Protein AF-A0A9W6XNF6-F1 (afdb_monomer)

pLDDT: mean 78.86, std 23.96, range [22.61, 98.5]

Radius of gyration: 43.66 Å; Cα contacts (8 Å, |Δi|>4): 446; chains: 1; bounding box: 126×87×108 Å

Solvent-accessible surface area (backbone atoms only — not comparable to full-atom values): 34123 Å² total; per-residue (Å²): 137,85,88,80,90,83,84,92,79,92,83,89,86,88,82,87,87,84,86,87,87,88,88,84,89,86,88,82,89,85,82,88,76,91,80,88,82,84,87,84,90,79,90,84,86,90,83,90,87,88,86,89,86,85,89,86,84,88,85,84,87,87,85,87,86,82,89,82,89,81,88,84,88,87,83,92,80,97,79,78,78,73,64,60,55,51,54,58,57,65,71,75,58,92,42,74,68,42,53,52,46,46,54,49,43,59,75,59,49,54,77,75,52,88,66,68,52,78,76,34,70,57,42,49,53,48,53,52,51,41,47,61,76,19,63,93,46,52,69,60,29,34,38,42,51,40,55,47,46,58,66,66,36,58,58,33,55,53,40,36,52,36,48,57,29,50,78,36,84,90,40,21,71,59,22,55,48,40,48,52,28,44,46,53,49,42,60,74,68,66,57,47,72,70,53,52,38,50,51,42,45,57,79,73,45,85,68,65,54,80,71,41,63,39,50,59,57,51,37,51,42,33,43,75,73,75,43,64,38,63,61,55,50,44,53,54,46,52,66,71,46,72,43,69,37,56,40,44,51,50,36,50,56,33,44,75,34,82,91,27,24,67,62,23,50,56,42,45,52,53,50,50,51,49,39,58,74,71,64,57,47,69,58,53,47,36,55,38,56,48,57,81,73,75,84,50,50,91,73,43,78,47,44,60,58,42,56,54,44,33,37,70,76,36,64,92,51,20,38,52,53,54,36,55,50,49,58,75,77,34,55,74,40,57,43,51,52,52,34,57,57,30,46,75,35,86,91,39,21,76,62,21,52,39,33,48,54,34,50,39,51,48,39,57,75,70,64,59,49,70,70,57,53,40,56,42,57,48,52,82,77,41,66,75,54,36,83,74,38,75,54,46,54,57,54,50,50,38,31,40,77,72,39,56,93,46,29,59,56,55,50,43,53,56,47,60,76,75,38,58,69,70,57,47,51,50,36,34,59,55,31,48,72,40,83,89,33,22,68,60,22,53,52,39,51,44,50,51,34,58,74,69,65,56,47,67,69,54,50,38,53,76,61,46,50,84,77,40,66,82,55,35,62,78,34,72,58,49,56,54,47,53,56,40,46,15,53,76,54,78,61,37,85,68,54,56,68,61,51,56,50,47,18,61,75,52,72,31,64,69,47,35,46,51,57,70,71,31,89,87,42,67,72,83,37,72,55,45,48,54,49,52,54,41,47,54,47,40,30,52,73,75,66,72,37,59,78,88,54,47,80,71,38,70,73,46,62,70,65,70,65,85,87,72,87,79,91,85,134

Organism: NCBI:txid2077276

Foldseek 3Di:
DDDDDDDDDDDDDDDDDDDDDDDDDDDDDDDDDDDDDDDDDDDDDDDDDDDDDDDDDDDDDDDDDDDDDDDDDDDDDDDDPLVVVLVVLVPPDPDPLLVVLLVLCVVLVLLVDPPLSVPDPSSVVSLVVLCVVCVVPNLVSLLSNLSSCVNRDQPLVVLLSLLVLCVDPVRNVSSVSNLVSNLVVCVVVVHDLVNLCVSSVLVVPLPDSLLRSNLVSSCVSCVVVVHHSLVVVLVVLCVNQVALLSSLVNLLVLCVDPSRVVSSVSSLVVSLVVCVVVVPALLNLCVSPVCLPPLLNLPRSCNVSSLVSLCVVPVVCSLLRVLVNVVVRDPLLSQLVSLLVLCVDPVRVVSSVSVLLSSLVVCVVVVPDLVRLCVSLVLLVCQLNSLVDSSVVSSLSSLCVVPVVCSLVSVLVSCVVRDPPVSLLVSLVVLCVDPVRNVSSLSNVLSSCVVVVPDLVNLCVVLVLLVCQLVSLLDPSLVSSLVSVCVVVVNPSLPCVSVVVVQVSLVHLLSSVLSLVPPPDPVPRPSSVSNVVSSCCCCVPVVVHNPVCVCVPVSVVVSVDPPDDDDDD

Structure (mmCIF, N/CA/C/O backbone):
data_AF-A0A9W6XNF6-F1
#
_entry.id   AF-A0A9W6XNF6-F1
#
loop_
_atom_site.group_PDB
_atom_site.id
_atom_site.type_symbol
_atom_site.label_atom_id
_atom_site.label_alt_id
_atom_site.label_comp_id
_atom_site.label_asym_id
_atom_site.label_entity_id
_atom_site.label_seq_id
_atom_site.pdbx_PDB_ins_code
_atom_site.Cartn_x
_atom_site.Cartn_y
_atom_site.Cartn_z
_atom_site.occupancy
_atom_site.B_iso_or_equiv
_atom_site.auth_seq_id
_atom_site.auth_comp_id
_atom_site.auth_asym_id
_atom_site.auth_atom_id
_atom_site.pdbx_PDB_model_num
ATOM 1 N N . MET A 1 1 ? 58.115 -22.078 11.184 1.00 35.44 1 MET A N 1
ATOM 2 C CA . MET A 1 1 ? 57.252 -22.915 12.047 1.00 35.44 1 MET A CA 1
ATOM 3 C C . MET A 1 1 ? 56.203 -23.614 11.189 1.00 35.44 1 MET A C 1
ATOM 5 O O . MET A 1 1 ? 55.901 -23.143 10.103 1.00 35.44 1 MET A O 1
ATOM 9 N N . ALA A 1 2 ? 55.795 -24.800 11.626 1.00 33.16 2 ALA A N 1
ATOM 10 C CA . ALA A 1 2 ? 55.247 -25.919 10.863 1.00 33.16 2 ALA A CA 1
ATOM 11 C C . ALA A 1 2 ? 53.851 -25.719 10.208 1.00 33.16 2 ALA A C 1
ATOM 13 O O . ALA A 1 2 ? 52.937 -25.289 10.893 1.00 33.16 2 ALA A O 1
ATOM 14 N N . LYS A 1 3 ? 53.746 -26.083 8.906 1.00 33.50 3 LYS A N 1
ATOM 15 C CA . LYS A 1 3 ? 52.858 -27.093 8.238 1.00 33.50 3 LYS A CA 1
ATOM 16 C C . LYS A 1 3 ? 51.323 -27.151 8.568 1.00 33.50 3 LYS A C 1
ATOM 18 O O . LYS A 1 3 ? 50.949 -26.877 9.693 1.00 33.50 3 LYS A O 1
ATOM 23 N N . PRO A 1 4 ? 50.459 -27.802 7.738 1.00 51.69 4 PRO A N 1
ATOM 24 C CA . PRO A 1 4 ? 50.174 -27.630 6.292 1.00 51.69 4 PRO A CA 1
ATOM 25 C C . PRO A 1 4 ? 48.681 -27.945 5.891 1.00 51.69 4 PRO A C 1
ATOM 27 O O . PRO A 1 4 ? 47.877 -28.325 6.729 1.00 51.69 4 PRO A O 1
ATOM 30 N N . THR A 1 5 ? 48.365 -27.946 4.576 1.00 36.62 5 THR A N 1
ATOM 31 C CA . THR A 1 5 ? 47.346 -28.796 3.863 1.00 36.62 5 THR A CA 1
ATOM 32 C C . THR A 1 5 ? 45.838 -28.605 4.185 1.00 36.62 5 THR A C 1
ATOM 34 O O . THR A 1 5 ? 45.445 -28.473 5.328 1.00 36.62 5 THR A O 1
ATOM 37 N N . THR A 1 6 ? 44.877 -28.652 3.243 1.00 32.69 6 THR A N 1
ATOM 38 C CA . THR A 1 6 ? 44.558 -29.822 2.395 1.00 32.69 6 THR A CA 1
ATOM 39 C C . THR A 1 6 ? 43.575 -29.505 1.238 1.00 32.69 6 THR A C 1
ATOM 41 O O . THR A 1 6 ? 42.597 -28.790 1.400 1.00 32.69 6 THR A O 1
ATOM 44 N N . ARG A 1 7 ? 43.901 -30.112 0.089 1.00 32.34 7 ARG A N 1
ATOM 45 C CA . ARG A 1 7 ? 43.211 -30.475 -1.174 1.00 32.34 7 ARG A CA 1
ATOM 46 C C . ARG A 1 7 ? 41.681 -30.336 -1.385 1.00 32.34 7 ARG A C 1
ATOM 48 O O . ARG A 1 7 ? 40.869 -30.758 -0.576 1.00 32.34 7 ARG A O 1
ATOM 55 N N . PHE A 1 8 ? 41.383 -29.965 -2.640 1.00 33.94 8 PHE A N 1
ATOM 56 C CA . PHE A 1 8 ? 40.344 -30.436 -3.585 1.00 33.94 8 PHE A CA 1
ATOM 57 C C . PHE A 1 8 ? 39.537 -31.712 -3.249 1.00 33.94 8 PHE A C 1
ATOM 59 O O . PHE A 1 8 ? 40.137 -32.749 -2.960 1.00 33.94 8 PHE A O 1
ATOM 66 N N . ARG A 1 9 ? 38.213 -31.650 -3.518 1.00 32.34 9 ARG A N 1
ATOM 67 C CA . ARG A 1 9 ? 37.338 -32.602 -4.274 1.00 32.34 9 ARG A CA 1
ATOM 68 C C . ARG A 1 9 ? 35.877 -32.103 -4.181 1.00 32.34 9 ARG A C 1
ATOM 70 O O . ARG A 1 9 ? 35.344 -31.997 -3.091 1.00 32.34 9 ARG A O 1
ATOM 77 N N . SER A 1 10 ? 35.261 -31.565 -5.240 1.00 30.86 10 SER A N 1
ATOM 78 C CA . SER A 1 10 ? 34.438 -32.291 -6.231 1.00 30.86 10 SER A CA 1
ATOM 79 C C . SER A 1 10 ? 33.529 -33.367 -5.628 1.00 30.86 10 SER A C 1
ATOM 81 O O . SER A 1 10 ? 33.978 -34.490 -5.425 1.00 30.86 10 SER A O 1
ATOM 83 N N . THR A 1 11 ? 32.250 -33.045 -5.424 1.00 34.91 11 THR A N 1
ATOM 84 C CA . THR A 1 11 ? 31.158 -34.029 -5.452 1.00 34.91 11 THR A CA 1
ATOM 85 C C . THR A 1 11 ? 29.941 -33.439 -6.163 1.00 34.91 11 THR A C 1
ATOM 87 O O . THR A 1 11 ? 29.457 -32.353 -5.859 1.00 34.91 11 THR A O 1
ATOM 90 N N . LEU A 1 12 ? 29.538 -34.182 -7.186 1.00 32.34 12 LEU A N 1
ATOM 91 C CA . LEU A 1 12 ? 28.382 -34.048 -8.055 1.00 32.34 12 LEU A CA 1
ATOM 92 C C . LEU A 1 12 ? 27.173 -34.656 -7.324 1.00 32.34 12 LEU A C 1
ATOM 94 O O . LEU A 1 12 ? 27.300 -35.759 -6.796 1.00 32.34 12 LEU A O 1
ATOM 98 N N . LEU A 1 13 ? 26.013 -34.000 -7.323 1.00 29.97 13 LEU A N 1
ATOM 99 C CA . LEU A 1 13 ? 24.749 -34.634 -6.933 1.00 29.97 13 LEU A CA 1
ATOM 100 C C . LEU A 1 13 ? 23.660 -34.240 -7.933 1.00 29.97 13 LEU A C 1
ATOM 102 O O . LEU A 1 13 ? 23.065 -33.169 -7.874 1.00 29.97 13 LEU A O 1
ATOM 106 N N . LEU A 1 14 ? 23.485 -35.138 -8.899 1.00 29.70 14 LEU A N 1
ATOM 107 C CA . LEU A 1 14 ? 22.373 -35.235 -9.835 1.00 29.70 14 LEU A CA 1
ATOM 108 C C . LEU A 1 14 ? 21.387 -36.232 -9.216 1.00 29.70 14 LEU A C 1
ATOM 110 O O . LEU A 1 14 ? 21.740 -37.397 -9.042 1.00 29.70 14 LEU A O 1
ATOM 114 N N . SER A 1 15 ? 20.170 -35.804 -8.893 1.00 31.41 15 SER A N 1
ATOM 115 C CA . SER A 1 15 ? 19.066 -36.719 -8.595 1.00 31.41 15 SER A CA 1
ATOM 116 C C . SER A 1 15 ? 17.920 -36.479 -9.572 1.00 31.41 15 SER A C 1
ATOM 118 O O . SER A 1 15 ? 17.212 -35.477 -9.543 1.00 31.41 15 SER A O 1
ATOM 120 N N . VAL A 1 16 ? 17.791 -37.446 -10.476 1.00 29.38 16 VAL A N 1
ATOM 121 C CA . VAL A 1 16 ? 16.649 -37.696 -11.351 1.00 29.38 16 VAL A CA 1
ATOM 122 C C . VAL A 1 16 ? 15.623 -38.493 -10.548 1.00 29.38 16 VAL A C 1
ATOM 124 O O . VAL A 1 16 ? 15.974 -39.529 -9.990 1.00 29.38 16 VAL A O 1
ATOM 127 N N . VAL A 1 17 ? 14.358 -38.070 -10.544 1.00 31.38 17 VAL A N 1
ATOM 128 C CA . VAL A 1 17 ? 13.222 -38.975 -10.315 1.00 31.38 17 VAL A CA 1
ATOM 129 C C . VAL A 1 17 ? 12.161 -38.660 -11.361 1.00 31.38 17 VAL A C 1
ATOM 131 O O . VAL A 1 17 ? 11.481 -37.641 -11.299 1.00 31.38 17 VAL A O 1
ATOM 134 N N . ALA A 1 18 ? 12.048 -39.555 -12.335 1.00 30.92 18 ALA A N 1
ATOM 135 C CA . ALA A 1 18 ? 10.891 -39.702 -13.197 1.00 30.92 18 ALA A CA 1
ATOM 136 C C . ALA A 1 18 ? 10.274 -41.068 -12.888 1.00 30.92 18 ALA A C 1
ATOM 138 O O . ALA A 1 18 ? 10.999 -42.060 -12.869 1.00 30.92 18 ALA A O 1
ATOM 139 N N . LEU A 1 19 ? 8.957 -41.123 -12.689 1.00 29.94 19 LEU A N 1
ATOM 140 C CA . LEU A 1 19 ? 8.151 -42.291 -13.038 1.00 29.94 19 LEU A CA 1
ATOM 141 C C . LEU A 1 19 ? 6.689 -41.883 -13.257 1.00 29.94 19 LEU A C 1
ATOM 143 O O . LEU A 1 19 ? 6.074 -41.181 -12.458 1.00 29.94 19 LEU A O 1
ATOM 147 N N . LEU A 1 20 ? 6.214 -42.314 -14.421 1.00 29.77 20 LEU A N 1
ATOM 148 C CA . LEU A 1 20 ? 4.899 -42.175 -15.030 1.00 29.77 20 LEU A CA 1
ATOM 149 C C . LEU A 1 20 ? 3.847 -43.071 -14.365 1.00 29.77 20 LEU A C 1
ATOM 151 O O . LEU A 1 20 ? 4.162 -44.200 -14.002 1.00 29.77 20 LEU A O 1
ATOM 155 N N . ALA A 1 21 ? 2.582 -42.642 -14.415 1.00 28.62 21 ALA A N 1
ATOM 156 C CA . ALA A 1 21 ? 1.471 -43.504 -14.835 1.00 28.62 21 ALA A CA 1
ATOM 157 C C . ALA A 1 21 ? 0.273 -42.655 -15.310 1.00 28.62 21 ALA A C 1
ATOM 159 O O . ALA A 1 21 ? -0.377 -41.968 -14.527 1.00 28.62 21 ALA A O 1
ATOM 160 N N . CYS A 1 22 ? -0.012 -42.719 -16.611 1.00 28.28 22 CYS A N 1
ATOM 161 C CA . CYS A 1 22 ? -1.332 -42.484 -17.199 1.00 28.28 22 CYS A CA 1
ATOM 162 C C . CYS A 1 22 ? -1.955 -43.853 -17.503 1.00 28.28 22 CYS A C 1
ATOM 164 O O . CYS A 1 22 ? -1.207 -44.757 -17.865 1.00 28.28 22 CYS A O 1
ATOM 166 N N . VAL A 1 23 ? -3.288 -43.969 -17.435 1.00 34.19 23 VAL A N 1
ATOM 167 C CA . VAL A 1 23 ? -4.197 -44.506 -18.483 1.00 34.19 23 VAL A CA 1
ATOM 168 C C . VAL A 1 23 ? -5.666 -44.378 -17.996 1.00 34.19 23 VAL A C 1
ATOM 170 O O . VAL A 1 23 ? -5.888 -44.362 -16.786 1.00 34.19 23 VAL A O 1
ATOM 173 N N . PRO A 1 24 ? -6.654 -44.214 -18.907 1.00 42.44 24 PRO A N 1
ATOM 174 C CA . PRO A 1 24 ? -7.957 -43.579 -18.655 1.00 42.44 24 PRO A CA 1
ATOM 175 C C . PRO A 1 24 ? -9.195 -44.492 -18.902 1.00 42.44 24 PRO A C 1
ATOM 177 O O . PRO A 1 24 ? -9.047 -45.669 -19.214 1.00 42.44 24 PRO A O 1
ATOM 180 N N . VAL A 1 25 ? -10.390 -43.856 -18.915 1.00 30.36 25 VAL A N 1
ATOM 181 C CA . VAL A 1 25 ? -11.693 -44.261 -19.537 1.00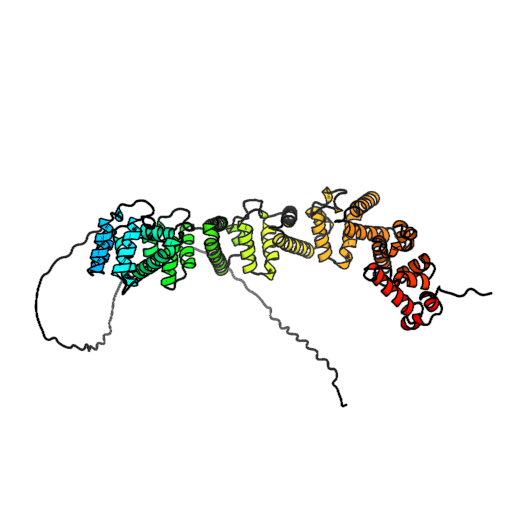 30.36 25 VAL A CA 1
ATOM 182 C C . VAL A 1 25 ? -12.561 -45.177 -18.631 1.00 30.36 25 VAL A C 1
ATOM 184 O O . VAL A 1 25 ? -12.031 -46.078 -18.006 1.00 30.36 25 VAL A O 1
ATOM 187 N N . ALA A 1 26 ? -13.877 -45.004 -18.408 1.00 29.52 26 ALA A N 1
ATOM 188 C CA . ALA A 1 26 ? -14.977 -44.626 -19.300 1.00 29.52 26 ALA A CA 1
ATOM 189 C C . ALA A 1 26 ? -16.212 -44.029 -18.578 1.00 29.52 26 ALA A C 1
ATOM 191 O O . ALA A 1 26 ? -16.426 -44.225 -17.386 1.00 29.52 26 ALA A O 1
ATOM 192 N N . SER A 1 27 ? -17.038 -43.361 -19.387 1.00 29.27 27 SER A N 1
ATOM 193 C CA . SER A 1 27 ? -18.382 -42.801 -19.159 1.00 29.27 27 SER A CA 1
ATOM 194 C C . SER A 1 27 ? -19.501 -43.840 -19.351 1.00 29.27 27 SER A C 1
ATOM 196 O O . SER A 1 27 ? -19.340 -44.666 -20.240 1.00 29.27 27 SER A O 1
ATOM 198 N N . VAL A 1 28 ? -20.629 -43.717 -18.621 1.00 28.97 28 VAL A N 1
ATOM 199 C CA . VAL A 1 28 ? -22.048 -44.003 -19.007 1.00 28.97 28 VAL A CA 1
ATOM 200 C C . VAL A 1 28 ? -22.929 -43.276 -17.955 1.00 28.97 28 VAL A C 1
ATOM 202 O O . VAL A 1 28 ? -22.748 -43.520 -16.769 1.00 28.97 28 VAL A O 1
ATOM 205 N N . ALA A 1 29 ? -23.638 -42.173 -18.238 1.00 28.98 29 ALA A N 1
ATOM 206 C CA . ALA A 1 29 ? -24.954 -41.981 -18.886 1.00 28.98 29 ALA A CA 1
ATOM 207 C C . ALA A 1 29 ? -26.204 -42.422 -18.072 1.00 28.98 29 ALA A C 1
ATOM 209 O O . ALA A 1 29 ? -26.270 -43.549 -17.597 1.00 28.98 29 ALA A O 1
ATOM 210 N N . GLY A 1 30 ? -27.223 -41.541 -18.021 1.00 26.61 30 GLY A N 1
ATOM 211 C CA . GLY A 1 30 ? -28.623 -41.825 -17.628 1.00 26.61 30 GLY A CA 1
ATOM 212 C C . GLY A 1 30 ? -29.057 -41.145 -16.319 1.00 26.61 30 GLY A C 1
ATOM 213 O O . GLY A 1 30 ? -28.732 -41.640 -15.253 1.00 26.61 30 GLY A O 1
ATOM 214 N N . SER A 1 31 ? -29.593 -39.918 -16.314 1.00 26.73 31 SER A N 1
ATOM 215 C CA . SER A 1 31 ? -30.971 -39.495 -16.655 1.00 26.73 31 SER A CA 1
ATOM 216 C C . SER A 1 31 ? -32.015 -39.759 -15.559 1.00 26.73 31 SER A C 1
ATOM 218 O O . SER A 1 31 ? -32.229 -40.903 -15.179 1.00 26.73 31 SER A O 1
ATOM 220 N N . THR A 1 32 ? -32.743 -38.679 -15.214 1.00 26.00 32 THR A N 1
ATOM 221 C CA . THR A 1 32 ? -34.121 -38.610 -14.658 1.00 26.00 32 THR A CA 1
ATOM 222 C C . THR A 1 32 ? -34.326 -39.156 -13.237 1.00 26.00 32 THR A C 1
ATOM 224 O O . THR A 1 32 ? -33.751 -40.160 -12.868 1.00 26.00 32 THR A O 1
ATOM 227 N N . SER A 1 33 ? -35.152 -38.613 -12.347 1.00 25.94 33 SER A N 1
ATOM 228 C CA . SER A 1 33 ? -36.022 -37.436 -12.268 1.00 25.94 33 SER A CA 1
ATOM 229 C C . SER A 1 33 ? -36.640 -37.484 -10.859 1.00 25.94 33 SER A C 1
ATOM 231 O O . SER A 1 33 ? -36.907 -38.578 -10.377 1.00 25.94 33 SER A O 1
ATOM 233 N N . SER A 1 34 ? -36.868 -36.323 -10.236 1.00 26.38 34 SER A N 1
ATOM 234 C CA . SER A 1 34 ? -38.002 -35.997 -9.343 1.00 26.38 34 SER A CA 1
ATOM 235 C C . SER A 1 34 ? -38.625 -37.107 -8.479 1.00 26.38 34 SER A C 1
ATOM 237 O O . SER A 1 34 ? -39.253 -38.012 -9.017 1.00 26.38 34 SER A O 1
ATOM 239 N N . THR A 1 35 ? -38.640 -36.931 -7.153 1.00 27.48 35 THR A N 1
ATOM 240 C CA . THR A 1 35 ? -39.848 -36.595 -6.353 1.00 27.48 35 THR A CA 1
ATOM 241 C C . THR A 1 35 ? -39.588 -36.790 -4.850 1.00 27.48 35 THR A C 1
ATOM 243 O O . THR A 1 35 ? -39.202 -37.864 -4.403 1.00 27.48 35 THR A O 1
ATOM 246 N N . GLU A 1 36 ? -39.812 -35.729 -4.069 1.00 29.23 36 GLU A N 1
ATOM 247 C CA . GLU A 1 36 ? -40.336 -35.815 -2.693 1.00 29.23 36 GLU A CA 1
ATOM 248 C C . GLU A 1 36 ? -41.702 -36.534 -2.716 1.00 29.23 36 GLU A C 1
ATOM 250 O O . GLU A 1 36 ? -42.397 -36.423 -3.732 1.00 29.23 36 GLU A O 1
ATOM 255 N N . PRO A 1 37 ? -42.120 -37.267 -1.661 1.00 33.78 37 PRO A N 1
ATOM 256 C CA . PRO A 1 37 ? -42.723 -36.633 -0.472 1.00 33.78 37 PRO A CA 1
ATOM 257 C C . PRO A 1 37 ? -42.392 -37.343 0.866 1.00 33.78 37 PRO A C 1
ATOM 259 O O . PRO A 1 37 ? -42.097 -38.530 0.924 1.00 33.78 37 PRO A O 1
ATOM 262 N N . THR A 1 38 ? -42.217 -36.588 1.953 1.00 24.78 38 THR A N 1
ATOM 263 C CA . THR A 1 38 ? -43.228 -36.318 3.001 1.00 24.78 38 THR A CA 1
ATOM 264 C C . THR A 1 38 ? -43.606 -37.536 3.857 1.00 24.78 38 THR A C 1
ATOM 266 O O . THR A 1 38 ? -44.340 -38.418 3.434 1.00 24.78 38 THR A O 1
ATOM 269 N N . SER A 1 39 ? -43.123 -37.473 5.101 1.00 29.14 39 SER A N 1
ATOM 270 C CA . SER A 1 39 ? -43.813 -37.749 6.371 1.00 29.14 39 SER A CA 1
ATOM 271 C C . SER A 1 39 ? -44.699 -38.987 6.499 1.00 29.14 39 SER A C 1
ATOM 273 O O . SER A 1 39 ? -45.766 -39.046 5.905 1.00 29.14 39 SER A O 1
ATOM 275 N N . GLN A 1 40 ? -44.409 -39.811 7.508 1.00 25.95 40 GLN A N 1
ATOM 276 C CA . GLN A 1 40 ? -45.379 -40.057 8.581 1.00 25.95 40 GLN A CA 1
ATOM 277 C C . GLN A 1 40 ? -44.724 -40.691 9.810 1.00 25.95 40 GLN A C 1
ATOM 279 O O . GLN A 1 40 ? -43.860 -41.559 9.716 1.00 25.95 40 GLN A O 1
ATOM 284 N N . SER A 1 41 ? -45.141 -40.182 10.965 1.00 28.44 41 SER A N 1
ATOM 285 C CA . SER A 1 41 ? -44.902 -40.715 12.296 1.00 28.44 41 SER A CA 1
ATOM 286 C C . SER A 1 41 ? -45.819 -41.904 12.593 1.00 28.44 41 SER A C 1
ATOM 288 O O . SER A 1 41 ? -46.881 -42.022 11.988 1.00 28.44 41 SER A O 1
ATOM 290 N N . LEU A 1 42 ? -45.409 -42.710 13.581 1.00 22.70 42 LEU A N 1
ATOM 291 C CA . LEU A 1 42 ? -46.166 -43.346 14.687 1.00 22.70 42 LEU A CA 1
ATOM 292 C C . LEU A 1 42 ? -45.306 -44.543 15.168 1.00 22.70 42 LEU A C 1
ATOM 294 O O . LEU A 1 42 ? -44.832 -45.316 14.346 1.00 22.70 42 LEU A O 1
ATOM 298 N N . HIS A 1 43 ? -44.808 -44.565 16.414 1.00 26.08 43 HIS A N 1
ATOM 299 C CA . HIS A 1 43 ? -45.489 -45.077 17.627 1.00 26.08 43 HIS A CA 1
ATOM 300 C C . HIS A 1 43 ? -45.896 -46.557 17.455 1.00 26.08 43 HIS A C 1
ATOM 302 O O . HIS A 1 43 ? -46.558 -46.865 16.476 1.00 26.08 43 HIS A O 1
ATOM 308 N N . SER A 1 44 ? -45.593 -47.531 18.312 1.00 26.22 44 SER A N 1
ATOM 309 C CA . SER A 1 44 ? -44.879 -47.651 19.589 1.00 26.22 44 SER A CA 1
ATOM 310 C C . SER A 1 44 ? -44.545 -49.145 19.808 1.00 26.22 44 SER A C 1
ATOM 312 O O . SER A 1 44 ? -44.769 -49.964 18.922 1.00 26.22 44 SER A O 1
ATOM 314 N N . ASP A 1 45 ? -44.073 -49.453 21.019 1.00 26.25 45 ASP A N 1
ATOM 315 C CA . ASP A 1 45 ? -44.052 -50.753 21.713 1.00 26.25 45 ASP A CA 1
ATOM 316 C C . ASP A 1 45 ? -42.749 -51.565 21.563 1.00 26.25 45 ASP A C 1
ATOM 318 O O . ASP A 1 45 ? -42.389 -52.019 20.485 1.00 26.25 45 ASP A O 1
ATOM 322 N N . GLN A 1 46 ? -41.848 -51.605 22.557 1.00 27.12 46 GLN A N 1
ATOM 323 C CA . GLN A 1 46 ? -41.930 -52.044 23.968 1.00 27.12 46 GLN A CA 1
ATOM 324 C C . GLN A 1 46 ? -41.699 -53.557 24.122 1.00 27.12 46 GLN A C 1
ATOM 326 O O . GLN A 1 46 ? -42.528 -54.355 23.719 1.00 27.12 46 GLN A O 1
ATOM 331 N N . HIS A 1 47 ? -40.547 -53.909 24.712 1.00 28.27 47 HIS A N 1
ATOM 332 C CA . HIS A 1 47 ? -40.279 -54.985 25.690 1.00 28.27 47 HIS A CA 1
ATOM 333 C C . HIS A 1 47 ? -38.758 -54.955 25.972 1.00 28.27 47 HIS A C 1
ATOM 335 O O . HIS A 1 47 ? -37.950 -55.191 25.083 1.00 28.27 47 HIS A O 1
ATOM 341 N N . ASP A 1 48 ? -38.293 -54.354 27.067 1.00 26.19 48 ASP A N 1
ATOM 342 C CA . ASP A 1 48 ? -38.262 -54.878 28.443 1.00 26.19 48 ASP A CA 1
ATOM 343 C C . ASP A 1 48 ? -37.239 -56.013 28.629 1.00 26.19 48 ASP A C 1
ATOM 345 O O . ASP A 1 48 ? -37.511 -57.155 28.279 1.00 26.19 48 ASP A O 1
ATOM 349 N N . VAL A 1 49 ? -36.080 -55.687 29.224 1.00 29.39 49 VAL A N 1
ATOM 350 C CA . VAL A 1 49 ? -35.399 -56.561 30.193 1.00 29.39 49 VAL A CA 1
ATOM 351 C C . VAL A 1 49 ? -34.790 -55.700 31.303 1.00 29.39 49 VAL A C 1
ATOM 353 O O . VAL A 1 49 ? -33.875 -54.899 31.115 1.00 29.39 49 VAL A O 1
ATOM 356 N N . GLN A 1 50 ? -35.346 -55.929 32.482 1.00 28.77 50 GLN A N 1
ATOM 357 C CA . GLN A 1 50 ? -34.979 -55.483 33.816 1.00 28.77 50 GLN A CA 1
ATOM 358 C C . GLN A 1 50 ? -33.642 -56.075 34.306 1.00 28.77 50 GLN A C 1
ATOM 360 O O . GLN A 1 50 ? -33.428 -57.279 34.204 1.00 28.77 50 GLN A O 1
ATOM 365 N N . ALA A 1 51 ? -32.839 -55.275 35.019 1.00 26.69 51 ALA A N 1
ATOM 366 C CA . ALA A 1 51 ? -32.087 -55.740 36.193 1.00 26.69 51 ALA A CA 1
ATOM 367 C C . ALA A 1 51 ? -31.756 -54.572 37.148 1.00 26.69 51 ALA A C 1
ATOM 369 O O . ALA A 1 51 ? -31.068 -53.618 36.796 1.00 26.69 51 ALA A O 1
ATOM 370 N N . LYS A 1 52 ? -32.279 -54.669 38.378 1.00 29.80 52 LYS A N 1
ATOM 371 C CA . LYS A 1 52 ? -32.100 -53.773 39.537 1.00 29.80 52 LYS A CA 1
ATOM 372 C C . LYS A 1 52 ? -30.871 -54.159 40.379 1.00 29.80 52 LYS A C 1
ATOM 374 O O . LYS A 1 52 ? -30.645 -55.350 40.568 1.00 29.80 52 LYS A O 1
ATOM 379 N N . ARG A 1 53 ? -30.232 -53.171 41.033 1.00 27.78 53 ARG A N 1
ATOM 380 C CA . ARG A 1 53 ? -29.739 -53.156 42.450 1.00 27.78 53 ARG A CA 1
ATOM 381 C C . ARG A 1 53 ? -28.993 -51.824 42.708 1.00 27.78 53 ARG A C 1
ATOM 383 O O . ARG A 1 53 ? -27.999 -51.575 42.048 1.00 27.78 53 ARG A O 1
ATOM 390 N N . GLN A 1 54 ? -29.551 -50.826 43.410 1.00 30.09 54 GLN A N 1
ATOM 391 C CA . GLN A 1 54 ? -29.783 -50.629 44.866 1.00 30.09 54 GLN A CA 1
ATOM 392 C C . GLN A 1 54 ? -28.594 -49.993 45.639 1.00 30.09 54 GLN A C 1
ATOM 394 O O . GLN A 1 54 ? -27.641 -50.674 45.992 1.00 30.09 54 GLN A O 1
ATOM 399 N N . LEU A 1 55 ? -28.742 -48.677 45.886 1.00 27.59 55 LEU A N 1
ATOM 400 C CA . LEU A 1 55 ? -28.576 -47.885 47.128 1.00 27.59 55 LEU A CA 1
ATOM 401 C C . LEU A 1 55 ? -27.378 -48.091 48.082 1.00 27.59 55 LEU A C 1
ATOM 403 O O . LEU A 1 55 ? -27.218 -49.152 48.677 1.00 27.59 55 LEU A O 1
ATOM 407 N N . ARG A 1 56 ? -26.714 -46.965 48.414 1.00 27.30 56 ARG A N 1
ATOM 408 C CA . ARG A 1 56 ? -26.392 -46.538 49.796 1.00 27.30 56 ARG A CA 1
ATOM 409 C C . ARG A 1 56 ? -26.120 -45.024 49.861 1.00 27.30 56 ARG A C 1
ATOM 411 O O . ARG A 1 56 ? -25.116 -44.546 49.348 1.00 27.30 56 ARG A O 1
ATOM 418 N N . SER A 1 57 ? -27.024 -44.299 50.517 1.00 25.75 57 SER A N 1
ATOM 419 C CA . SER A 1 57 ? -26.835 -42.951 51.067 1.00 25.75 57 SER A CA 1
ATOM 420 C C . SER A 1 57 ? -26.450 -43.077 52.542 1.00 25.75 57 SER A C 1
ATOM 422 O O . SER A 1 57 ? -27.047 -43.892 53.248 1.00 25.75 57 SER A O 1
ATOM 424 N N . TYR A 1 58 ? -25.491 -42.283 53.017 1.00 26.77 58 TYR A N 1
ATOM 425 C CA . TYR A 1 58 ? -25.160 -42.204 54.440 1.00 26.77 58 TYR A CA 1
ATOM 426 C C . TYR A 1 58 ? -25.813 -40.963 55.054 1.00 26.77 58 TYR A C 1
ATOM 428 O O . TYR A 1 58 ? -25.545 -39.838 54.638 1.00 26.77 58 TYR A O 1
ATOM 436 N N . SER A 1 59 ? -26.699 -41.230 56.010 1.00 22.61 59 SER A N 1
ATOM 437 C CA . SER A 1 59 ? -27.303 -40.301 56.962 1.00 22.61 59 SER A CA 1
ATOM 438 C C . SER A 1 59 ? -26.325 -40.035 58.112 1.00 22.61 59 SER A C 1
ATOM 440 O O . SER A 1 59 ? -25.608 -40.951 58.522 1.00 22.61 59 SER A O 1
ATOM 442 N N . TRP A 1 60 ? -26.331 -38.821 58.660 1.00 23.61 60 TRP A N 1
ATOM 443 C CA . TRP A 1 60 ? -26.039 -38.604 60.076 1.00 23.61 60 TRP A CA 1
ATOM 444 C C . TRP A 1 60 ? -27.080 -37.632 60.645 1.00 23.61 60 TRP A C 1
ATOM 446 O O . TRP A 1 60 ? -27.423 -36.633 60.014 1.00 23.61 60 TRP A O 1
ATOM 456 N N . GLU A 1 61 ? -27.634 -38.019 61.793 1.00 27.02 61 GLU A N 1
ATOM 457 C CA . GLU A 1 61 ? -28.772 -37.411 62.478 1.00 27.02 61 GLU A CA 1
ATOM 458 C C . GLU A 1 61 ? -28.396 -36.224 63.380 1.00 27.02 61 GLU A C 1
ATOM 460 O O . GLU A 1 61 ? -27.244 -36.008 63.755 1.00 27.02 61 GLU A O 1
ATOM 465 N N . VAL A 1 62 ? -29.459 -35.488 63.693 1.00 29.06 62 VAL A N 1
ATOM 466 C CA . VAL A 1 62 ? -29.638 -34.221 64.411 1.00 29.06 62 VAL A CA 1
ATOM 467 C C . VAL A 1 62 ? -29.470 -34.356 65.932 1.00 29.06 62 VAL A C 1
ATOM 469 O O . VAL A 1 62 ? -29.776 -35.404 6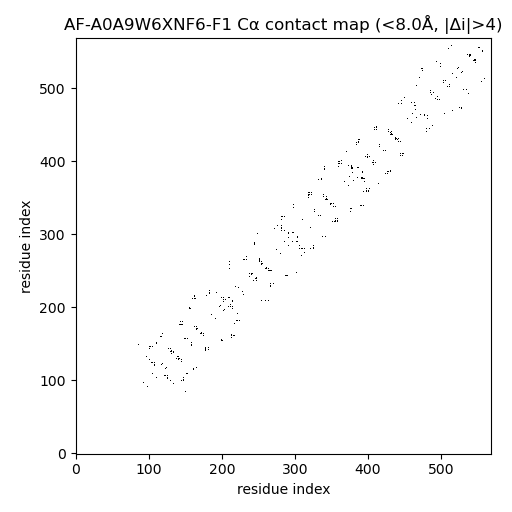6.493 1.00 29.06 62 VAL A O 1
ATOM 472 N N . VAL A 1 63 ? -29.102 -33.251 66.599 1.00 26.53 63 VAL A N 1
ATOM 473 C CA . VAL A 1 63 ? -29.633 -32.886 67.929 1.00 26.53 63 VAL A CA 1
ATOM 474 C C . VAL A 1 63 ? -30.015 -31.395 67.919 1.00 26.53 63 VAL A C 1
ATOM 476 O O . VAL A 1 63 ? -29.311 -30.572 67.334 1.00 26.53 63 VAL A O 1
ATOM 479 N N . ASP A 1 64 ? -31.168 -31.124 68.526 1.00 27.22 64 ASP A N 1
ATOM 480 C CA . ASP A 1 64 ? -32.083 -29.977 68.442 1.00 27.22 64 ASP A CA 1
ATOM 481 C C . ASP A 1 64 ? -31.595 -28.614 68.975 1.00 27.22 64 ASP A C 1
ATOM 483 O O . ASP A 1 64 ? -30.749 -28.555 69.868 1.00 27.22 64 ASP A O 1
ATOM 487 N N . ALA A 1 65 ? -32.218 -27.517 68.504 1.00 26.39 65 ALA A N 1
ATOM 488 C CA . ALA A 1 65 ? -33.212 -26.751 69.289 1.00 26.39 65 ALA A CA 1
ATOM 489 C C . ALA A 1 65 ? -33.720 -25.467 68.578 1.00 26.39 65 ALA A C 1
ATOM 491 O O . ALA A 1 65 ? -32.936 -24.692 68.034 1.00 26.39 65 ALA A O 1
ATOM 492 N N . ASP A 1 66 ? -35.039 -25.264 68.696 1.00 26.47 66 ASP A N 1
ATOM 493 C CA . ASP A 1 66 ? -35.862 -24.043 68.579 1.00 26.47 66 ASP A CA 1
ATOM 494 C C . ASP A 1 66 ? -36.156 -23.378 67.214 1.00 26.47 66 ASP A C 1
ATOM 496 O O . ASP A 1 66 ? -35.470 -22.481 66.730 1.00 26.47 66 ASP A O 1
ATOM 500 N N . ASP A 1 67 ? -37.269 -23.836 66.623 1.00 26.47 67 ASP A N 1
ATOM 501 C CA . ASP A 1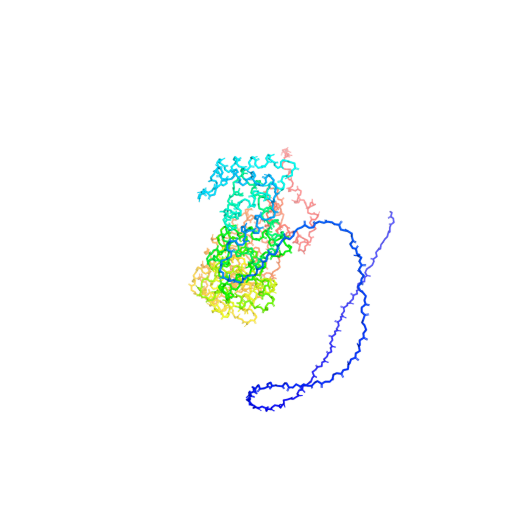 67 ? -38.562 -23.122 66.530 1.00 26.47 67 ASP A CA 1
ATOM 502 C C . ASP A 1 67 ? -38.540 -21.605 66.215 1.00 26.47 67 ASP A C 1
ATOM 504 O O . ASP A 1 67 ? -38.235 -20.775 67.068 1.00 26.47 67 ASP A O 1
ATOM 508 N N . ASN A 1 68 ? -38.977 -21.204 65.012 1.00 29.86 68 ASN A N 1
ATOM 509 C CA . ASN A 1 68 ? -40.373 -20.783 64.840 1.00 29.86 68 ASN A CA 1
ATOM 510 C C . ASN A 1 68 ? -40.768 -20.611 63.360 1.00 29.86 68 ASN A C 1
ATOM 512 O O . ASN A 1 68 ? -40.074 -19.997 62.550 1.00 29.86 68 ASN A O 1
ATOM 516 N N . THR A 1 69 ? -41.938 -21.172 63.078 1.00 27.16 69 THR A N 1
ATOM 517 C CA . THR A 1 69 ? -42.864 -21.027 61.944 1.00 27.16 69 THR A CA 1
ATOM 518 C C . THR A 1 69 ? -42.920 -19.610 61.328 1.00 27.16 69 THR A C 1
ATOM 520 O O . THR A 1 69 ? -42.749 -18.608 62.009 1.00 27.16 69 THR A O 1
ATOM 523 N N . THR A 1 70 ? -43.194 -19.395 60.036 1.00 29.19 70 THR A N 1
ATOM 524 C CA . THR A 1 70 ? -44.484 -19.665 59.378 1.00 29.19 70 THR A CA 1
ATOM 525 C C . THR A 1 70 ? -44.373 -19.549 57.845 1.00 29.19 70 THR A C 1
ATOM 527 O O . THR A 1 70 ? -43.570 -18.784 57.315 1.00 29.19 70 THR A O 1
ATOM 530 N N . GLU A 1 71 ? -45.225 -20.325 57.177 1.00 26.86 71 GLU A N 1
ATOM 531 C CA . GLU A 1 71 ? -45.609 -20.372 55.756 1.00 26.86 71 GLU A CA 1
ATOM 532 C C . GLU A 1 71 ? -45.984 -18.978 55.155 1.00 26.86 71 GLU A C 1
ATOM 534 O O . GLU A 1 71 ? -46.151 -18.016 55.892 1.00 26.86 71 GLU A O 1
ATOM 539 N N . GLU A 1 72 ? -46.169 -18.711 53.853 1.00 28.03 72 GLU A N 1
ATOM 540 C CA . GLU A 1 72 ? -46.857 -19.474 52.807 1.00 28.03 72 GLU A CA 1
ATOM 541 C C . GLU A 1 72 ? -46.806 -18.701 51.452 1.00 28.03 72 GLU A C 1
ATOM 543 O O . GLU A 1 72 ? -46.710 -17.475 51.421 1.00 28.03 72 GLU A O 1
ATOM 548 N N . ARG A 1 73 ? -47.053 -19.443 50.360 1.00 28.48 73 ARG A N 1
ATOM 549 C CA . ARG A 1 73 ? -47.783 -19.074 49.120 1.00 28.48 73 ARG A CA 1
ATOM 550 C C . ARG A 1 73 ? -47.115 -18.394 47.907 1.00 28.48 73 ARG A C 1
ATOM 552 O O . ARG A 1 73 ? -46.548 -17.310 47.930 1.00 28.48 73 ARG A O 1
ATOM 559 N N . ALA A 1 74 ? -47.348 -19.084 46.789 1.00 29.09 74 ALA A N 1
ATOM 560 C CA . ALA A 1 74 ? -47.068 -18.771 45.395 1.00 29.09 74 ALA A CA 1
ATOM 561 C C . ALA A 1 74 ? -48.064 -17.776 44.766 1.00 29.09 74 ALA A C 1
ATOM 563 O O . ALA A 1 74 ? -49.230 -17.778 45.151 1.00 29.09 74 ALA A O 1
ATOM 564 N N . LEU A 1 75 ? -47.647 -17.049 43.716 1.00 25.31 75 LEU A N 1
ATOM 565 C CA . LEU A 1 75 ? -48.277 -17.095 42.380 1.00 25.31 75 LEU A CA 1
ATOM 566 C C . LEU A 1 75 ? -47.494 -16.278 41.333 1.00 25.31 75 LEU A C 1
ATOM 568 O O . LEU A 1 75 ? -46.951 -15.212 41.609 1.00 25.31 75 LEU A O 1
ATOM 572 N N . GLU A 1 76 ? -47.515 -16.786 40.105 1.00 33.44 76 GLU A N 1
ATOM 573 C CA . GLU A 1 76 ? -47.054 -16.174 38.860 1.00 33.44 76 GLU A CA 1
ATOM 574 C C . GLU A 1 76 ? -47.751 -14.841 38.518 1.00 33.44 76 GLU A C 1
ATOM 576 O O . GLU A 1 76 ? -48.960 -14.701 38.713 1.00 33.44 76 GLU A O 1
ATOM 581 N N . LYS A 1 77 ? -47.013 -13.918 37.873 1.00 27.06 77 LYS A N 1
ATOM 582 C CA . LYS A 1 77 ? -47.437 -13.175 36.663 1.00 27.06 77 LYS A CA 1
ATOM 583 C C . LYS A 1 77 ? -46.312 -12.284 36.118 1.00 27.06 77 LYS A C 1
ATOM 585 O O . LYS A 1 77 ? -45.714 -11.485 36.830 1.00 27.06 77 LYS A O 1
ATOM 590 N N . PHE A 1 78 ? -46.066 -12.410 34.815 1.00 38.00 78 PHE A N 1
ATOM 591 C CA . PHE A 1 78 ? -45.205 -11.545 34.010 1.00 38.00 78 PHE A CA 1
ATOM 592 C C . PHE A 1 78 ? -45.647 -10.072 34.086 1.00 38.00 78 PHE A C 1
ATOM 594 O O . PHE A 1 78 ? -46.776 -9.761 33.726 1.00 38.00 78 PHE A O 1
ATOM 601 N N . THR A 1 79 ? -44.750 -9.173 34.508 1.00 31.89 79 THR A N 1
ATOM 602 C CA . THR A 1 79 ? -44.464 -7.848 33.910 1.00 31.89 79 THR A CA 1
ATOM 603 C C . THR A 1 79 ? -43.328 -7.158 34.695 1.00 31.89 79 THR A C 1
ATOM 605 O O . THR A 1 79 ? -43.342 -7.123 35.918 1.00 31.89 79 THR A O 1
ATOM 608 N N . THR A 1 80 ? -42.366 -6.563 33.972 1.00 34.72 80 THR A N 1
ATOM 609 C CA . THR A 1 80 ? -41.227 -5.710 34.415 1.00 34.72 80 THR A CA 1
ATOM 610 C C . THR A 1 80 ? -39.941 -6.385 34.958 1.00 34.72 80 THR A C 1
ATOM 612 O O . THR A 1 80 ? -39.948 -6.959 36.041 1.00 34.72 80 THR A O 1
ATOM 615 N N . PRO A 1 81 ? -38.780 -6.227 34.276 1.00 38.41 81 PRO A N 1
ATOM 616 C CA . PRO A 1 81 ? -37.467 -6.620 34.818 1.00 38.41 81 PRO A CA 1
ATOM 617 C C . PRO A 1 81 ? -36.855 -5.634 35.836 1.00 38.41 81 PRO A C 1
ATOM 619 O O . PRO A 1 81 ? -35.899 -5.984 36.518 1.00 38.41 81 PRO A O 1
ATOM 622 N N . VAL A 1 82 ? -37.375 -4.407 35.965 1.00 40.00 82 VAL A N 1
ATOM 623 C CA . VAL A 1 82 ? -36.673 -3.313 36.678 1.00 40.00 82 VAL A CA 1
ATOM 624 C C . VAL A 1 82 ? -36.750 -3.430 38.212 1.00 40.00 82 VAL A C 1
ATOM 626 O O . VAL A 1 82 ? -35.827 -3.015 38.907 1.00 40.00 82 VAL A O 1
ATOM 629 N N . LYS A 1 83 ? -37.801 -4.045 38.777 1.00 35.56 83 LYS A N 1
ATOM 630 C CA . LYS A 1 83 ? -37.954 -4.158 40.246 1.00 35.56 83 LYS A CA 1
ATOM 631 C C . LYS A 1 83 ? -37.123 -5.281 40.881 1.00 35.56 83 LYS A C 1
ATOM 633 O O . LYS A 1 83 ? -36.638 -5.114 41.998 1.00 35.56 83 LYS A O 1
ATOM 638 N N . ASN A 1 84 ? -36.866 -6.368 40.151 1.00 44.31 84 ASN A N 1
ATOM 639 C CA . ASN A 1 84 ? -36.143 -7.526 40.689 1.00 44.31 84 ASN A CA 1
ATOM 640 C C . ASN A 1 84 ? -34.644 -7.267 40.926 1.00 44.31 84 ASN A C 1
ATOM 642 O O . ASN A 1 84 ? -34.038 -7.941 41.759 1.00 44.31 84 ASN A O 1
ATOM 646 N N . LEU A 1 85 ? -34.030 -6.299 40.231 1.00 41.81 85 LEU A N 1
ATOM 647 C CA . LEU A 1 85 ? -32.605 -5.991 40.407 1.00 41.81 85 LEU A CA 1
ATOM 648 C C . LEU A 1 85 ? -32.357 -5.202 41.703 1.00 41.81 85 LEU A C 1
ATOM 650 O O . LEU A 1 85 ? -31.468 -5.551 42.477 1.00 41.81 85 LEU A O 1
ATOM 654 N N . ALA A 1 86 ? -33.201 -4.207 42.000 1.00 37.31 86 ALA A N 1
ATOM 655 C CA . ALA A 1 86 ? -33.134 -3.444 43.247 1.00 37.31 86 ALA A CA 1
ATOM 656 C C . ALA A 1 86 ? -33.439 -4.312 44.485 1.00 37.31 86 ALA A C 1
ATOM 658 O O . ALA A 1 86 ? -32.813 -4.130 45.530 1.00 37.31 86 ALA A O 1
ATOM 659 N N . GLU A 1 87 ? -34.348 -5.288 44.371 1.00 39.62 87 GLU A N 1
ATOM 660 C CA . GLU A 1 87 ? -34.639 -6.252 45.443 1.00 39.62 87 GLU A CA 1
ATOM 661 C C . GLU A 1 87 ? -33.505 -7.273 45.647 1.00 39.62 87 GLU A C 1
ATOM 663 O O . GLU A 1 87 ? -33.119 -7.526 46.791 1.00 39.62 87 GLU A O 1
ATOM 668 N N . LYS A 1 88 ? -32.873 -7.776 44.572 1.00 45.62 88 LYS A N 1
ATOM 669 C CA . LYS A 1 88 ? -31.672 -8.633 44.673 1.00 45.62 88 LYS A CA 1
ATOM 670 C C . LYS A 1 88 ? -30.455 -7.898 45.253 1.00 45.62 88 LYS A C 1
ATOM 672 O O . LYS A 1 88 ? -29.690 -8.500 46.007 1.00 45.62 88 LYS A O 1
ATOM 677 N N . VAL A 1 89 ? -30.283 -6.607 44.951 1.00 45.97 89 VAL A N 1
ATOM 678 C CA . VAL A 1 89 ? -29.193 -5.774 45.499 1.00 45.97 89 VAL A CA 1
ATOM 679 C C . VAL A 1 89 ? -29.449 -5.407 46.969 1.00 45.97 89 VAL A C 1
ATOM 681 O O . VAL A 1 89 ? -28.509 -5.431 47.766 1.00 45.97 89 VAL A O 1
ATOM 684 N N . LYS A 1 90 ? -30.707 -5.154 47.372 1.00 43.22 90 LYS A N 1
ATOM 685 C CA . LYS A 1 90 ? -31.079 -4.870 48.776 1.00 43.22 90 LYS A CA 1
ATOM 686 C C . LYS A 1 90 ? -30.736 -6.009 49.743 1.00 43.22 90 LYS A C 1
ATOM 688 O O . LYS A 1 90 ? -30.411 -5.728 50.894 1.00 43.22 90 LYS A O 1
ATOM 693 N N . LEU A 1 91 ? -30.778 -7.266 49.294 1.00 41.50 91 LEU A N 1
ATOM 694 C CA . LEU A 1 91 ? -30.567 -8.435 50.158 1.00 41.50 91 LEU A CA 1
ATOM 695 C C . LEU A 1 91 ? -29.095 -8.860 50.340 1.00 41.50 91 LEU A C 1
ATOM 697 O O . LEU A 1 91 ? -28.804 -9.616 51.261 1.00 41.50 91 LEU A O 1
ATOM 701 N N . LYS A 1 92 ? -28.144 -8.394 49.512 1.00 48.81 92 LYS A N 1
ATOM 702 C CA . LYS A 1 92 ? -26.762 -8.939 49.485 1.00 48.81 92 LYS A CA 1
ATOM 703 C C . LYS A 1 92 ? -25.688 -8.135 50.249 1.00 48.81 92 LYS A C 1
ATOM 705 O O . LYS A 1 92 ? -24.539 -8.578 50.276 1.00 48.81 92 LYS A O 1
ATOM 710 N N . MET A 1 93 ? -26.013 -6.998 50.881 1.00 48.06 93 MET A N 1
ATOM 711 C CA . MET A 1 93 ? -25.054 -6.166 51.649 1.00 48.06 93 MET A CA 1
ATOM 712 C C . MET A 1 93 ? -25.700 -5.513 52.894 1.00 48.06 93 MET A C 1
ATOM 714 O O . MET A 1 93 ? -25.826 -4.294 52.994 1.00 48.06 93 MET A O 1
ATOM 718 N N . THR A 1 94 ? -26.108 -6.305 53.884 1.00 53.16 94 THR A N 1
ATOM 719 C CA . THR A 1 94 ? -26.674 -5.820 55.161 1.00 53.16 94 THR A CA 1
ATOM 720 C C . THR A 1 94 ? -25.579 -5.477 56.179 1.00 53.16 94 THR A C 1
ATOM 722 O O . THR A 1 94 ? -25.460 -6.123 57.216 1.00 53.16 94 THR A O 1
ATOM 725 N N . SER A 1 95 ? -24.742 -4.477 55.887 1.00 66.38 95 SER A N 1
ATOM 726 C CA . SER A 1 95 ? -23.835 -3.899 56.896 1.00 66.38 95 SER A CA 1
ATOM 727 C C . SER A 1 95 ? -24.259 -2.479 57.258 1.00 66.38 95 SER A C 1
ATOM 729 O O . SER A 1 95 ? -24.711 -1.730 56.386 1.00 66.38 95 SER A O 1
ATOM 731 N N . ASP A 1 96 ? -24.058 -2.079 58.514 1.00 76.44 96 ASP A N 1
ATOM 732 C CA . ASP A 1 96 ? -24.335 -0.712 58.987 1.00 76.44 96 ASP A CA 1
ATOM 733 C C . ASP A 1 96 ? -23.636 0.346 58.121 1.00 76.44 96 ASP A C 1
ATOM 735 O O . ASP A 1 96 ? -24.195 1.404 57.820 1.00 76.44 96 ASP A O 1
ATOM 739 N N . ASN A 1 97 ? -22.437 0.023 57.630 1.00 79.00 97 ASN A N 1
ATOM 740 C CA . ASN A 1 97 ? -21.672 0.894 56.744 1.00 79.00 97 ASN A CA 1
ATOM 741 C C . ASN A 1 97 ? -22.323 1.059 55.357 1.00 79.00 97 ASN A C 1
ATOM 743 O O . ASN A 1 97 ? -22.273 2.157 54.797 1.00 79.00 97 ASN A O 1
ATOM 747 N N . GLN A 1 98 ? -22.977 0.023 54.814 1.00 85.38 98 GLN A N 1
ATOM 748 C CA . GLN A 1 98 ? -23.716 0.139 53.549 1.00 85.38 98 GLN A CA 1
ATOM 749 C C . GLN A 1 98 ? -24.948 1.026 53.736 1.00 85.38 98 GLN A C 1
ATOM 751 O O . GLN A 1 98 ? -25.199 1.920 52.931 1.00 85.38 98 GLN A O 1
ATOM 756 N N . GLN A 1 99 ? -25.694 0.833 54.829 1.00 84.44 99 GLN A N 1
ATOM 757 C CA . GLN A 1 99 ? -26.855 1.674 55.127 1.00 84.44 99 GLN A CA 1
ATOM 758 C C . GLN A 1 99 ? -26.456 3.143 55.312 1.00 84.44 99 GLN A C 1
ATOM 760 O O . GLN A 1 99 ? -27.128 4.036 54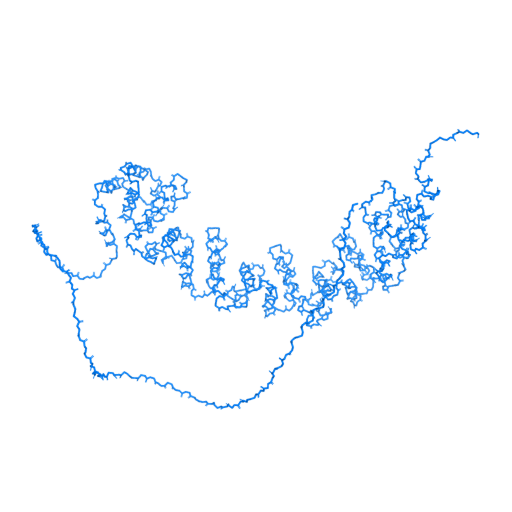.796 1.00 84.44 99 GLN A O 1
ATOM 765 N N . ALA A 1 100 ? -25.345 3.406 56.009 1.00 86.50 100 ALA A N 1
ATOM 766 C CA . ALA A 1 100 ? -24.800 4.753 56.155 1.00 86.50 100 ALA A CA 1
ATOM 767 C C . ALA A 1 100 ? -24.374 5.356 54.804 1.00 86.50 100 ALA A C 1
ATOM 769 O O . ALA A 1 100 ? -24.614 6.540 54.559 1.00 86.50 100 ALA A O 1
ATOM 770 N N . THR A 1 101 ? -23.795 4.542 53.916 1.00 88.19 101 THR A N 1
ATOM 771 C CA . THR A 1 101 ? -23.405 4.939 52.554 1.00 88.19 101 THR A CA 1
ATOM 772 C C . THR A 1 101 ? -24.618 5.366 51.724 1.00 88.19 101 THR A C 1
ATOM 774 O O . THR A 1 101 ? -24.600 6.458 51.147 1.00 88.19 101 THR A O 1
ATOM 777 N N . ASN A 1 102 ? -25.691 4.567 51.741 1.00 87.19 102 ASN A N 1
ATOM 778 C CA . ASN A 1 102 ? -26.942 4.857 51.034 1.00 87.19 102 ASN A CA 1
ATOM 779 C C . ASN A 1 102 ? -27.615 6.127 51.583 1.00 87.19 102 ASN A C 1
ATOM 781 O O . ASN A 1 102 ? -27.927 7.043 50.825 1.00 87.19 102 ASN A O 1
ATOM 785 N N . LYS A 1 103 ? -27.753 6.242 52.914 1.00 87.75 103 LYS A N 1
ATOM 786 C CA . LYS A 1 103 ? -28.342 7.428 53.566 1.00 87.75 103 LYS A CA 1
ATOM 787 C C . LYS A 1 103 ? -27.573 8.708 53.244 1.00 87.75 103 LYS A C 1
ATOM 789 O O . LYS A 1 103 ? -28.169 9.770 53.086 1.00 87.75 103 LYS A O 1
ATOM 794 N N . LEU A 1 104 ? -26.242 8.635 53.170 1.00 89.62 104 LEU A N 1
ATOM 795 C CA . LEU A 1 104 ? -25.425 9.790 52.807 1.00 89.62 104 LEU A CA 1
ATOM 796 C C . LEU A 1 104 ? -25.615 10.182 51.334 1.00 89.62 104 LEU A C 1
ATOM 798 O O . LEU A 1 104 ? -25.641 11.376 51.046 1.00 89.62 104 LEU A O 1
ATOM 802 N N . PHE A 1 105 ? -25.764 9.206 50.433 1.00 89.56 105 PHE A N 1
ATOM 803 C CA . PHE A 1 105 ? -26.040 9.450 49.013 1.00 89.56 105 PHE A CA 1
ATOM 804 C C . PHE A 1 105 ? -27.367 10.201 48.821 1.00 89.56 105 PHE A C 1
ATOM 806 O O . PHE A 1 105 ? -27.407 11.230 48.146 1.00 89.56 105 PHE A O 1
ATOM 813 N N . GLU A 1 106 ? -28.424 9.744 49.499 1.00 87.81 106 GLU A N 1
ATOM 814 C CA . GLU A 1 106 ? -29.744 10.391 49.509 1.00 87.81 106 GLU A CA 1
ATOM 815 C C . GLU A 1 106 ? -29.690 11.791 50.133 1.00 87.81 106 GLU A C 1
ATOM 817 O O . GLU A 1 106 ? -30.191 12.752 49.553 1.00 87.81 106 GLU A O 1
ATOM 822 N N . LYS A 1 107 ? -29.018 11.944 51.284 1.00 88.50 107 LYS A N 1
ATOM 823 C CA . LYS A 1 107 ? -28.884 13.238 51.978 1.00 88.50 107 LYS A CA 1
ATOM 824 C C . LYS A 1 107 ? -28.176 14.296 51.132 1.00 88.50 107 LYS A C 1
ATOM 826 O O . LYS A 1 107 ? -28.460 15.483 51.270 1.00 88.50 107 LYS A O 1
ATOM 831 N N . LEU A 1 108 ? -27.231 13.878 50.295 1.00 86.62 108 LEU A N 1
ATOM 832 C CA . LEU A 1 108 ? -26.514 14.758 49.373 1.00 86.62 108 LEU A CA 1
ATOM 833 C C . LEU A 1 108 ? -27.261 14.965 48.047 1.00 86.62 108 LEU A C 1
ATOM 835 O O . LEU A 1 108 ? -26.748 15.657 47.171 1.00 86.62 108 LEU A O 1
ATOM 839 N N . ASN A 1 109 ? -28.470 14.404 47.921 1.00 83.38 109 ASN A N 1
ATOM 840 C CA . ASN A 1 109 ? -29.352 14.499 46.762 1.00 83.38 109 ASN A CA 1
ATOM 841 C C . ASN A 1 109 ? -28.674 14.076 45.445 1.00 83.38 109 ASN A C 1
ATOM 843 O O . ASN A 1 109 ? -28.926 14.653 44.387 1.00 83.38 109 ASN A O 1
ATOM 847 N N . LEU A 1 110 ? -27.790 13.073 45.508 1.00 80.69 110 LEU A N 1
ATOM 848 C CA . LEU A 1 110 ? -26.968 12.661 44.366 1.00 80.69 110 LEU A CA 1
ATOM 849 C C . LEU A 1 110 ? -27.761 11.917 43.285 1.00 80.69 110 LEU A C 1
ATOM 851 O O . LEU A 1 110 ? -27.404 12.005 42.115 1.00 80.69 110 LEU A O 1
ATOM 855 N N . GLY A 1 111 ? -28.874 11.270 43.643 1.00 70.19 111 GLY A N 1
ATOM 856 C CA . GLY A 1 111 ? -29.752 10.592 42.680 1.00 70.19 111 GLY A CA 1
ATOM 857 C C . GLY A 1 111 ? -30.520 11.538 41.745 1.00 70.19 111 GLY A C 1
ATOM 858 O O . GLY A 1 111 ? -30.988 11.111 40.694 1.00 70.19 111 GLY A O 1
ATOM 859 N N . ALA A 1 112 ? -30.638 12.827 42.093 1.00 66.88 112 ALA A N 1
ATOM 860 C CA . ALA A 1 112 ? -31.350 13.833 41.296 1.00 66.88 112 ALA A CA 1
ATOM 861 C C . ALA A 1 112 ? -30.439 14.621 40.332 1.00 66.88 112 ALA A C 1
ATOM 863 O O . ALA A 1 112 ? -30.924 15.444 39.549 1.00 66.88 112 ALA A O 1
ATOM 864 N N . VAL A 1 113 ? -29.120 14.409 40.392 1.00 58.94 113 VAL A N 1
ATOM 865 C CA . VAL A 1 113 ? -28.141 15.164 39.605 1.00 58.94 113 VAL A CA 1
ATOM 866 C C . VAL A 1 113 ? -28.130 14.640 38.164 1.00 58.94 113 VAL A C 1
ATOM 868 O O . VAL A 1 113 ? -27.693 13.527 37.890 1.00 58.94 113 VAL A O 1
ATOM 871 N N . LYS A 1 114 ? -28.630 15.454 37.226 1.00 56.03 114 LYS A N 1
ATOM 872 C CA . LYS A 1 114 ? -28.807 15.078 35.809 1.00 56.03 114 LYS A CA 1
ATOM 873 C C . LYS A 1 114 ? -27.541 15.203 34.948 1.00 56.03 114 LYS A C 1
ATOM 875 O O . LYS A 1 114 ? -27.543 14.738 33.815 1.00 56.03 114 LYS A O 1
ATOM 880 N N . SER A 1 115 ? -26.476 15.832 35.449 1.00 52.19 115 SER A N 1
ATOM 881 C CA . SER A 1 115 ? -25.247 16.108 34.689 1.00 52.19 115 SER A CA 1
ATOM 882 C C . SER A 1 115 ? -23.993 15.868 35.531 1.00 52.19 115 SER A C 1
ATOM 884 O O . SER A 1 115 ? -23.916 16.351 36.657 1.00 52.19 115 SER A O 1
ATOM 886 N N . ASN A 1 116 ? -23.043 15.118 34.958 1.00 61.59 116 ASN A N 1
ATOM 887 C CA . ASN A 1 116 ? -21.716 14.745 35.470 1.00 61.59 116 ASN A CA 1
ATOM 888 C C . ASN A 1 116 ? -21.592 14.639 37.003 1.00 61.59 116 ASN A C 1
ATOM 890 O O . ASN A 1 116 ? -20.819 15.356 37.639 1.00 61.59 116 ASN A O 1
ATOM 894 N N . VAL A 1 117 ? -22.367 13.721 37.595 1.00 66.62 117 VAL A N 1
ATOM 895 C CA . VAL A 1 117 ? -22.420 13.464 39.046 1.00 66.62 117 VAL A CA 1
ATOM 896 C C . VAL A 1 117 ? -21.021 13.384 39.668 1.00 66.62 117 VAL A C 1
ATOM 898 O O . VAL A 1 117 ? -20.821 13.917 40.754 1.00 66.62 117 VAL A O 1
ATOM 901 N N . PHE A 1 118 ? -20.046 12.809 38.958 1.00 65.31 118 PHE A N 1
ATOM 902 C CA . PHE A 1 118 ? -18.671 12.597 39.416 1.00 65.31 118 PHE A CA 1
ATOM 903 C C . PHE A 1 118 ? -17.859 13.877 39.659 1.00 65.31 118 PHE A C 1
ATOM 905 O O . PHE A 1 118 ? -16.980 13.891 40.524 1.00 65.31 118 PHE A O 1
ATOM 912 N N . GLU A 1 119 ? -18.169 14.962 38.952 1.00 66.12 119 GLU A N 1
ATOM 913 C CA . GLU A 1 119 ? -17.521 16.265 39.146 1.00 66.12 119 GLU A CA 1
ATOM 914 C C . GLU A 1 119 ? -18.209 17.105 40.225 1.00 66.12 119 GLU A C 1
ATOM 916 O O . GLU A 1 119 ? -17.665 18.115 40.674 1.00 66.12 119 GLU A O 1
ATOM 921 N N . SER A 1 120 ? -19.397 16.696 40.681 1.00 79.69 120 SER A N 1
ATOM 922 C CA . SER A 1 120 ? -20.107 17.459 41.700 1.00 79.69 120 SER A CA 1
ATOM 923 C C . SER A 1 120 ? -19.336 17.444 43.033 1.00 79.69 120 SER A C 1
ATOM 925 O O . SER A 1 120 ? -18.913 16.378 43.506 1.00 79.69 120 SER A O 1
ATOM 927 N N . PRO A 1 121 ? -19.193 18.597 43.714 1.00 82.81 121 PRO A N 1
ATOM 928 C CA . PRO A 1 121 ? -18.600 18.653 45.051 1.00 82.81 121 PRO A CA 1
ATOM 929 C C . PRO A 1 121 ? -19.303 17.727 46.057 1.00 82.81 121 PRO A C 1
ATOM 931 O O . PRO A 1 121 ? -18.682 17.193 46.981 1.00 82.81 121 PRO A O 1
ATOM 934 N N . GLN A 1 122 ? -20.606 17.507 45.870 1.00 85.94 122 GLN A N 1
ATOM 935 C CA . GLN A 1 122 ? -21.421 16.587 46.654 1.00 85.94 122 GLN A CA 1
ATOM 936 C C . GLN A 1 122 ? -20.956 15.140 46.472 1.00 85.94 122 GLN A C 1
ATOM 938 O O . GLN A 1 122 ? -20.818 14.421 47.462 1.00 85.94 122 GLN A O 1
ATOM 943 N N . PHE A 1 123 ? -20.663 14.718 45.240 1.00 84.50 123 PHE A N 1
ATOM 944 C CA . PHE A 1 123 ? -20.176 13.369 44.973 1.00 84.50 123 PHE A CA 1
ATOM 945 C C . PHE A 1 123 ? -18.775 13.167 45.535 1.00 84.50 123 PHE A C 1
ATOM 947 O O . PHE A 1 123 ? -18.543 12.173 46.211 1.00 84.50 123 PHE A O 1
ATOM 954 N N . GLN A 1 124 ? -17.881 14.147 45.386 1.00 84.12 124 GLN A N 1
ATOM 955 C CA . GLN A 1 124 ? -16.551 14.109 46.009 1.00 84.12 124 GLN A CA 1
ATOM 956 C C . GLN A 1 124 ? -16.631 14.034 47.542 1.00 84.12 124 GLN A C 1
ATOM 958 O O . GLN A 1 124 ? -15.894 13.291 48.199 1.00 84.12 124 GLN A O 1
ATOM 963 N N . THR A 1 125 ? -17.581 14.759 48.139 1.00 89.31 125 THR A N 1
ATOM 964 C CA . THR A 1 125 ? -17.856 14.680 49.579 1.00 89.31 125 THR A CA 1
ATOM 965 C C . THR A 1 125 ? -18.356 13.291 49.976 1.00 89.31 125 THR A C 1
ATOM 967 O O . THR A 1 125 ? -17.939 12.752 51.006 1.00 89.31 125 THR A O 1
ATOM 970 N N . TRP A 1 126 ? -19.248 12.705 49.177 1.00 91.25 126 TRP A N 1
ATOM 971 C CA . TRP A 1 126 ? -19.776 11.363 49.400 1.00 91.25 126 TRP A CA 1
ATOM 972 C C . TRP A 1 126 ? -18.675 10.303 49.299 1.00 91.25 126 TRP A C 1
ATOM 974 O O . TRP A 1 126 ? -18.456 9.569 50.264 1.00 91.25 126 TRP A O 1
ATOM 984 N N . THR A 1 127 ? -17.916 10.280 48.203 1.00 89.50 127 THR A N 1
ATOM 985 C CA . THR A 1 127 ? -16.850 9.297 47.962 1.00 89.50 127 THR A CA 1
ATOM 986 C C . THR A 1 127 ? -15.757 9.379 49.023 1.00 89.50 127 THR A C 1
ATOM 988 O O . THR A 1 127 ? -15.328 8.348 49.541 1.00 89.50 127 THR A O 1
ATOM 991 N N . THR A 1 128 ? -15.365 10.585 49.445 1.00 89.38 128 THR A N 1
ATOM 992 C CA . THR A 1 128 ? -14.391 10.791 50.530 1.00 89.38 128 THR A CA 1
ATOM 993 C C . THR A 1 128 ? -14.887 10.208 51.854 1.00 89.38 128 THR A C 1
ATOM 995 O O . THR A 1 128 ? -14.147 9.508 52.555 1.00 89.38 128 THR A O 1
ATOM 998 N N . LYS A 1 129 ? -16.152 10.463 52.212 1.00 91.81 129 LYS A N 1
ATOM 999 C CA . LYS A 1 129 ? -16.745 9.953 53.458 1.00 91.81 129 LYS A CA 1
ATOM 1000 C C . LYS A 1 129 ? -16.877 8.434 53.448 1.00 91.81 129 LYS A C 1
ATOM 1002 O O . LYS A 1 129 ? -16.522 7.803 54.443 1.00 91.81 129 LYS A O 1
ATOM 1007 N N . VAL A 1 130 ? -17.323 7.852 52.337 1.00 90.75 130 VAL A N 1
ATOM 1008 C CA . VAL A 1 130 ? -17.429 6.394 52.186 1.00 90.75 130 VAL A CA 1
ATOM 1009 C C . VAL A 1 130 ? -16.035 5.762 52.226 1.00 90.75 130 VAL A C 1
ATOM 1011 O O . VAL A 1 130 ? -15.795 4.865 53.028 1.00 90.75 130 VAL A O 1
ATOM 1014 N N . THR A 1 131 ? -15.055 6.301 51.495 1.00 89.25 131 THR A N 1
ATOM 1015 C CA . THR A 1 131 ? -13.660 5.815 51.534 1.00 89.25 131 THR A CA 1
ATOM 1016 C C . THR A 1 131 ? -13.092 5.832 52.957 1.00 89.25 131 THR A C 1
ATOM 1018 O O . THR A 1 131 ? -12.446 4.877 53.389 1.00 89.25 131 THR A O 1
ATOM 1021 N N . LYS A 1 132 ? -13.377 6.886 53.734 1.00 89.50 132 LYS A N 1
ATOM 1022 C CA . LYS A 1 132 ? -12.962 6.980 55.140 1.00 89.50 132 LYS A CA 1
ATOM 1023 C C . LYS A 1 132 ? -13.639 5.926 56.022 1.00 89.50 132 LYS A C 1
ATOM 1025 O O . LYS A 1 132 ? -12.965 5.342 56.870 1.00 89.50 132 LYS A O 1
ATOM 1030 N N . ALA A 1 133 ? -14.931 5.661 55.819 1.00 88.19 133 ALA A N 1
ATOM 1031 C CA . ALA A 1 133 ? -15.672 4.634 56.558 1.00 88.19 133 ALA A CA 1
ATOM 1032 C C . ALA A 1 133 ? -15.126 3.219 56.293 1.00 88.19 133 ALA A C 1
ATOM 1034 O O . ALA A 1 133 ? -15.053 2.394 57.203 1.00 88.19 133 ALA A O 1
ATOM 1035 N N . TYR A 1 134 ? -14.654 2.966 55.071 1.00 88.56 134 TYR A N 1
ATOM 1036 C CA . TYR A 1 134 ? -14.102 1.680 54.646 1.00 88.56 134 TYR A CA 1
ATOM 1037 C C . TYR A 1 134 ? -12.565 1.635 54.644 1.00 88.56 134 TYR A C 1
ATOM 1039 O O . TYR A 1 134 ? -11.981 0.734 54.051 1.00 88.56 134 TYR A O 1
ATOM 1047 N N . LYS A 1 135 ? -11.873 2.535 55.362 1.00 88.62 135 LYS A N 1
ATOM 1048 C CA . LYS A 1 135 ? -10.397 2.649 55.339 1.00 88.62 135 LYS A CA 1
ATOM 1049 C C . LYS A 1 135 ? -9.652 1.329 55.607 1.00 88.62 135 LYS A C 1
ATOM 1051 O O . LYS A 1 135 ? -8.567 1.125 55.077 1.00 88.62 135 LYS A O 1
ATOM 1056 N N . LYS A 1 136 ? -10.220 0.434 56.427 1.00 87.56 136 LYS A N 1
ATOM 1057 C CA . LYS A 1 136 ? -9.634 -0.887 56.738 1.00 87.56 136 LYS A CA 1
ATOM 1058 C C . LYS A 1 136 ? -9.862 -1.939 55.643 1.00 87.56 136 LYS A C 1
ATOM 1060 O O . LYS A 1 136 ? -9.141 -2.928 55.616 1.00 87.56 136 LYS A O 1
ATOM 1065 N N . LYS A 1 137 ? -10.876 -1.760 54.791 1.00 87.06 137 LYS A N 1
ATOM 1066 C CA . LYS A 1 137 ? -11.249 -2.663 53.689 1.00 87.06 137 LYS A CA 1
ATOM 1067 C C . LYS A 1 137 ? -11.723 -1.841 52.475 1.00 87.06 137 LYS A C 1
ATOM 1069 O O . LYS A 1 137 ? -12.925 -1.830 52.204 1.00 87.06 137 LYS A O 1
ATOM 1074 N N . PRO A 1 138 ? -10.814 -1.137 51.771 1.00 87.62 138 PRO A N 1
ATOM 1075 C CA . PRO A 1 138 ? -11.184 -0.199 50.707 1.00 87.62 138 PRO A CA 1
ATOM 1076 C C . PRO A 1 138 ? -12.057 -0.819 49.606 1.00 87.62 138 PRO A C 1
ATOM 1078 O O . PRO A 1 138 ? -13.042 -0.205 49.208 1.00 87.62 138 PRO A O 1
ATOM 1081 N N . GLU A 1 139 ? -11.788 -2.073 49.226 1.00 86.75 139 GLU A N 1
ATOM 1082 C CA . GLU A 1 139 ? -12.570 -2.809 48.217 1.00 86.75 139 GLU A CA 1
ATOM 1083 C C . GLU A 1 139 ? -14.056 -2.951 48.583 1.00 86.75 139 GLU A C 1
ATOM 1085 O O . GLU A 1 139 ? -14.926 -2.869 47.719 1.00 86.75 139 GLU A O 1
ATOM 1090 N N . LEU A 1 140 ? -14.383 -3.122 49.872 1.00 87.12 140 LEU A N 1
ATOM 1091 C CA . LEU A 1 140 ? -15.782 -3.155 50.312 1.00 87.12 140 LEU A CA 1
ATOM 1092 C C . LEU A 1 140 ? -16.444 -1.779 50.201 1.00 87.12 140 LEU A C 1
ATOM 1094 O O . LEU A 1 140 ? -17.650 -1.711 49.993 1.00 87.12 140 LEU A O 1
ATOM 1098 N N . GLY A 1 141 ? -15.671 -0.698 50.328 1.00 90.12 141 GLY A N 1
ATOM 1099 C CA . GLY A 1 141 ? -16.159 0.661 50.104 1.00 90.12 141 GLY A CA 1
ATOM 1100 C C . GLY A 1 141 ? -16.460 0.921 48.632 1.00 90.12 141 GLY A C 1
ATOM 1101 O O . GLY A 1 141 ? -17.501 1.484 48.317 1.00 90.12 141 GLY A O 1
ATOM 1102 N N . GLU A 1 142 ? -15.595 0.459 47.731 1.00 92.19 142 GLU A N 1
ATOM 1103 C CA . GLU A 1 142 ? -15.785 0.568 46.278 1.00 92.19 142 GLU A CA 1
ATOM 1104 C C . GLU A 1 142 ? -17.011 -0.248 45.822 1.00 92.19 142 GLU A C 1
ATOM 1106 O O . GLU A 1 142 ? -17.875 0.272 45.115 1.00 92.19 142 GLU A O 1
ATOM 1111 N N . LEU A 1 143 ? -17.171 -1.480 46.325 1.00 90.25 143 LEU A N 1
ATOM 1112 C CA . LEU A 1 143 ? -18.384 -2.287 46.121 1.00 90.25 143 LEU A CA 1
ATOM 1113 C C . LEU A 1 143 ? -19.638 -1.608 46.692 1.00 90.25 143 LEU A C 1
ATOM 1115 O O . LEU A 1 143 ? -20.690 -1.634 46.055 1.00 90.25 143 LEU A O 1
ATOM 1119 N N . ALA A 1 144 ? -19.533 -0.975 47.865 1.00 90.31 144 ALA A N 1
ATOM 1120 C CA . ALA A 1 144 ? -20.645 -0.253 48.474 1.00 90.31 144 ALA A CA 1
ATOM 1121 C C . ALA A 1 144 ? -21.073 0.966 47.649 1.00 90.31 144 ALA A C 1
ATOM 1123 O O . ALA A 1 144 ? -22.274 1.213 47.496 1.00 90.31 144 ALA A O 1
ATOM 1124 N N . MET A 1 145 ? -20.110 1.707 47.091 1.00 92.25 145 MET A N 1
ATOM 1125 C CA . MET A 1 145 ? -20.378 2.824 46.185 1.00 92.25 145 MET A CA 1
ATOM 1126 C C . MET A 1 145 ? -21.093 2.343 44.920 1.00 92.25 145 MET A C 1
ATOM 1128 O O . MET A 1 145 ? -22.143 2.884 44.581 1.00 92.25 145 MET A O 1
ATOM 1132 N N . VAL A 1 146 ? -20.581 1.296 44.263 1.00 91.56 146 VAL A N 1
ATOM 1133 C CA . VAL A 1 146 ? -21.206 0.713 43.064 1.00 91.56 146 VAL A CA 1
ATOM 1134 C C . VAL A 1 146 ? -22.619 0.215 43.357 1.00 91.56 146 VAL A C 1
ATOM 1136 O O . VAL A 1 146 ? -23.540 0.541 42.614 1.00 91.56 146 VAL A O 1
ATOM 1139 N N . ALA A 1 147 ? -22.826 -0.516 44.455 1.00 90.06 147 ALA A N 1
ATOM 1140 C CA . ALA A 1 147 ? -24.153 -0.990 44.844 1.00 90.06 147 ALA A CA 1
ATOM 1141 C C . ALA A 1 147 ? -25.143 0.170 45.049 1.00 90.06 147 ALA A C 1
ATOM 1143 O O . ALA A 1 147 ? -26.296 0.080 44.633 1.00 90.06 147 ALA A O 1
ATOM 1144 N N . THR A 1 148 ? -24.683 1.279 45.638 1.00 90.62 148 THR A N 1
ATOM 1145 C CA . THR A 1 148 ? -25.500 2.489 45.821 1.00 90.62 148 THR A CA 1
ATOM 1146 C C . THR A 1 148 ? -25.857 3.132 44.483 1.00 90.62 148 THR A C 1
ATOM 1148 O O . THR A 1 148 ? -27.008 3.510 44.273 1.00 90.62 148 THR A O 1
ATOM 1151 N N . LEU A 1 149 ? -24.893 3.232 43.565 1.00 88.88 149 LEU A N 1
ATOM 1152 C CA . LEU A 1 149 ? -25.101 3.812 42.238 1.00 88.88 149 LEU A CA 1
ATOM 1153 C C . LEU A 1 149 ? -26.100 2.993 41.414 1.00 88.88 149 LEU A C 1
ATOM 1155 O O . LEU A 1 149 ? -27.063 3.561 40.913 1.00 88.88 149 LEU A O 1
ATOM 1159 N N . ARG A 1 150 ? -25.942 1.665 41.365 1.00 89.50 150 ARG A N 1
ATOM 1160 C CA . ARG A 1 150 ? -26.852 0.744 40.654 1.00 89.50 150 ARG A CA 1
ATOM 1161 C C . ARG A 1 150 ? -28.265 0.700 41.241 1.00 89.50 150 ARG A C 1
ATOM 1163 O O . ARG A 1 150 ? -29.219 0.361 40.554 1.00 89.50 150 ARG A O 1
ATOM 1170 N N . ALA A 1 151 ? -28.418 1.029 42.524 1.00 87.50 151 ALA A N 1
ATOM 1171 C CA . ALA A 1 151 ? -29.732 1.131 43.157 1.00 87.50 151 ALA A CA 1
ATOM 1172 C C . ALA A 1 151 ? -30.496 2.408 42.757 1.00 87.50 151 ALA A C 1
ATOM 1174 O O . ALA A 1 151 ? -31.708 2.469 42.955 1.00 87.50 151 ALA A O 1
ATOM 1175 N N . ASN A 1 152 ? -29.802 3.420 42.223 1.00 85.00 152 ASN A N 1
ATOM 1176 C CA . ASN A 1 152 ? -30.374 4.722 41.864 1.00 85.00 152 ASN A CA 1
ATOM 1177 C C . ASN A 1 152 ? -30.317 5.021 40.357 1.00 85.00 152 ASN A C 1
ATOM 1179 O O . ASN A 1 152 ? -31.031 5.904 39.883 1.00 85.00 152 ASN A O 1
ATOM 1183 N N . HIS A 1 153 ? -29.480 4.305 39.608 1.00 84.06 153 HIS A N 1
ATOM 1184 C CA . HIS A 1 153 ? -29.247 4.508 38.185 1.00 84.06 153 HIS A CA 1
ATOM 1185 C C . HIS A 1 153 ? -29.110 3.163 37.466 1.00 84.06 153 HIS A C 1
ATOM 1187 O O . HIS A 1 153 ? -28.559 2.216 38.025 1.00 84.06 153 HIS A O 1
ATOM 1193 N N . ASP A 1 154 ? -29.572 3.109 36.216 1.00 87.25 154 ASP A N 1
ATOM 1194 C CA . ASP A 1 154 ? -29.367 1.955 35.338 1.00 87.25 154 ASP A CA 1
ATOM 1195 C C . ASP A 1 154 ? -27.866 1.711 35.085 1.00 87.25 154 ASP A C 1
ATOM 1197 O O . ASP A 1 154 ? -27.052 2.641 35.097 1.00 87.25 154 ASP A O 1
ATOM 1201 N N . ASP A 1 155 ? -27.491 0.461 34.810 1.00 90.69 155 ASP A N 1
ATOM 1202 C CA . ASP A 1 155 ? -26.090 0.064 34.624 1.00 90.69 155 ASP A CA 1
ATOM 1203 C C . ASP A 1 155 ? -25.413 0.797 33.443 1.00 90.69 155 ASP A C 1
ATOM 1205 O O . ASP A 1 155 ? -24.224 1.107 33.531 1.00 90.69 155 ASP A O 1
ATOM 1209 N N . ASP A 1 156 ? -26.142 1.157 32.376 1.00 88.75 156 ASP A N 1
ATOM 1210 C CA . ASP A 1 156 ? -25.618 1.981 31.273 1.00 88.75 156 ASP A CA 1
ATOM 1211 C C . ASP A 1 156 ? -25.244 3.398 31.723 1.00 88.75 156 ASP A C 1
ATOM 1213 O O . ASP A 1 156 ? -24.224 3.938 31.290 1.00 88.75 156 ASP A O 1
ATOM 1217 N N . VAL A 1 157 ? -26.041 3.975 32.626 1.00 86.81 157 VAL A N 1
ATOM 1218 C CA . VAL A 1 157 ? -25.799 5.296 33.208 1.00 86.81 157 VAL A CA 1
ATOM 1219 C C . VAL A 1 157 ? -24.582 5.240 34.124 1.00 86.81 157 VAL A C 1
ATOM 1221 O O . VAL A 1 157 ? -23.681 6.065 33.988 1.00 86.81 157 VAL A O 1
ATOM 1224 N N . VAL A 1 158 ? -24.510 4.242 35.011 1.00 89.62 158 VAL A N 1
ATOM 1225 C CA . VAL A 1 158 ? -23.357 4.047 35.905 1.00 89.62 158 VAL A CA 1
ATOM 1226 C C . VAL A 1 158 ? -22.072 3.844 35.097 1.00 89.62 158 VAL A C 1
ATOM 1228 O O . VAL A 1 158 ? -21.060 4.484 35.382 1.00 89.62 158 VAL A O 1
ATOM 1231 N N . ALA A 1 159 ? -22.114 3.008 34.057 1.00 91.75 159 ALA A N 1
ATOM 1232 C CA . ALA A 1 159 ? -20.983 2.774 33.169 1.00 91.75 159 ALA A CA 1
ATOM 1233 C C . ALA A 1 159 ? -20.555 4.053 32.435 1.00 91.75 159 ALA A C 1
ATOM 1235 O O . ALA A 1 159 ? -19.383 4.421 32.483 1.00 91.75 159 ALA A O 1
ATOM 1236 N N . GLY A 1 160 ? -21.496 4.780 31.827 1.00 87.06 160 GLY A N 1
ATOM 1237 C CA . GLY A 1 160 ? -21.202 6.038 31.139 1.00 87.06 160 GLY A CA 1
ATOM 1238 C C . GLY A 1 160 ? -20.577 7.088 32.062 1.00 87.06 160 GLY A C 1
ATOM 1239 O O . GLY A 1 160 ? -19.639 7.780 31.665 1.00 87.06 160 GLY A O 1
ATOM 1240 N N . MET A 1 161 ? -21.040 7.165 33.313 1.00 83.69 161 MET A N 1
ATOM 1241 C CA . MET A 1 161 ? -20.450 8.045 34.320 1.00 83.69 161 MET A CA 1
ATOM 1242 C C . MET A 1 161 ? -19.011 7.645 34.683 1.00 83.69 161 MET A C 1
ATOM 1244 O O . MET A 1 161 ? -18.142 8.512 34.764 1.00 83.69 161 MET A O 1
ATOM 1248 N N . ILE A 1 162 ? -18.744 6.347 34.873 1.00 90.12 162 ILE A N 1
ATOM 1249 C CA . ILE A 1 162 ? -17.392 5.837 35.142 1.00 90.12 162 ILE A CA 1
ATOM 1250 C C . ILE A 1 162 ? -16.466 6.150 33.964 1.00 90.12 162 ILE A C 1
ATOM 1252 O O . ILE A 1 162 ? -15.380 6.679 34.180 1.00 90.12 162 ILE A O 1
ATOM 1256 N N . THR A 1 163 ? -16.897 5.894 32.724 1.00 89.31 163 THR A N 1
ATOM 1257 C CA . THR A 1 163 ? -16.102 6.195 31.525 1.00 89.31 163 THR A CA 1
ATOM 1258 C C . THR A 1 163 ? -15.746 7.680 31.446 1.00 89.31 163 THR A C 1
ATOM 1260 O O . THR A 1 163 ? -14.574 8.001 31.278 1.00 89.31 163 THR A O 1
ATOM 1263 N N . ALA A 1 164 ? -16.709 8.586 31.644 1.00 85.00 164 ALA A N 1
ATOM 1264 C CA . ALA A 1 164 ? -16.441 10.027 31.644 1.00 85.00 164 ALA A CA 1
ATOM 1265 C C . ALA A 1 164 ? -15.440 10.435 32.742 1.00 85.00 164 ALA A C 1
ATOM 1267 O O . ALA A 1 164 ? -14.534 11.230 32.504 1.00 85.00 164 ALA A O 1
ATOM 1268 N N . ALA A 1 165 ? -15.545 9.841 33.934 1.00 86.56 165 ALA A N 1
ATOM 1269 C CA . ALA A 1 165 ? -14.632 10.112 35.042 1.00 86.56 165 ALA A CA 1
ATOM 1270 C C . ALA A 1 165 ? -13.198 9.586 34.809 1.00 86.56 165 ALA A C 1
ATOM 1272 O O . ALA A 1 165 ? -12.272 10.042 35.485 1.00 86.56 165 ALA A O 1
ATOM 1273 N N . LYS A 1 166 ? -12.982 8.657 33.866 1.00 88.75 166 LYS A N 1
ATOM 1274 C CA . LYS A 1 166 ? -11.639 8.185 33.468 1.00 88.75 166 LYS A CA 1
ATOM 1275 C C . LYS A 1 166 ? -10.896 9.173 32.570 1.00 88.75 166 LYS A C 1
ATOM 1277 O O . LYS A 1 166 ? -9.664 9.134 32.540 1.00 88.75 166 LYS A O 1
ATOM 1282 N N . ASP A 1 167 ? -11.622 10.051 31.882 1.00 84.88 167 ASP A N 1
ATOM 1283 C CA . ASP A 1 167 ? -11.046 11.060 30.986 1.00 84.88 167 ASP A CA 1
ATOM 1284 C C . ASP A 1 167 ? -10.498 12.284 31.744 1.00 84.88 167 ASP A C 1
ATOM 1286 O O . ASP A 1 167 ? -9.721 13.064 31.192 1.00 84.88 167 ASP A O 1
ATOM 1290 N N . VAL A 1 168 ? -10.843 12.433 33.028 1.00 85.75 168 VAL A N 1
ATOM 1291 C CA . VAL A 1 168 ? -10.381 13.521 33.901 1.00 85.75 168 VAL A CA 1
ATOM 1292 C C . VAL A 1 168 ? -9.295 13.008 34.854 1.00 85.75 168 VAL A C 1
ATOM 1294 O O . VAL A 1 168 ? -9.493 12.027 35.573 1.00 85.75 168 VAL A O 1
ATOM 1297 N N . SER A 1 169 ? -8.137 13.682 34.889 1.00 86.25 169 SER A N 1
ATOM 1298 C CA . SER A 1 169 ? -6.956 13.253 35.663 1.00 86.25 169 SER A CA 1
ATOM 1299 C C . SER A 1 169 ? -7.255 13.015 37.142 1.00 86.25 169 SER A C 1
ATOM 1301 O O . SER A 1 169 ? -6.811 12.017 37.711 1.00 86.25 169 SER A O 1
ATOM 1303 N N . ASP A 1 170 ? -8.035 13.910 37.745 1.00 84.81 170 ASP A N 1
ATOM 1304 C CA . ASP A 1 170 ? -8.268 13.946 39.189 1.00 84.81 170 ASP A CA 1
ATOM 1305 C C . ASP A 1 170 ? -9.213 12.828 39.652 1.00 84.81 170 ASP A C 1
ATOM 1307 O O . ASP A 1 170 ? -9.108 12.338 40.777 1.00 84.81 170 ASP A O 1
ATOM 1311 N N . THR A 1 171 ? -10.113 12.375 38.774 1.00 85.00 171 THR A N 1
ATOM 1312 C CA . THR A 1 171 ? -11.111 11.335 39.070 1.00 85.00 171 THR A CA 1
ATOM 1313 C C . THR A 1 171 ? -10.737 9.959 38.533 1.00 85.00 171 THR A C 1
ATOM 1315 O O . THR A 1 171 ? -11.308 8.967 38.989 1.00 85.00 171 THR A O 1
ATOM 1318 N N . LYS A 1 172 ? -9.749 9.863 37.634 1.00 90.31 172 LYS A N 1
ATOM 1319 C CA . LYS A 1 172 ? -9.359 8.616 36.963 1.00 90.31 172 LYS A CA 1
ATOM 1320 C C . LYS A 1 172 ? -9.092 7.454 37.919 1.00 90.31 172 LYS A C 1
ATOM 1322 O O . LYS A 1 172 ? -9.656 6.381 37.743 1.00 90.31 172 LYS A O 1
ATOM 1327 N N . THR A 1 173 ? -8.294 7.675 38.966 1.00 91.50 173 THR A N 1
ATOM 1328 C CA . THR A 1 173 ? -7.951 6.618 39.938 1.00 91.50 173 THR A CA 1
ATOM 1329 C C . THR A 1 173 ? -9.191 6.047 40.631 1.00 91.50 173 THR A C 1
ATOM 1331 O O . THR A 1 173 ? -9.278 4.845 40.867 1.00 91.50 173 THR A O 1
ATOM 1334 N N . LEU A 1 174 ? -10.156 6.903 40.980 1.00 89.62 174 LEU A N 1
ATOM 1335 C CA . LEU A 1 174 ? -11.409 6.458 41.585 1.00 89.62 174 LEU A CA 1
ATOM 1336 C C . LEU A 1 174 ? -12.293 5.749 40.554 1.00 89.62 174 LEU A C 1
ATOM 1338 O O . LEU A 1 174 ? -12.900 4.732 40.874 1.00 89.62 174 LEU A O 1
ATOM 1342 N N . ALA A 1 175 ? -12.345 6.261 39.325 1.00 91.56 175 ALA A N 1
ATOM 1343 C CA . ALA A 1 175 ? -13.115 5.664 38.245 1.00 91.56 175 ALA A CA 1
ATOM 1344 C C . ALA A 1 175 ? -12.619 4.248 37.897 1.00 91.56 175 ALA A C 1
ATOM 1346 O O . ALA A 1 175 ? -13.440 3.344 37.797 1.00 91.56 175 ALA A O 1
ATOM 1347 N N . ASP A 1 176 ? -11.302 4.021 37.830 1.00 94.19 176 ASP A N 1
ATOM 1348 C CA . ASP A 1 176 ? -10.714 2.689 37.602 1.00 94.19 176 ASP A CA 1
ATOM 1349 C C . ASP A 1 176 ? -11.125 1.685 38.698 1.00 94.19 176 ASP A C 1
ATOM 1351 O O . ASP A 1 176 ? -11.472 0.538 38.416 1.00 94.19 176 ASP A O 1
ATOM 1355 N N . LYS A 1 177 ? -11.160 2.126 39.960 1.00 94.31 177 LYS A N 1
ATOM 1356 C CA . LYS A 1 177 ? -11.599 1.298 41.096 1.00 94.31 177 LYS A CA 1
ATOM 1357 C C . LYS A 1 177 ? -13.091 0.984 41.062 1.00 94.31 177 LYS A C 1
ATOM 1359 O O . LYS A 1 177 ? -13.503 -0.134 41.368 1.00 94.31 177 LYS A O 1
ATOM 1364 N N . LEU A 1 178 ? -13.911 1.969 40.700 1.00 94.06 178 LEU A N 1
ATOM 1365 C CA . LEU A 1 178 ? -15.354 1.784 40.562 1.00 94.06 178 LEU A CA 1
ATOM 1366 C C . LEU A 1 178 ? -15.695 0.896 39.365 1.00 94.06 178 LEU A C 1
ATOM 1368 O O . LEU A 1 178 ? -16.608 0.081 39.475 1.00 94.06 178 LEU A O 1
ATOM 1372 N N . GLU A 1 179 ? -14.938 0.986 38.270 1.00 96.06 179 GLU A N 1
ATOM 1373 C CA . GLU A 1 179 ? -15.015 0.027 37.170 1.00 96.06 179 GLU A CA 1
ATOM 1374 C C . GLU A 1 179 ? -14.720 -1.384 37.684 1.00 96.06 179 GLU A C 1
ATOM 1376 O O . GLU A 1 179 ? -15.557 -2.270 37.540 1.00 96.06 179 GLU A O 1
ATOM 1381 N N . GLU A 1 180 ? -13.590 -1.600 38.366 1.00 96.69 180 GLU A N 1
ATOM 1382 C CA . GLU A 1 180 ? -13.238 -2.923 38.891 1.00 96.69 180 GLU A CA 1
ATOM 1383 C C . GLU A 1 180 ? -14.324 -3.489 39.823 1.00 96.69 180 GLU A C 1
ATOM 1385 O O . GLU A 1 180 ? -14.682 -4.670 39.722 1.00 96.69 180 GLU A O 1
ATOM 1390 N N . ALA A 1 181 ? -14.881 -2.654 40.703 1.00 95.62 181 ALA A N 1
ATOM 1391 C CA . ALA A 1 181 ? -15.975 -3.023 41.595 1.00 95.62 181 ALA A CA 1
ATOM 1392 C C . ALA A 1 181 ? -17.276 -3.350 40.836 1.00 95.62 181 ALA A C 1
ATOM 1394 O O . ALA A 1 181 ? -17.958 -4.316 41.193 1.00 95.62 181 ALA A O 1
ATOM 1395 N N . LEU A 1 182 ? -17.602 -2.618 39.766 1.00 95.88 182 LEU A N 1
ATOM 1396 C CA . LEU A 1 182 ? -18.740 -2.911 38.889 1.00 95.88 182 LEU A CA 1
ATOM 1397 C C . LEU A 1 182 ? -18.572 -4.272 38.210 1.00 95.88 182 LEU A C 1
ATOM 1399 O O . LEU A 1 182 ? -19.451 -5.128 38.323 1.00 95.88 182 LEU A O 1
ATOM 1403 N N . LEU A 1 183 ? -17.398 -4.531 37.629 1.00 97.12 183 LEU A N 1
ATOM 1404 C CA . LEU A 1 183 ? -17.089 -5.814 37.000 1.00 97.12 183 LEU A CA 1
ATOM 1405 C C . LEU A 1 183 ? -17.118 -6.981 38.003 1.00 97.12 183 LEU A C 1
ATOM 1407 O O . LEU A 1 183 ? -17.606 -8.064 37.681 1.00 97.12 183 LEU A O 1
ATOM 1411 N N . LYS A 1 184 ? -16.593 -6.787 39.226 1.00 94.38 184 LYS A N 1
ATOM 1412 C CA . LYS A 1 184 ? -16.668 -7.777 40.323 1.00 94.38 184 LYS A CA 1
ATOM 1413 C C . LYS A 1 184 ? -18.118 -8.063 40.717 1.00 94.38 184 LYS A C 1
ATOM 1415 O O . LYS A 1 184 ? -18.442 -9.208 41.020 1.00 94.38 184 LYS A O 1
ATOM 1420 N N . THR A 1 185 ? -18.975 -7.045 40.701 1.00 93.19 185 THR A N 1
ATOM 1421 C CA . THR A 1 185 ? -20.391 -7.193 41.048 1.00 93.19 185 THR A CA 1
ATOM 1422 C C . THR A 1 185 ? -21.120 -8.041 40.010 1.00 93.19 185 THR A C 1
ATOM 1424 O O . THR A 1 185 ? -21.704 -9.053 40.382 1.00 93.19 185 THR A O 1
ATOM 1427 N N . TRP A 1 186 ? -21.000 -7.718 38.718 1.00 96.38 186 TRP A N 1
ATOM 1428 C CA . TRP A 1 186 ? -21.589 -8.540 37.651 1.00 96.38 186 TRP A CA 1
ATOM 1429 C C . TRP A 1 186 ? -21.052 -9.974 37.646 1.00 96.38 186 TRP A C 1
ATOM 1431 O O . TRP A 1 186 ? -21.813 -10.913 37.449 1.00 96.38 186 TRP A O 1
ATOM 1441 N N . ALA A 1 187 ? -19.754 -10.170 37.905 1.00 93.75 187 ALA A N 1
ATOM 1442 C CA . ALA A 1 187 ? -19.175 -11.510 38.008 1.00 93.75 187 ALA A CA 1
ATOM 1443 C C . ALA A 1 187 ? -19.736 -12.309 39.200 1.00 93.75 187 ALA A C 1
ATOM 1445 O O . ALA A 1 187 ? -19.952 -13.505 39.077 1.00 93.75 187 ALA A O 1
ATOM 1446 N N . LYS A 1 188 ? -19.987 -11.661 40.346 1.00 91.12 188 LYS A N 1
ATOM 1447 C CA . LYS A 1 188 ? -20.587 -12.296 41.535 1.00 91.12 188 LYS A CA 1
ATOM 1448 C C . LYS A 1 188 ? -22.073 -12.618 41.350 1.00 91.12 188 LYS A C 1
ATOM 1450 O O . LYS A 1 188 ? -22.594 -13.511 42.016 1.00 91.12 188 LYS A O 1
ATOM 1455 N N . ASP A 1 189 ? -22.762 -11.842 40.525 1.00 90.12 189 ASP A N 1
ATOM 1456 C CA . ASP A 1 189 ? -24.172 -12.053 40.201 1.00 90.12 189 ASP A CA 1
ATOM 1457 C C . ASP A 1 189 ? -24.369 -13.047 39.039 1.00 90.12 189 ASP A C 1
ATOM 1459 O O . ASP A 1 189 ? -25.505 -13.261 38.622 1.00 90.12 189 ASP A O 1
ATOM 1463 N N . ASP A 1 190 ? -23.285 -13.682 38.568 1.00 92.81 190 ASP A N 1
ATOM 1464 C CA . ASP A 1 190 ? -23.263 -14.634 37.449 1.00 92.81 190 ASP A CA 1
ATOM 1465 C C . ASP A 1 190 ? -23.886 -14.061 36.164 1.00 92.81 190 ASP A C 1
ATOM 1467 O O . ASP A 1 190 ? -24.509 -14.772 35.369 1.00 92.81 190 ASP A O 1
ATOM 1471 N N . GLU A 1 191 ? -23.719 -12.752 35.947 1.00 95.56 191 GLU A N 1
ATOM 1472 C CA . GLU A 1 191 ? -24.216 -12.098 34.742 1.00 95.56 191 GLU A CA 1
ATOM 1473 C C . GLU A 1 191 ? -23.518 -12.667 33.500 1.00 95.56 191 GLU A C 1
ATOM 1475 O O . GLU A 1 191 ? -22.318 -12.936 33.468 1.00 95.56 191 GLU A O 1
ATOM 1480 N N . THR A 1 192 ? -24.277 -12.876 32.429 1.00 96.94 192 THR A N 1
ATOM 1481 C CA . THR A 1 192 ? -23.692 -13.340 31.165 1.00 96.94 192 THR A CA 1
ATOM 1482 C C . THR A 1 192 ? -23.159 -12.159 30.357 1.00 96.94 192 THR A C 1
ATOM 1484 O O . THR A 1 192 ? -23.576 -11.017 30.545 1.00 96.94 192 THR A O 1
ATOM 1487 N N . VAL A 1 193 ? -22.264 -12.423 29.399 1.00 97.25 193 VAL A N 1
ATOM 1488 C CA . VAL A 1 193 ? -21.761 -11.384 28.480 1.00 97.25 193 VAL A CA 1
ATOM 1489 C C . VAL A 1 193 ? -22.907 -10.677 27.746 1.00 97.25 193 VAL A C 1
ATOM 1491 O O . VAL A 1 193 ? -22.893 -9.451 27.636 1.00 97.25 193 VAL A O 1
ATOM 1494 N N . ASP A 1 194 ? -23.912 -11.436 27.303 1.00 96.12 194 ASP A N 1
ATOM 1495 C CA . ASP A 1 194 ? -25.083 -10.907 26.595 1.00 96.12 194 ASP A CA 1
ATOM 1496 C C . ASP A 1 194 ? -26.012 -10.128 27.532 1.00 96.12 194 ASP A C 1
ATOM 1498 O O . ASP A 1 194 ? -26.598 -9.120 27.133 1.00 96.12 194 ASP A O 1
ATOM 1502 N N . ALA A 1 195 ? -26.138 -10.565 28.791 1.00 96.88 195 ALA A N 1
ATOM 1503 C CA . ALA A 1 195 ? -26.888 -9.831 29.805 1.00 96.88 195 ALA A CA 1
ATOM 1504 C C . ALA A 1 195 ? -26.234 -8.476 30.091 1.00 96.88 195 ALA A C 1
ATOM 1506 O O . ALA A 1 195 ? -26.917 -7.458 30.011 1.00 96.88 195 ALA A O 1
ATOM 1507 N N . VAL A 1 196 ? -24.914 -8.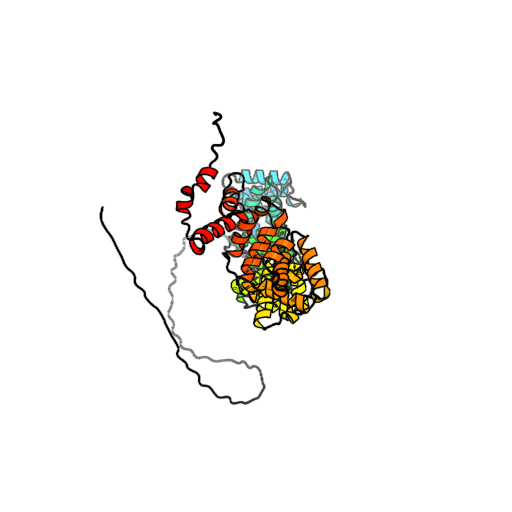432 30.313 1.00 97.62 196 VAL A N 1
ATOM 1508 C CA . VAL A 1 196 ? -24.185 -7.167 30.514 1.00 97.62 196 VAL A CA 1
ATOM 1509 C C . VAL A 1 196 ? -24.264 -6.275 29.275 1.00 97.62 196 VAL A C 1
ATOM 1511 O O . VAL A 1 196 ? -24.454 -5.070 29.403 1.00 97.62 196 VAL A O 1
ATOM 1514 N N . PHE A 1 197 ? -24.208 -6.839 28.066 1.00 96.94 197 PHE A N 1
ATOM 1515 C CA . PHE A 1 197 ? -24.381 -6.063 26.835 1.00 96.94 197 PHE A CA 1
ATOM 1516 C C . PHE A 1 197 ? -25.738 -5.329 26.787 1.00 96.94 197 PHE A C 1
ATOM 1518 O O . PHE A 1 197 ? -25.791 -4.151 26.427 1.00 96.94 197 PHE A O 1
ATOM 1525 N N . LYS A 1 198 ? -26.820 -5.993 27.223 1.00 96.31 198 LYS A N 1
ATOM 1526 C CA . LYS A 1 198 ? -28.175 -5.417 27.330 1.00 96.31 198 LYS A CA 1
ATOM 1527 C C . LYS A 1 198 ? -28.348 -4.475 28.521 1.00 96.31 198 LYS A C 1
ATOM 1529 O O . LYS A 1 198 ? -29.016 -3.453 28.390 1.00 96.31 198 LYS A O 1
ATOM 1534 N N . LEU A 1 199 ? -27.737 -4.780 29.670 1.00 95.56 199 LEU A N 1
ATOM 1535 C CA . LEU A 1 199 ? -27.713 -3.889 30.841 1.00 95.56 199 LEU A CA 1
ATOM 1536 C C . LEU A 1 199 ? -27.080 -2.539 30.491 1.00 95.56 199 LEU A C 1
ATOM 1538 O O . LEU A 1 199 ? -27.542 -1.497 30.944 1.00 95.56 199 LEU A O 1
ATOM 1542 N N . LEU A 1 200 ? -26.072 -2.564 29.620 1.00 95.56 200 LEU A N 1
ATOM 1543 C CA . LEU A 1 200 ? -25.410 -1.381 29.079 1.00 95.56 200 LEU A CA 1
ATOM 1544 C C . LEU A 1 200 ? -26.133 -0.764 27.870 1.00 95.56 200 LEU A C 1
ATOM 1546 O O . LEU A 1 200 ? -25.603 0.162 27.254 1.00 95.56 200 LEU A O 1
ATOM 1550 N N . LYS A 1 201 ? -27.320 -1.277 27.517 1.00 94.81 201 LYS A N 1
ATOM 1551 C CA . LYS A 1 201 ? -28.165 -0.854 26.387 1.00 94.81 201 LYS A CA 1
ATOM 1552 C C . LYS A 1 201 ? -27.427 -0.810 25.042 1.00 94.81 201 LYS A C 1
ATOM 1554 O O . LYS A 1 201 ? -27.820 -0.080 24.132 1.00 94.81 201 LYS A O 1
ATOM 1559 N N . LEU A 1 202 ? -26.360 -1.598 24.881 1.00 95.25 202 LEU A N 1
ATOM 1560 C CA . LEU A 1 202 ? -25.550 -1.635 23.657 1.00 95.25 202 LEU A CA 1
ATOM 1561 C C . LEU A 1 202 ? -26.298 -2.299 22.488 1.00 95.25 202 LEU A C 1
ATOM 1563 O O . LEU A 1 202 ? -26.020 -2.018 21.319 1.00 95.25 202 LEU A O 1
ATOM 1567 N N . ASP A 1 203 ? -27.284 -3.145 22.784 1.00 93.12 203 ASP A N 1
ATOM 1568 C CA . ASP A 1 203 ? -28.234 -3.731 21.831 1.00 93.12 203 ASP A CA 1
ATOM 1569 C C . ASP A 1 203 ? -29.196 -2.690 21.236 1.00 93.12 203 ASP A C 1
ATOM 1571 O O . ASP A 1 203 ? -29.644 -2.835 20.101 1.00 93.12 203 ASP A O 1
ATOM 1575 N N . GLN A 1 204 ? -29.459 -1.603 21.965 1.00 92.06 204 GLN A N 1
ATOM 1576 C CA . GLN A 1 204 ? -30.358 -0.526 21.541 1.00 92.06 204 GLN A CA 1
ATOM 1577 C C . GLN A 1 204 ? -29.647 0.561 20.720 1.00 92.06 204 GLN A C 1
ATOM 1579 O O . GLN A 1 204 ? -30.303 1.386 20.077 1.00 92.06 204 GLN A O 1
ATOM 1584 N N . VAL A 1 205 ? -28.308 0.562 20.704 1.00 90.44 205 VAL A N 1
ATOM 1585 C CA . VAL A 1 205 ? -27.502 1.504 19.917 1.00 90.44 205 VAL A CA 1
ATOM 1586 C C . VAL A 1 205 ? -27.598 1.147 18.432 1.00 90.44 205 VAL A C 1
ATOM 1588 O O . VAL A 1 205 ? -26.938 0.223 17.954 1.00 90.44 205 VAL A O 1
ATOM 1591 N N . LYS A 1 206 ? -28.435 1.890 17.698 1.00 81.88 206 LYS A N 1
ATOM 1592 C CA . LYS A 1 206 ? -28.687 1.665 16.263 1.00 81.88 206 LYS A CA 1
ATOM 1593 C C . LYS A 1 206 ? -27.486 2.012 15.385 1.00 81.88 206 LYS A C 1
ATOM 1595 O O . LYS A 1 206 ? -27.151 1.258 14.480 1.00 81.88 206 LYS A O 1
ATOM 1600 N N . GLU A 1 207 ? -26.839 3.137 15.669 1.00 81.62 207 GLU A N 1
ATOM 1601 C CA . GLU A 1 207 ? -25.717 3.674 14.897 1.00 81.62 207 GLU A CA 1
ATOM 1602 C C . GLU A 1 207 ? -24.534 3.954 15.821 1.00 81.62 207 GLU A C 1
ATOM 1604 O O . GLU A 1 207 ? -24.717 4.246 17.001 1.00 81.62 207 GLU A O 1
ATOM 1609 N N . ASN A 1 208 ? -23.314 3.895 15.284 1.00 84.75 208 ASN A N 1
ATOM 1610 C CA . ASN A 1 208 ? -22.093 4.261 16.007 1.00 84.75 208 ASN A CA 1
ATOM 1611 C C . ASN A 1 208 ? -21.850 3.464 17.304 1.00 84.75 208 ASN A C 1
ATOM 1613 O O . ASN A 1 208 ? -21.284 4.001 18.253 1.00 84.75 208 ASN A O 1
ATOM 1617 N N . LEU A 1 209 ? -22.199 2.167 17.341 1.00 93.62 209 LEU A N 1
ATOM 1618 C CA . LEU A 1 209 ? -21.919 1.280 18.487 1.00 93.62 209 LEU A CA 1
ATOM 1619 C C . LEU A 1 209 ? -20.463 1.386 18.967 1.00 93.62 209 LEU A C 1
ATOM 1621 O O . LEU A 1 209 ? -20.217 1.461 20.167 1.00 93.62 209 LEU A O 1
ATOM 1625 N N . LEU A 1 210 ? -19.509 1.449 18.031 1.00 95.12 210 LEU A N 1
ATOM 1626 C CA . LEU A 1 210 ? -18.076 1.562 18.327 1.00 95.12 210 LEU A CA 1
ATOM 1627 C C . LEU A 1 210 ? -17.689 2.862 19.050 1.00 95.12 210 LEU A C 1
ATOM 1629 O O . LEU A 1 210 ? -16.597 2.944 19.600 1.00 95.12 210 LEU A O 1
ATOM 1633 N N . GLN A 1 211 ? -18.564 3.870 19.046 1.00 91.44 211 GLN A N 1
ATOM 1634 C CA . GLN A 1 211 ? -18.390 5.134 19.763 1.00 91.44 211 GLN A CA 1
ATOM 1635 C C . GLN A 1 211 ? -19.106 5.148 21.119 1.00 91.44 211 GLN A C 1
ATOM 1637 O O . GLN A 1 211 ? -19.006 6.139 21.842 1.00 91.44 211 GLN A O 1
ATOM 1642 N N . SER A 1 212 ? -19.839 4.086 21.467 1.00 90.62 212 SER A N 1
ATOM 1643 C CA . SER A 1 212 ? -20.555 4.022 22.736 1.00 90.62 212 SER A CA 1
ATOM 1644 C C . SER A 1 212 ? -19.564 4.038 23.909 1.00 90.62 212 SER A C 1
ATOM 1646 O O . SER A 1 212 ? -18.667 3.189 23.950 1.00 90.62 212 SER A O 1
ATOM 1648 N N . PRO A 1 213 ? -19.717 4.950 24.888 1.00 84.94 213 PRO A N 1
ATOM 1649 C CA . PRO A 1 213 ? -18.796 5.048 26.024 1.00 84.94 213 PRO A CA 1
ATOM 1650 C C . PRO A 1 213 ? -18.766 3.752 26.850 1.00 84.94 213 PRO A C 1
ATOM 1652 O O . PRO A 1 213 ? -17.696 3.280 27.244 1.00 84.94 213 PRO A O 1
ATOM 1655 N N . SER A 1 214 ? -19.926 3.110 27.009 1.00 91.19 214 SER A N 1
ATOM 1656 C CA . SER A 1 214 ? -20.093 1.879 27.788 1.00 91.19 214 SER A CA 1
ATOM 1657 C C . SER A 1 214 ? -19.508 0.633 27.109 1.00 91.19 214 SER A C 1
ATOM 1659 O O . SER A 1 214 ? -19.346 -0.397 27.763 1.00 91.19 214 SER A O 1
ATOM 1661 N N . LEU A 1 215 ? -19.141 0.703 25.820 1.00 94.69 215 LEU A N 1
ATOM 1662 C CA . LEU A 1 215 ? -18.541 -0.431 25.103 1.00 94.69 215 LEU A CA 1
ATOM 1663 C C . LEU A 1 215 ? -17.187 -0.834 25.705 1.00 94.69 215 LEU A C 1
ATOM 1665 O O . LEU A 1 215 ? -16.854 -2.017 25.752 1.00 94.69 215 LEU A O 1
ATOM 1669 N N . SER A 1 216 ? -16.423 0.143 26.201 1.00 93.50 216 SER A N 1
ATOM 1670 C CA . SER A 1 216 ? -15.134 -0.095 26.863 1.00 93.50 216 SER A CA 1
ATOM 1671 C C . SER A 1 216 ? -15.280 -0.933 28.139 1.00 93.50 216 SER A C 1
ATOM 1673 O O . SER A 1 216 ? -14.527 -1.885 28.343 1.00 93.50 216 SER A O 1
ATOM 1675 N N . ILE A 1 217 ? -16.303 -0.640 28.945 1.00 95.75 217 ILE A N 1
ATOM 1676 C CA . ILE A 1 217 ? -16.617 -1.360 30.185 1.00 95.75 217 ILE A CA 1
ATOM 1677 C C . ILE A 1 217 ? -17.136 -2.767 29.876 1.00 95.75 217 ILE A C 1
ATOM 1679 O O . ILE A 1 217 ? -16.729 -3.730 30.527 1.00 95.75 217 ILE A O 1
ATOM 1683 N N . TRP A 1 218 ? -17.972 -2.918 28.844 1.00 98.00 218 TRP A N 1
ATOM 1684 C CA . TRP A 1 218 ? -18.378 -4.243 28.372 1.00 98.00 218 TRP A CA 1
ATOM 1685 C C . TRP A 1 218 ? -17.163 -5.088 27.960 1.00 98.00 218 TRP A C 1
ATOM 1687 O O . TRP A 1 218 ? -17.027 -6.230 28.394 1.00 98.00 218 TRP A O 1
ATOM 1697 N N . ALA A 1 219 ? -16.234 -4.522 27.185 1.00 97.12 219 ALA A N 1
ATOM 1698 C CA . ALA A 1 219 ? -15.029 -5.233 26.762 1.00 97.12 219 ALA A CA 1
ATOM 1699 C C . ALA A 1 219 ? -14.135 -5.627 27.956 1.00 97.12 219 ALA A C 1
ATOM 1701 O O . ALA A 1 219 ? -13.590 -6.737 27.985 1.00 97.12 219 ALA A O 1
ATOM 1702 N N . ALA A 1 220 ? -14.026 -4.761 28.970 1.00 97.06 220 ALA A N 1
ATOM 1703 C CA . ALA A 1 220 ? -13.320 -5.063 30.214 1.00 97.06 220 ALA A CA 1
ATOM 1704 C C . ALA A 1 220 ? -13.981 -6.220 30.982 1.00 97.06 220 ALA A C 1
ATOM 1706 O O . ALA A 1 220 ? -13.287 -7.113 31.475 1.00 97.06 220 ALA A O 1
ATOM 1707 N N . TYR A 1 221 ? -15.316 -6.265 31.015 1.00 98.19 221 TYR A N 1
ATOM 1708 C CA . TYR A 1 221 ? -16.060 -7.377 31.602 1.00 98.19 221 TYR A CA 1
ATOM 1709 C C . TYR A 1 221 ? -15.795 -8.703 30.883 1.00 98.19 221 TYR A C 1
ATOM 1711 O O . TYR A 1 221 ? -15.449 -9.697 31.520 1.00 98.19 221 TYR A O 1
ATOM 1719 N N . VAL A 1 222 ? -15.884 -8.714 29.551 1.00 98.25 222 VAL A N 1
ATOM 1720 C CA . VAL A 1 222 ? -15.600 -9.908 28.741 1.00 98.25 222 VAL A CA 1
ATOM 1721 C C . VAL A 1 222 ? -14.178 -10.417 28.991 1.00 98.25 222 VAL A C 1
ATOM 1723 O O . VAL A 1 222 ? -13.974 -11.615 29.199 1.00 98.25 222 VAL A O 1
ATOM 1726 N N . THR A 1 223 ? -13.208 -9.502 29.049 1.00 97.00 223 THR A N 1
ATOM 1727 C CA . THR A 1 223 ? -11.803 -9.826 29.333 1.00 97.00 223 THR A CA 1
ATOM 1728 C C . THR A 1 223 ? -11.630 -10.401 30.740 1.00 97.00 223 THR A C 1
ATOM 1730 O O . THR A 1 223 ? -10.901 -11.374 30.921 1.00 97.00 223 THR A O 1
ATOM 1733 N N . LYS A 1 224 ? -12.341 -9.864 31.742 1.00 95.81 224 LYS A N 1
ATOM 1734 C CA . LYS A 1 224 ? -12.336 -10.388 33.119 1.00 95.81 224 LYS A CA 1
ATOM 1735 C C . LYS A 1 224 ? -12.836 -11.833 33.196 1.00 95.81 224 LYS A C 1
ATOM 1737 O O . LYS A 1 224 ? -12.350 -12.594 34.028 1.00 95.81 224 LYS A O 1
ATOM 1742 N N . LEU A 1 225 ? -13.768 -12.218 32.326 1.00 96.75 225 LEU A N 1
ATOM 1743 C CA . LEU A 1 225 ? -14.250 -13.597 32.198 1.00 96.75 225 LEU A CA 1
ATOM 1744 C C . LEU A 1 225 ? -13.310 -14.503 31.377 1.00 96.75 225 LEU A C 1
ATOM 1746 O O . LEU A 1 225 ? -13.659 -15.652 31.112 1.00 96.75 225 LEU A O 1
ATOM 1750 N N . GLY A 1 226 ? -12.146 -14.006 30.945 1.00 96.62 226 GLY A N 1
ATOM 1751 C CA . GLY A 1 226 ? -11.173 -14.761 30.150 1.00 96.62 226 GLY A CA 1
ATOM 1752 C C . GLY A 1 226 ? -11.590 -14.992 28.694 1.00 96.62 226 GLY A C 1
ATOM 1753 O O . GLY A 1 226 ? -11.088 -15.915 28.058 1.00 96.62 226 GLY A O 1
ATOM 1754 N N . LYS A 1 227 ? -12.523 -14.191 28.165 1.00 96.88 227 LYS A N 1
ATOM 1755 C CA . LYS A 1 227 ? -13.036 -14.295 26.789 1.00 96.88 227 LYS A CA 1
ATOM 1756 C C . LYS A 1 227 ? -12.465 -13.188 25.894 1.00 96.88 227 LYS A C 1
ATOM 1758 O O . LYS A 1 227 ? -12.003 -12.159 26.382 1.00 96.88 227 LYS A O 1
ATOM 1763 N N . ASN A 1 228 ? -12.537 -13.377 24.575 1.00 96.94 228 ASN A N 1
ATOM 1764 C CA . ASN A 1 228 ? -12.101 -12.380 23.595 1.00 96.94 228 ASN A CA 1
ATOM 1765 C C . ASN A 1 228 ? -13.239 -11.394 23.259 1.00 96.94 228 ASN A C 1
ATOM 1767 O O . ASN A 1 228 ? -14.199 -11.744 22.573 1.00 96.94 228 ASN A O 1
ATOM 1771 N N . ALA A 1 229 ? -13.124 -10.154 23.743 1.00 97.44 229 ALA A N 1
ATOM 1772 C CA . ALA A 1 229 ? -14.116 -9.101 23.513 1.00 97.44 229 ALA A CA 1
ATOM 1773 C C . ALA A 1 229 ? -14.256 -8.705 22.040 1.00 97.44 229 ALA A C 1
ATOM 1775 O O . ALA A 1 229 ? -15.375 -8.483 21.580 1.00 97.44 229 ALA A O 1
ATOM 1776 N N . ASP A 1 230 ? -13.148 -8.641 21.297 1.00 97.69 230 ASP A N 1
ATOM 1777 C CA . ASP A 1 230 ? -13.180 -8.230 19.894 1.00 97.69 230 ASP A CA 1
ATOM 1778 C C . ASP A 1 230 ? -13.872 -9.306 19.026 1.00 97.69 230 ASP A C 1
ATOM 1780 O O . ASP A 1 230 ? -14.637 -8.958 18.131 1.00 97.69 230 ASP A O 1
ATOM 1784 N N . GLU A 1 231 ? -13.693 -10.604 19.318 1.00 97.50 231 GLU A N 1
ATOM 1785 C CA . GLU A 1 231 ? -14.398 -11.698 18.616 1.00 97.50 231 GLU A CA 1
ATOM 1786 C C . GLU A 1 231 ? -15.913 -11.676 18.855 1.00 97.50 231 GLU A C 1
ATOM 1788 O O . GLU A 1 231 ? -16.691 -11.802 17.907 1.00 97.50 231 GLU A O 1
ATOM 1793 N N . LEU A 1 232 ? -16.342 -11.483 20.107 1.00 97.56 232 LEU A N 1
ATOM 1794 C CA . LEU A 1 232 ? -17.767 -11.400 20.439 1.00 97.56 232 LEU A CA 1
ATOM 1795 C C . LEU A 1 232 ? -18.408 -10.141 19.845 1.00 97.56 232 LEU A C 1
ATOM 1797 O O . LEU A 1 232 ? -19.506 -10.209 19.294 1.00 97.56 232 LEU A O 1
ATOM 1801 N N . LEU A 1 233 ? -17.703 -9.006 19.886 1.00 97.75 233 LEU A N 1
ATOM 1802 C CA . LEU A 1 233 ? -18.165 -7.774 19.253 1.00 97.75 233 LEU A CA 1
ATOM 1803 C C . LEU A 1 233 ? -18.259 -7.930 17.734 1.00 97.75 233 LEU A C 1
ATOM 1805 O O . LEU A 1 233 ? -19.228 -7.480 17.129 1.00 97.75 233 LEU A O 1
ATOM 1809 N N . PHE A 1 234 ? -17.281 -8.585 17.106 1.00 97.62 234 PHE A N 1
ATOM 1810 C CA . PHE A 1 234 ? -17.323 -8.866 15.676 1.00 97.62 234 PHE A CA 1
ATOM 1811 C C . PHE A 1 234 ? -18.539 -9.727 15.304 1.00 97.62 234 PHE A C 1
ATOM 1813 O O . PHE A 1 234 ? -19.219 -9.424 14.323 1.00 97.62 234 PHE A O 1
ATOM 1820 N N . ALA A 1 235 ? -18.847 -10.766 16.088 1.00 96.06 235 ALA A N 1
ATOM 1821 C CA . ALA A 1 235 ? -20.018 -11.616 15.866 1.00 96.06 235 ALA A CA 1
ATOM 1822 C C . ALA A 1 235 ? -21.337 -10.827 15.958 1.00 96.06 235 ALA A C 1
ATOM 1824 O O . ALA A 1 235 ? -22.193 -10.957 15.080 1.00 96.06 235 ALA A O 1
ATOM 1825 N N . GLU A 1 236 ? -21.464 -9.953 16.959 1.00 94.88 236 GLU A N 1
ATOM 1826 C CA . GLU A 1 236 ? -22.610 -9.051 17.114 1.00 94.88 236 GLU A CA 1
ATOM 1827 C C . GLU A 1 236 ? -22.751 -8.102 15.912 1.00 94.88 236 GLU A C 1
ATOM 1829 O O . GLU A 1 236 ? -23.829 -7.958 15.333 1.00 94.88 236 GLU A O 1
ATOM 1834 N N . LEU A 1 237 ? -21.651 -7.490 15.463 1.00 95.69 237 LEU A N 1
ATOM 1835 C CA . LEU A 1 237 ? -21.659 -6.616 14.289 1.00 95.69 237 LEU A CA 1
ATOM 1836 C C . LEU A 1 237 ? -22.024 -7.380 13.010 1.00 95.69 237 LEU A C 1
ATOM 1838 O O . LEU A 1 237 ? -22.820 -6.885 12.211 1.00 95.69 237 LEU A O 1
ATOM 1842 N N . LYS A 1 238 ? -21.512 -8.601 12.826 1.00 94.50 238 LYS A N 1
ATOM 1843 C CA . LYS A 1 238 ? -21.875 -9.459 11.688 1.00 94.50 238 LYS A CA 1
ATOM 1844 C C . LYS A 1 238 ? -23.375 -9.763 11.671 1.00 94.50 238 LYS A C 1
ATOM 1846 O O . LYS A 1 238 ? -23.994 -9.684 10.611 1.00 94.50 238 LYS A O 1
ATOM 1851 N N . ALA A 1 239 ? -23.978 -10.020 12.834 1.00 93.56 239 ALA A N 1
ATOM 1852 C CA . ALA A 1 239 ? -25.423 -10.209 12.956 1.00 93.56 239 ALA A CA 1
ATOM 1853 C C . ALA A 1 239 ? -26.219 -8.933 12.611 1.00 93.56 239 ALA A C 1
ATOM 1855 O O . ALA A 1 239 ? -27.245 -9.013 11.932 1.00 93.56 239 ALA A O 1
ATOM 1856 N N . ARG A 1 240 ? -25.737 -7.748 13.018 1.00 93.25 240 ARG A N 1
ATOM 1857 C CA . ARG A 1 240 ? -26.402 -6.457 12.747 1.00 93.25 240 ARG A CA 1
ATOM 1858 C C . ARG A 1 240 ? -26.361 -6.037 11.280 1.00 93.25 240 ARG A C 1
ATOM 1860 O O . ARG A 1 240 ? -27.387 -5.627 10.740 1.00 93.25 240 ARG A O 1
ATOM 1867 N N . TYR A 1 241 ? -25.192 -6.117 10.646 1.00 92.44 241 TYR A N 1
ATOM 1868 C CA . TYR A 1 241 ? -24.977 -5.612 9.283 1.00 92.44 241 TYR A CA 1
ATOM 1869 C C . TYR A 1 241 ? -25.405 -6.602 8.188 1.00 92.44 241 TYR A C 1
ATOM 1871 O O . TYR A 1 241 ? -25.538 -6.202 7.032 1.00 92.44 241 TYR A O 1
ATOM 1879 N N . LYS A 1 242 ? -25.703 -7.862 8.550 1.00 91.38 242 LYS A N 1
ATOM 1880 C CA . LYS A 1 242 ? -26.302 -8.941 7.729 1.00 91.38 242 LYS A CA 1
ATOM 1881 C C . LYS A 1 242 ? -25.510 -9.406 6.501 1.00 91.38 242 LYS A C 1
ATOM 1883 O O . LYS A 1 242 ? -25.692 -10.541 6.074 1.00 91.38 242 LYS A O 1
ATOM 1888 N N . THR A 1 243 ? -24.667 -8.556 5.929 1.00 94.81 243 THR A N 1
ATOM 1889 C CA . THR A 1 243 ? -23.854 -8.809 4.734 1.00 94.81 243 THR A CA 1
ATOM 1890 C C . THR A 1 243 ? -22.399 -8.465 5.022 1.00 94.81 243 THR A C 1
ATOM 1892 O O . THR A 1 243 ? -22.113 -7.590 5.849 1.00 94.81 243 THR A O 1
ATOM 1895 N N . ASP A 1 244 ? -21.480 -9.150 4.343 1.00 95.31 244 ASP A N 1
ATOM 1896 C CA . ASP A 1 244 ? -20.051 -8.871 4.480 1.00 95.31 244 ASP A CA 1
ATOM 1897 C C . ASP A 1 244 ? -19.722 -7.473 3.932 1.00 95.31 244 ASP A C 1
ATOM 1899 O O . ASP A 1 244 ? -18.887 -6.782 4.509 1.00 95.31 244 ASP A O 1
ATOM 1903 N N . GLU A 1 245 ? -20.422 -7.036 2.878 1.00 95.56 245 GLU A N 1
ATOM 1904 C CA . GLU A 1 245 ? -20.313 -5.715 2.250 1.00 95.56 245 GLU A CA 1
ATOM 1905 C C . GLU A 1 245 ? -20.626 -4.594 3.247 1.00 95.56 245 GLU A C 1
ATOM 1907 O O . GLU A 1 245 ? -19.808 -3.702 3.480 1.00 95.56 245 GLU A O 1
ATOM 1912 N N . ALA A 1 246 ? -21.795 -4.657 3.896 1.00 95.44 246 ALA A N 1
ATOM 1913 C CA . ALA A 1 246 ? -22.213 -3.623 4.838 1.00 95.44 246 ALA A CA 1
ATOM 1914 C C . ALA A 1 246 ? -21.303 -3.578 6.076 1.00 95.44 246 ALA A C 1
ATOM 1916 O O . ALA A 1 246 ? -20.977 -2.495 6.567 1.00 95.44 246 ALA A O 1
ATOM 1917 N N . LEU A 1 247 ? -20.849 -4.741 6.560 1.00 96.38 247 LEU A N 1
ATOM 1918 C CA . LEU A 1 247 ? -19.898 -4.812 7.669 1.00 96.38 247 LEU A CA 1
ATOM 1919 C C . LEU A 1 247 ? -18.528 -4.237 7.279 1.00 96.38 247 LEU A C 1
ATOM 1921 O O . LEU A 1 247 ? -17.966 -3.443 8.033 1.00 96.38 247 LEU A O 1
ATOM 1925 N N . ALA A 1 248 ? -17.998 -4.608 6.109 1.00 96.81 248 ALA A N 1
ATOM 1926 C CA . ALA A 1 248 ? -16.723 -4.101 5.607 1.00 96.81 248 ALA A CA 1
ATOM 1927 C C . ALA A 1 248 ? -16.767 -2.582 5.412 1.00 96.81 248 ALA A C 1
ATOM 1929 O O . ALA A 1 248 ? -15.876 -1.880 5.888 1.00 96.81 248 ALA A O 1
ATOM 1930 N N . SER A 1 249 ? -17.833 -2.061 4.795 1.00 94.81 249 SER A N 1
ATOM 1931 C CA . SER A 1 249 ? -18.030 -0.621 4.622 1.00 94.81 249 SER A CA 1
ATOM 1932 C C . SER A 1 249 ? -18.049 0.112 5.962 1.00 94.81 249 SER A C 1
ATOM 1934 O O . SER A 1 249 ? -17.374 1.131 6.102 1.00 94.81 249 SER A O 1
ATOM 1936 N N . MET A 1 250 ? -18.768 -0.408 6.963 1.00 95.25 250 MET A N 1
ATOM 1937 C CA . MET A 1 250 ? -18.789 0.198 8.294 1.00 95.25 250 MET A CA 1
ATOM 1938 C C . MET A 1 250 ? -17.396 0.215 8.936 1.00 95.25 250 MET A C 1
ATOM 1940 O O . MET A 1 250 ? -16.997 1.244 9.481 1.00 95.25 250 MET A O 1
ATOM 1944 N N . LEU A 1 251 ? -16.638 -0.885 8.854 1.00 96.88 251 LEU A N 1
ATOM 1945 C CA . LEU A 1 251 ? -15.293 -0.965 9.435 1.00 96.88 251 LEU A CA 1
ATOM 1946 C C . LEU A 1 251 ? -14.302 -0.031 8.730 1.00 96.88 251 LEU A C 1
ATOM 1948 O O . LEU A 1 251 ? -13.508 0.629 9.405 1.00 96.88 251 LEU A O 1
ATOM 1952 N N . VAL A 1 252 ? -14.384 0.089 7.402 1.00 95.56 252 VAL A N 1
ATOM 1953 C CA . VAL A 1 252 ? -13.601 1.063 6.627 1.00 95.56 252 VAL A CA 1
ATOM 1954 C C . VAL A 1 252 ? -13.920 2.487 7.089 1.00 95.56 252 VAL A C 1
ATOM 1956 O O . VAL A 1 252 ? -13.002 3.230 7.429 1.00 95.56 252 VAL A O 1
ATOM 1959 N N . SER A 1 253 ? -15.197 2.864 7.211 1.00 94.06 253 SER A N 1
ATOM 1960 C CA . SER A 1 253 ? -15.582 4.191 7.716 1.00 94.06 253 SER A CA 1
ATOM 1961 C C . SER A 1 253 ? -15.143 4.425 9.167 1.00 94.06 253 SER A C 1
ATOM 1963 O O . SER A 1 253 ? -14.663 5.506 9.514 1.00 94.06 253 SER A O 1
ATOM 1965 N N . ALA A 1 254 ? -15.249 3.410 10.027 1.00 95.25 254 ALA A N 1
ATOM 1966 C CA . ALA A 1 254 ? -14.835 3.501 11.423 1.00 95.25 254 ALA A CA 1
ATOM 1967 C C . ALA A 1 254 ? -13.312 3.665 11.579 1.00 95.25 254 ALA A C 1
ATOM 1969 O O . ALA A 1 254 ? -12.861 4.264 12.559 1.00 95.25 254 ALA A O 1
ATOM 1970 N N . LYS A 1 255 ? -12.504 3.192 10.621 1.00 95.19 255 LYS A N 1
ATOM 1971 C CA . LYS A 1 255 ? -11.051 3.428 10.604 1.00 95.19 255 LYS A CA 1
ATOM 1972 C C . LYS A 1 255 ? -10.677 4.880 10.313 1.00 95.19 255 LYS A C 1
ATOM 1974 O O . LYS A 1 255 ? -9.618 5.312 10.765 1.00 95.19 255 LYS A O 1
ATOM 1979 N N . GLU A 1 256 ? -11.528 5.637 9.631 1.00 92.81 256 GLU A N 1
ATOM 1980 C CA . GLU A 1 256 ? -11.282 7.055 9.332 1.00 92.81 256 GLU A CA 1
ATOM 1981 C C . GLU A 1 256 ? -11.605 7.979 10.519 1.00 92.81 256 GLU A C 1
ATOM 1983 O O . GLU A 1 256 ? -11.194 9.137 10.558 1.00 92.81 256 GLU A O 1
ATOM 1988 N N . THR A 1 257 ? -12.303 7.469 11.537 1.00 93.31 257 THR A N 1
ATOM 1989 C CA . THR A 1 257 ? -12.648 8.238 12.737 1.00 93.31 257 THR A CA 1
ATOM 1990 C C . THR A 1 257 ? -11.634 7.983 13.852 1.00 93.31 257 THR A C 1
ATOM 1992 O O . THR A 1 257 ? -11.466 6.853 14.307 1.00 93.31 257 THR A O 1
ATOM 1995 N N . SER A 1 258 ? -10.988 9.041 14.358 1.00 91.25 258 SER A N 1
ATOM 1996 C CA . SER A 1 258 ? -9.912 8.947 15.364 1.00 91.25 258 SER A CA 1
ATOM 1997 C C . SER A 1 258 ? -10.297 8.142 16.612 1.00 91.25 258 SER A C 1
ATOM 1999 O O . SER A 1 258 ? -9.511 7.318 17.075 1.00 91.25 258 SER A O 1
ATOM 2001 N N . LYS A 1 259 ? -11.524 8.326 17.119 1.00 89.12 259 LYS A N 1
ATOM 2002 C CA . LYS A 1 259 ? -12.048 7.622 18.303 1.00 89.12 259 LYS A CA 1
ATOM 2003 C C . LYS A 1 259 ? -12.230 6.117 18.087 1.00 89.12 259 LYS A C 1
ATOM 2005 O O . LYS A 1 259 ? -12.062 5.347 19.025 1.00 89.12 259 LYS A O 1
ATOM 2010 N N . THR A 1 260 ? -12.563 5.691 16.871 1.00 95.19 260 THR A N 1
ATOM 2011 C CA . THR A 1 260 ? -12.859 4.283 16.553 1.00 95.19 260 THR A CA 1
ATOM 2012 C C . THR A 1 260 ? -11.737 3.588 15.792 1.00 95.19 260 THR A C 1
ATOM 2014 O O . THR A 1 260 ? -11.788 2.375 15.620 1.00 95.19 260 THR A O 1
ATOM 2017 N N . HIS A 1 261 ? -10.694 4.317 15.387 1.00 95.19 261 HIS A N 1
ATOM 2018 C CA . HIS A 1 261 ? -9.607 3.813 14.549 1.00 95.19 261 HIS A CA 1
ATOM 2019 C C . HIS A 1 261 ? -8.983 2.513 15.072 1.00 95.19 261 HIS A C 1
ATOM 2021 O O . HIS A 1 261 ? -8.801 1.554 14.320 1.00 95.19 261 HIS A O 1
ATOM 2027 N N . LEU A 1 262 ? -8.657 2.467 16.368 1.00 95.50 262 LEU A N 1
ATOM 2028 C CA . LEU A 1 262 ? -7.977 1.318 16.970 1.00 95.50 262 LEU A CA 1
ATOM 2029 C C . LEU A 1 262 ? -8.883 0.087 17.048 1.00 95.50 262 LEU A C 1
ATOM 2031 O O . LEU A 1 262 ? -8.457 -0.998 16.660 1.00 95.50 262 LEU A O 1
ATOM 2035 N N . ILE A 1 263 ? -10.127 0.247 17.507 1.00 96.12 263 ILE A N 1
ATOM 2036 C CA . ILE A 1 263 ? -11.077 -0.868 17.594 1.00 96.12 263 ILE A CA 1
ATOM 2037 C C . ILE A 1 263 ? -11.469 -1.368 16.201 1.00 96.12 263 ILE A C 1
ATOM 2039 O O . ILE A 1 263 ? -11.473 -2.571 15.966 1.00 96.12 263 ILE A O 1
ATOM 2043 N N . ALA A 1 264 ? -11.676 -0.464 15.241 1.00 97.25 264 ALA A N 1
ATOM 2044 C CA . ALA A 1 264 ? -11.984 -0.824 13.863 1.00 97.25 264 ALA A CA 1
ATOM 2045 C C . ALA A 1 264 ? -10.839 -1.606 13.200 1.00 97.25 264 ALA A C 1
ATOM 2047 O O . ALA A 1 264 ? -11.104 -2.573 12.497 1.00 97.25 264 ALA A O 1
ATOM 2048 N N . LYS A 1 265 ? -9.570 -1.269 13.479 1.00 97.44 265 LYS A N 1
ATOM 2049 C CA . LYS A 1 265 ? -8.414 -2.061 13.018 1.00 97.44 265 LYS A CA 1
ATOM 2050 C C . LYS A 1 265 ? -8.380 -3.479 13.591 1.00 97.44 265 LYS A C 1
ATOM 2052 O O . LYS A 1 265 ? -8.073 -4.413 12.857 1.00 97.44 265 LYS A O 1
ATOM 2057 N N . ARG A 1 266 ? -8.680 -3.656 14.883 1.00 97.62 266 ARG A N 1
ATOM 2058 C CA . ARG A 1 266 ? -8.725 -4.997 15.498 1.00 97.62 266 ARG A CA 1
ATOM 2059 C C . ARG A 1 266 ? -9.865 -5.837 14.918 1.00 97.62 266 ARG A C 1
ATOM 2061 O O . ARG A 1 266 ? -9.662 -7.003 14.599 1.00 97.62 266 ARG A O 1
ATOM 2068 N N . LEU A 1 267 ? -11.032 -5.226 14.713 1.00 98.25 267 LEU A N 1
ATOM 2069 C CA . LEU A 1 267 ? -12.189 -5.881 14.097 1.00 98.25 267 LEU A CA 1
ATOM 2070 C C . LEU A 1 267 ? -11.969 -6.192 12.608 1.00 98.25 267 LEU A C 1
ATOM 2072 O O . LEU A 1 267 ? -12.374 -7.255 12.147 1.00 98.25 267 LEU A O 1
ATOM 2076 N N . GLU A 1 268 ? -11.295 -5.310 11.865 1.00 98.00 268 GLU A N 1
ATOM 2077 C CA . GLU A 1 268 ? -10.867 -5.575 10.487 1.00 98.00 268 GLU A CA 1
ATOM 2078 C C . GLU A 1 268 ? -9.939 -6.791 10.433 1.00 98.00 268 GLU A C 1
ATOM 2080 O O . GLU A 1 268 ? -10.141 -7.658 9.593 1.00 98.00 268 GLU A O 1
ATOM 2085 N N . GLU A 1 269 ? -8.967 -6.923 11.341 1.00 98.06 269 GLU A N 1
ATOM 2086 C CA . GLU A 1 269 ? -8.104 -8.111 11.370 1.00 98.06 269 GLU A CA 1
ATOM 2087 C C . GLU A 1 269 ? -8.925 -9.399 11.543 1.00 98.06 269 GLU A C 1
ATOM 2089 O O . GLU A 1 269 ? -8.711 -10.353 10.797 1.00 98.06 269 GLU A O 1
ATOM 2094 N N . ILE A 1 270 ? -9.919 -9.411 12.439 1.00 98.19 270 ILE A N 1
ATOM 2095 C CA . ILE A 1 270 ? -10.847 -10.546 12.591 1.00 98.19 270 ILE A CA 1
ATOM 2096 C C . ILE A 1 270 ? -11.632 -10.791 11.294 1.00 98.19 270 ILE A C 1
ATOM 2098 O O . ILE A 1 270 ? -11.790 -11.941 10.879 1.00 98.19 270 ILE A O 1
ATOM 2102 N N . GLN A 1 271 ? -12.088 -9.732 10.617 1.00 98.19 271 GLN A N 1
ATOM 2103 C CA . GLN A 1 271 ? -12.761 -9.845 9.322 1.00 98.19 271 GLN A CA 1
ATOM 2104 C C . GLN A 1 271 ? -11.874 -10.534 8.283 1.00 98.19 271 GLN A C 1
ATOM 2106 O O . GLN A 1 271 ? -12.318 -11.473 7.624 1.00 98.19 271 GLN A O 1
ATOM 2111 N N . LEU A 1 272 ? -10.615 -10.105 8.167 1.00 98.19 272 LEU A N 1
ATOM 2112 C CA . LEU A 1 272 ? -9.665 -10.667 7.213 1.00 98.19 272 LEU A CA 1
ATOM 2113 C C . LEU A 1 272 ? -9.359 -12.137 7.527 1.00 98.19 272 LEU A C 1
ATOM 2115 O O . LEU A 1 272 ? -9.308 -12.951 6.608 1.00 98.19 272 LEU A O 1
ATOM 2119 N N . GLN A 1 273 ? -9.209 -12.500 8.806 1.00 97.75 273 GLN A N 1
ATOM 2120 C CA . GLN A 1 273 ? -9.026 -13.897 9.219 1.00 97.75 273 GLN A CA 1
ATOM 2121 C C . GLN A 1 273 ? -10.249 -14.759 8.892 1.00 97.75 273 GLN A C 1
ATOM 2123 O O . GLN A 1 273 ? -10.104 -15.877 8.398 1.00 97.75 273 GLN A O 1
ATOM 2128 N N . ASN A 1 274 ? -11.456 -14.230 9.098 1.00 97.00 274 ASN A N 1
ATOM 2129 C CA . ASN A 1 274 ? -12.683 -14.923 8.717 1.00 97.00 274 ASN A CA 1
ATOM 2130 C C . ASN A 1 274 ? -12.777 -15.106 7.200 1.00 97.00 274 ASN A C 1
ATOM 2132 O O . ASN A 1 274 ? -13.085 -16.201 6.750 1.00 97.00 274 ASN A O 1
ATOM 2136 N N . TRP A 1 275 ? -12.424 -14.098 6.397 1.00 98.44 275 TRP A N 1
ATOM 2137 C CA . TRP A 1 275 ? -12.367 -14.252 4.941 1.00 98.44 275 TRP A CA 1
ATOM 2138 C C . TRP A 1 275 ? -11.346 -15.303 4.493 1.00 98.44 275 TRP A C 1
ATOM 2140 O O . TRP A 1 275 ? -11.620 -16.036 3.547 1.00 98.44 275 TRP A O 1
ATOM 2150 N N . LEU A 1 276 ? -10.184 -15.405 5.151 1.00 98.00 276 LEU A N 1
ATOM 2151 C CA . LEU A 1 276 ? -9.217 -16.481 4.887 1.00 98.00 276 LEU A CA 1
ATOM 2152 C C . LEU A 1 276 ? -9.808 -17.856 5.224 1.00 98.00 276 LEU A C 1
ATOM 2154 O O . LEU A 1 276 ? -9.713 -18.778 4.417 1.00 98.00 276 LEU A O 1
ATOM 2158 N N . LYS A 1 277 ? -10.440 -17.986 6.395 1.00 97.50 277 LYS A N 1
ATOM 2159 C CA . LYS A 1 277 ? -11.072 -19.231 6.854 1.00 97.50 277 LYS A CA 1
ATOM 2160 C C . LYS A 1 277 ? -12.217 -19.671 5.941 1.00 97.50 277 LYS A C 1
ATOM 2162 O O . LYS A 1 277 ? -12.344 -20.857 5.656 1.00 97.50 277 LYS A O 1
ATOM 2167 N N . ASP A 1 278 ? -13.005 -18.714 5.463 1.00 97.12 278 ASP A N 1
ATOM 2168 C CA . ASP A 1 278 ? -14.122 -18.933 4.544 1.00 97.12 278 ASP A CA 1
ATOM 2169 C C . ASP A 1 278 ? -13.646 -19.171 3.095 1.00 97.12 278 ASP A C 1
ATOM 2171 O O . ASP A 1 278 ? -14.467 -19.359 2.199 1.00 97.12 278 ASP A O 1
ATOM 2175 N N . GLY A 1 279 ? -12.329 -19.154 2.843 1.00 97.56 279 GLY A N 1
ATOM 2176 C CA . GLY A 1 279 ? -11.743 -19.420 1.531 1.00 97.56 279 GLY A CA 1
ATOM 2177 C C . GLY A 1 279 ? -12.046 -18.345 0.488 1.00 97.56 279 GLY A C 1
ATOM 2178 O O . GLY A 1 279 ? -12.055 -18.644 -0.707 1.00 97.56 279 GLY A O 1
ATOM 2179 N N . LYS A 1 280 ? -12.320 -17.105 0.914 1.00 98.25 280 LYS A N 1
ATOM 2180 C CA . LYS A 1 280 ? -12.604 -16.012 -0.018 1.00 98.25 280 LYS A CA 1
ATOM 2181 C C . LYS A 1 280 ? -11.383 -15.717 -0.889 1.00 98.25 280 LYS A C 1
ATOM 2183 O O . LYS A 1 280 ? -10.232 -15.794 -0.466 1.00 98.25 280 LYS A O 1
ATOM 2188 N N . THR A 1 281 ? -11.635 -15.398 -2.149 1.00 98.19 281 THR A N 1
ATOM 2189 C CA . THR A 1 281 ? -10.583 -15.055 -3.104 1.00 98.19 281 THR A CA 1
ATOM 2190 C C . THR A 1 281 ? -10.266 -13.561 -3.061 1.00 98.19 281 THR A C 1
ATOM 2192 O O . THR A 1 281 ? -11.017 -12.750 -2.513 1.00 98.19 281 THR A O 1
ATOM 2195 N N . ALA A 1 282 ? -9.171 -13.161 -3.716 1.00 98.12 282 ALA A N 1
ATOM 2196 C CA . ALA A 1 282 ? -8.874 -11.749 -3.949 1.00 98.12 282 ALA A CA 1
ATOM 2197 C C . ALA A 1 282 ? -10.032 -11.023 -4.666 1.00 98.12 282 ALA A C 1
ATOM 2199 O O . ALA A 1 282 ? -10.291 -9.858 -4.372 1.00 98.12 282 ALA A O 1
ATOM 2200 N N . GLY A 1 283 ? -10.739 -11.706 -5.576 1.00 97.81 283 GLY A N 1
ATOM 2201 C CA . GLY A 1 283 ? -11.897 -11.160 -6.289 1.00 97.81 283 GLY A CA 1
ATOM 2202 C C . GLY A 1 283 ? -13.139 -11.022 -5.404 1.00 97.81 283 GLY A C 1
ATOM 2203 O O . GLY A 1 283 ? -13.831 -10.010 -5.481 1.00 97.81 283 GLY A O 1
ATOM 2204 N N . ASP A 1 284 ? -13.386 -11.981 -4.507 1.00 97.88 284 ASP A N 1
ATOM 2205 C CA . ASP A 1 284 ? -14.501 -11.888 -3.555 1.00 97.88 284 ASP A CA 1
ATOM 2206 C C . ASP A 1 284 ? -14.312 -10.703 -2.610 1.00 97.88 284 ASP A C 1
ATOM 2208 O O . ASP A 1 284 ? -15.220 -9.893 -2.451 1.00 97.88 284 ASP A O 1
ATOM 2212 N N . ALA A 1 285 ? -13.114 -10.547 -2.039 1.00 97.94 285 ALA A N 1
ATOM 2213 C CA . ALA A 1 285 ? -12.800 -9.404 -1.184 1.00 97.94 285 ALA A CA 1
ATOM 2214 C C . ALA A 1 285 ? -12.876 -8.070 -1.943 1.00 97.94 285 ALA A C 1
ATOM 2216 O O . ALA A 1 285 ? -13.347 -7.080 -1.390 1.00 97.94 285 ALA A O 1
ATOM 2217 N N . PHE A 1 286 ? -12.459 -8.040 -3.215 1.00 96.94 286 PHE A N 1
ATOM 2218 C CA . PHE A 1 286 ? -12.589 -6.858 -4.074 1.00 96.94 286 PHE A CA 1
ATOM 2219 C C . PHE A 1 286 ? -14.053 -6.425 -4.230 1.00 96.94 286 PHE A C 1
ATOM 2221 O O . PHE A 1 286 ? -14.365 -5.239 -4.132 1.00 96.94 286 PHE A O 1
ATOM 2228 N N . LYS A 1 287 ? -14.953 -7.397 -4.430 1.00 95.75 287 LYS A N 1
ATOM 2229 C CA . LYS A 1 287 ? -16.397 -7.169 -4.536 1.00 95.75 287 LYS A CA 1
ATOM 2230 C C . LYS A 1 287 ? -17.021 -6.774 -3.197 1.00 95.75 287 LYS A C 1
ATOM 2232 O O . LYS A 1 287 ? -17.824 -5.848 -3.175 1.00 95.75 287 LYS A O 1
ATOM 2237 N N . ILE A 1 288 ? -16.640 -7.438 -2.103 1.00 96.81 288 ILE A N 1
ATOM 2238 C CA . ILE A 1 288 ? -17.140 -7.136 -0.753 1.00 96.81 288 ILE A CA 1
ATOM 2239 C C . ILE A 1 288 ? -16.799 -5.697 -0.350 1.00 96.81 288 ILE A C 1
ATOM 2241 O O . ILE A 1 288 ? -17.610 -5.006 0.254 1.00 96.81 288 ILE A O 1
ATOM 2245 N N . LEU A 1 289 ? -15.606 -5.230 -0.722 1.00 96.06 289 LEU A N 1
ATOM 2246 C CA . LEU A 1 289 ? -15.147 -3.859 -0.482 1.00 96.06 289 LEU A CA 1
ATOM 2247 C C . LEU A 1 289 ? -15.670 -2.852 -1.521 1.00 96.06 289 LEU A C 1
ATOM 2249 O O . LEU A 1 289 ? -15.244 -1.702 -1.524 1.00 96.06 289 LEU A O 1
ATOM 2253 N N . GLU A 1 290 ? -16.567 -3.288 -2.408 1.00 92.94 290 GLU A N 1
ATOM 2254 C CA . GLU A 1 290 ? -17.243 -2.483 -3.430 1.00 92.94 290 GLU A CA 1
ATOM 2255 C C . GLU A 1 290 ? -16.304 -1.702 -4.370 1.00 92.94 290 GLU A C 1
ATOM 2257 O O . GLU A 1 290 ? -16.698 -0.728 -5.014 1.00 92.94 290 GLU A O 1
ATOM 2262 N N . LEU A 1 291 ? -15.063 -2.172 -4.532 1.00 92.38 291 LEU A N 1
ATOM 2263 C CA . LEU A 1 291 ? -14.026 -1.513 -5.337 1.00 92.38 291 LEU A CA 1
ATOM 2264 C C . LEU A 1 291 ? -14.323 -1.517 -6.849 1.00 92.38 291 LEU A C 1
ATOM 2266 O O . LEU A 1 291 ? -13.625 -0.879 -7.639 1.00 92.38 291 LEU A O 1
ATOM 2270 N N . ASN A 1 292 ? -15.375 -2.223 -7.261 1.00 84.12 292 ASN A N 1
ATOM 2271 C CA . ASN A 1 292 ? -15.874 -2.286 -8.626 1.00 84.12 292 ASN A CA 1
ATOM 2272 C C . ASN A 1 29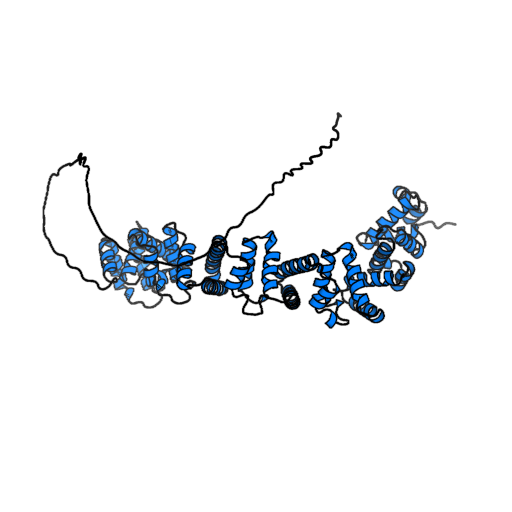2 ? -16.849 -1.147 -8.994 1.00 84.12 292 ASN A C 1
ATOM 2274 O O . ASN A 1 292 ? -17.177 -1.032 -10.174 1.00 84.12 292 ASN A O 1
ATOM 2278 N N . LYS A 1 293 ? -17.341 -0.341 -8.036 1.00 80.00 293 LYS A N 1
ATOM 2279 C CA . LYS A 1 293 ? -18.420 0.640 -8.284 1.00 80.00 293 LYS A CA 1
ATOM 2280 C C . LYS A 1 293 ? -17.942 2.047 -8.658 1.00 80.00 293 LYS A C 1
ATOM 2282 O O . LYS A 1 293 ? -18.536 2.668 -9.534 1.00 80.00 293 LYS A O 1
ATOM 2287 N N . ASP A 1 294 ? -16.864 2.541 -8.051 1.00 66.00 294 ASP A N 1
ATOM 2288 C CA . ASP A 1 294 ? -16.576 3.989 -8.058 1.00 66.00 294 ASP A CA 1
ATOM 2289 C C . ASP A 1 294 ? -15.691 4.472 -9.214 1.00 66.00 294 ASP A C 1
ATOM 2291 O O . ASP A 1 294 ? -15.449 5.668 -9.359 1.00 66.00 294 ASP A O 1
ATOM 2295 N N . GLY A 1 295 ? -15.137 3.566 -10.027 1.00 68.06 295 GLY A N 1
ATOM 2296 C CA . GLY A 1 295 ? -14.201 3.895 -11.112 1.00 68.06 295 GLY A CA 1
ATOM 2297 C C . GLY A 1 295 ? -12.844 4.463 -10.651 1.00 68.06 295 GLY A C 1
ATOM 2298 O O . GLY A 1 295 ? -11.834 4.238 -11.325 1.00 68.06 295 GLY A O 1
ATOM 2299 N N . ASN A 1 296 ? -12.774 5.113 -9.488 1.00 79.81 296 ASN A N 1
ATOM 2300 C CA . ASN A 1 296 ? -11.587 5.693 -8.861 1.00 79.81 296 ASN A CA 1
ATOM 2301 C C . ASN A 1 296 ? -11.012 4.768 -7.779 1.00 79.81 296 ASN A C 1
ATOM 2303 O O . ASN A 1 296 ? -10.847 5.144 -6.623 1.00 79.81 296 ASN A O 1
ATOM 2307 N N . LEU A 1 297 ? -10.657 3.546 -8.184 1.00 86.56 297 LEU A N 1
ATOM 2308 C CA . LEU A 1 297 ? -10.072 2.512 -7.320 1.00 86.56 297 LEU A CA 1
ATOM 2309 C C . LEU A 1 297 ? -8.972 3.036 -6.377 1.00 86.56 297 LEU A C 1
ATOM 2311 O O . LEU A 1 297 ? -8.951 2.689 -5.202 1.00 86.56 297 LEU A O 1
ATOM 2315 N N . PHE A 1 298 ? -8.053 3.853 -6.899 1.00 87.75 298 PHE A N 1
ATOM 2316 C CA . PHE A 1 298 ? -6.881 4.341 -6.162 1.00 87.75 298 PHE A CA 1
ATOM 2317 C C . PHE A 1 298 ? -7.186 5.456 -5.149 1.00 87.75 298 PHE A C 1
ATOM 2319 O O . PHE A 1 298 ? -6.320 5.796 -4.347 1.00 87.75 298 PHE A O 1
ATOM 2326 N N . GLU A 1 299 ? -8.402 6.003 -5.163 1.00 86.31 299 GLU A N 1
ATOM 2327 C CA . GLU A 1 299 ? -8.882 7.001 -4.197 1.00 86.31 299 GLU A CA 1
ATOM 2328 C C . GLU A 1 299 ? -9.808 6.382 -3.142 1.00 86.31 299 GLU A C 1
ATOM 2330 O O . GLU A 1 299 ? -10.059 6.996 -2.106 1.00 86.31 299 GLU A O 1
ATOM 2335 N N . ASN A 1 300 ? -10.297 5.161 -3.379 1.00 89.62 300 ASN A N 1
ATOM 2336 C CA . ASN A 1 300 ? -11.184 4.474 -2.455 1.00 89.62 300 ASN A CA 1
ATOM 2337 C C . ASN A 1 300 ? -10.397 3.995 -1.218 1.00 89.62 300 ASN A C 1
ATOM 2339 O O . ASN A 1 300 ? -9.419 3.249 -1.319 1.00 89.62 300 ASN A O 1
ATOM 2343 N N . THR A 1 301 ? -10.833 4.414 -0.028 1.00 90.88 301 THR A N 1
ATOM 2344 C CA . THR A 1 301 ? -10.172 4.108 1.253 1.00 90.88 301 THR A CA 1
ATOM 2345 C C . THR A 1 301 ? -10.158 2.611 1.576 1.00 90.88 301 THR A C 1
ATOM 2347 O O . THR A 1 301 ? -9.239 2.135 2.248 1.00 90.88 301 THR A O 1
ATOM 2350 N N . ALA A 1 302 ? -11.100 1.839 1.027 1.00 94.56 302 ALA A N 1
ATOM 2351 C CA . ALA A 1 302 ? -11.163 0.387 1.159 1.00 94.56 302 ALA A CA 1
ATOM 2352 C C . ALA A 1 302 ? -10.048 -0.346 0.383 1.00 94.56 302 ALA A C 1
ATOM 2354 O O . ALA A 1 302 ? -9.783 -1.522 0.647 1.00 94.56 302 ALA A O 1
ATOM 2355 N N . LEU A 1 303 ? -9.335 0.334 -0.530 1.00 94.00 303 LEU A N 1
ATOM 2356 C CA . LEU A 1 303 ? -8.229 -0.255 -1.292 1.00 94.00 303 LEU A CA 1
ATOM 2357 C C . LEU A 1 303 ? -7.160 -0.853 -0.374 1.00 94.00 303 LEU A C 1
ATOM 2359 O O . LEU A 1 303 ? -6.658 -1.943 -0.635 1.00 94.00 303 LEU A O 1
ATOM 2363 N N . ILE A 1 304 ? -6.808 -0.159 0.710 1.00 93.75 304 ILE A N 1
ATOM 2364 C CA . ILE A 1 304 ? -5.754 -0.616 1.623 1.00 93.75 304 ILE A CA 1
ATOM 2365 C C . ILE A 1 304 ? -6.173 -1.894 2.358 1.00 93.75 304 ILE A C 1
ATOM 2367 O O . ILE A 1 304 ? -5.332 -2.767 2.580 1.00 93.75 304 ILE A O 1
ATOM 2371 N N . THR A 1 305 ? -7.461 -2.042 2.674 1.00 96.44 305 THR A N 1
ATOM 2372 C CA . THR A 1 305 ? -8.020 -3.276 3.240 1.00 96.44 305 THR A CA 1
ATOM 2373 C C . THR A 1 305 ? -7.907 -4.425 2.242 1.00 96.44 305 THR A C 1
ATOM 2375 O O . THR A 1 305 ? -7.412 -5.495 2.597 1.00 96.44 305 THR A O 1
ATOM 2378 N N . TRP A 1 306 ? -8.262 -4.194 0.974 1.00 97.75 306 TRP A N 1
ATOM 2379 C CA . TRP A 1 306 ? -8.132 -5.203 -0.081 1.00 97.75 306 TRP A CA 1
ATOM 2380 C C . TRP A 1 306 ? -6.677 -5.623 -0.307 1.00 97.75 306 TRP A C 1
ATOM 2382 O O . TRP A 1 306 ? -6.356 -6.808 -0.275 1.00 97.75 306 TRP A O 1
ATOM 2392 N N . VAL A 1 307 ? -5.769 -4.656 -0.456 1.00 96.75 307 VAL A N 1
ATOM 2393 C CA . VAL A 1 307 ? -4.330 -4.903 -0.614 1.00 96.75 307 VAL A CA 1
ATOM 2394 C C . VAL A 1 307 ? -3.777 -5.688 0.584 1.00 96.75 307 VAL A C 1
ATOM 2396 O O . VAL A 1 307 ? -3.004 -6.633 0.412 1.00 96.75 307 VAL A O 1
ATOM 2399 N N . GLY A 1 308 ? -4.175 -5.316 1.806 1.00 96.69 308 GLY A N 1
ATOM 2400 C CA . GLY A 1 308 ? -3.803 -6.024 3.030 1.00 96.69 308 GLY A CA 1
ATOM 2401 C C . GLY A 1 308 ? -4.279 -7.476 3.028 1.00 96.69 308 GLY A C 1
ATOM 2402 O O . GLY A 1 308 ? -3.507 -8.374 3.364 1.00 96.69 308 GLY A O 1
ATOM 2403 N N . TYR A 1 309 ? -5.512 -7.716 2.583 1.00 98.44 309 TYR A N 1
ATOM 2404 C CA . TYR A 1 309 ? -6.074 -9.055 2.458 1.00 98.44 309 TYR A CA 1
ATOM 2405 C C . TYR A 1 309 ? -5.345 -9.913 1.417 1.00 98.44 309 TYR A C 1
ATOM 2407 O O . TYR A 1 309 ? -4.929 -11.029 1.722 1.00 98.44 309 TYR A O 1
ATOM 2415 N N . VAL A 1 310 ? -5.109 -9.390 0.211 1.00 98.50 310 VAL A N 1
ATOM 2416 C CA . VAL A 1 310 ? -4.436 -10.152 -0.856 1.00 98.50 310 VAL A CA 1
ATOM 2417 C C . VAL A 1 310 ? -3.000 -10.522 -0.468 1.00 98.50 310 VAL A C 1
ATOM 2419 O O . VAL A 1 310 ? -2.538 -11.620 -0.768 1.00 98.50 310 VAL A O 1
ATOM 2422 N N . ARG A 1 311 ? -2.303 -9.663 0.288 1.00 97.38 311 ARG A N 1
ATOM 2423 C CA . ARG A 1 311 ? -0.984 -9.994 0.856 1.00 97.38 311 ARG A CA 1
ATOM 2424 C C . ARG A 1 311 ? -1.031 -11.079 1.931 1.00 97.38 311 ARG A C 1
ATOM 2426 O O . ARG A 1 311 ? -0.035 -11.778 2.098 1.00 97.38 311 ARG A O 1
ATOM 2433 N N . LYS A 1 312 ? -2.142 -11.214 2.664 1.00 97.38 312 LYS A N 1
ATOM 2434 C CA . LYS A 1 312 ? -2.349 -12.323 3.609 1.00 97.38 312 LYS A CA 1
ATOM 2435 C C . LYS A 1 312 ? -2.662 -13.636 2.891 1.00 97.38 312 LYS A C 1
ATOM 2437 O O . LYS A 1 312 ? -2.232 -14.674 3.378 1.00 97.38 312 LYS A O 1
ATOM 2442 N N . LEU A 1 313 ? -3.371 -13.589 1.757 1.00 97.69 313 LEU A N 1
ATOM 2443 C CA . LEU A 1 313 ? -3.622 -14.770 0.921 1.00 97.69 313 LEU A CA 1
ATOM 2444 C C . LEU A 1 313 ? -2.312 -15.372 0.402 1.00 97.69 313 LEU A C 1
ATOM 2446 O O . LEU A 1 313 ? -2.073 -16.564 0.563 1.00 97.69 313 LEU A O 1
ATOM 2450 N N . ASP A 1 314 ? -1.468 -14.543 -0.212 1.00 97.31 314 ASP A N 1
ATOM 2451 C CA . ASP A 1 314 ? -0.146 -14.944 -0.692 1.00 97.31 314 ASP A CA 1
ATOM 2452 C C . ASP A 1 314 ? 0.725 -13.699 -0.883 1.00 97.31 314 ASP A C 1
ATOM 2454 O O . ASP A 1 314 ? 0.540 -12.923 -1.822 1.00 97.31 314 ASP A O 1
ATOM 2458 N N . LYS A 1 315 ? 1.700 -13.497 0.007 1.00 95.19 315 LYS A N 1
ATOM 2459 C CA . LYS A 1 315 ? 2.569 -12.316 -0.035 1.00 95.19 315 LYS A CA 1
ATOM 2460 C C . LYS A 1 315 ? 3.384 -12.245 -1.328 1.00 95.19 315 LYS A C 1
ATOM 2462 O O . LYS A 1 315 ? 3.530 -11.156 -1.880 1.00 95.19 315 LYS A O 1
ATOM 2467 N N . GLU A 1 316 ? 3.893 -13.375 -1.812 1.00 94.12 316 GLU A N 1
ATOM 2468 C CA . GLU A 1 316 ? 4.782 -13.437 -2.978 1.00 94.12 316 GLU A CA 1
ATOM 2469 C C . GLU A 1 316 ? 4.022 -13.236 -4.288 1.00 94.12 316 GLU A C 1
ATOM 2471 O O . GLU A 1 316 ? 4.542 -12.637 -5.230 1.00 94.12 316 GLU A O 1
ATOM 2476 N N . ARG A 1 317 ? 2.778 -13.718 -4.354 1.00 95.81 317 ARG A N 1
ATOM 2477 C CA . ARG A 1 317 ? 1.931 -13.613 -5.551 1.00 95.81 317 ARG A CA 1
ATOM 2478 C C . ARG A 1 317 ? 0.928 -12.468 -5.491 1.00 95.81 317 ARG A C 1
ATOM 2480 O O . ARG A 1 317 ? 0.180 -12.295 -6.454 1.00 95.81 317 ARG A O 1
ATOM 2487 N N . SER A 1 318 ? 0.923 -11.686 -4.413 1.00 97.00 318 SER A N 1
ATOM 2488 C CA . SER A 1 318 ? -0.080 -10.648 -4.165 1.00 97.00 318 SER A CA 1
ATOM 2489 C C . SER A 1 318 ? -0.227 -9.662 -5.324 1.00 97.00 318 SER A C 1
ATOM 2491 O O . SER A 1 318 ? -1.342 -9.448 -5.790 1.00 97.00 318 SER A O 1
ATOM 2493 N N . ASP A 1 319 ? 0.874 -9.142 -5.869 1.00 97.44 319 ASP A N 1
ATOM 2494 C CA . ASP A 1 319 ? 0.837 -8.203 -7.000 1.00 97.44 319 ASP A CA 1
ATOM 2495 C C . ASP A 1 319 ? 0.208 -8.821 -8.254 1.00 97.44 319 ASP A C 1
ATOM 2497 O O . ASP A 1 319 ? -0.622 -8.198 -8.917 1.00 97.44 319 ASP A O 1
ATOM 2501 N N . LYS A 1 320 ? 0.538 -10.085 -8.548 1.00 97.38 320 LYS A N 1
ATOM 2502 C CA . LYS A 1 320 ? -0.043 -10.830 -9.673 1.00 97.38 320 LYS A CA 1
ATOM 2503 C C . LYS A 1 320 ? -1.533 -11.102 -9.461 1.00 97.38 320 LYS A C 1
ATOM 2505 O O . LYS A 1 320 ? -2.303 -11.000 -10.412 1.00 97.38 320 LYS A O 1
ATOM 2510 N N . MET A 1 321 ? -1.942 -11.447 -8.239 1.00 98.19 321 MET A N 1
ATOM 2511 C CA . MET A 1 321 ? -3.350 -11.664 -7.889 1.00 98.19 321 MET A CA 1
ATOM 2512 C C . MET A 1 321 ? -4.157 -10.371 -8.007 1.00 98.19 321 MET A C 1
ATOM 2514 O O . MET A 1 321 ? -5.210 -10.371 -8.642 1.00 98.19 321 MET A O 1
ATOM 2518 N N . MET A 1 322 ? -3.648 -9.266 -7.450 1.00 98.00 322 MET A N 1
ATOM 2519 C CA . MET A 1 322 ? -4.279 -7.952 -7.567 1.00 98.00 322 MET A CA 1
ATOM 2520 C C . MET A 1 322 ? -4.403 -7.552 -9.038 1.00 98.00 322 MET A C 1
ATOM 2522 O O . MET A 1 322 ? -5.495 -7.216 -9.483 1.00 98.00 322 MET A O 1
ATOM 2526 N N . PHE A 1 323 ? -3.325 -7.668 -9.819 1.00 98.00 323 PHE A N 1
ATOM 2527 C CA . PHE A 1 323 ? -3.358 -7.373 -11.250 1.00 98.00 323 PHE A CA 1
ATOM 2528 C C . PHE A 1 323 ? -4.400 -8.213 -12.000 1.00 98.00 323 PHE A C 1
ATOM 2530 O O . PHE A 1 323 ? -5.167 -7.654 -12.776 1.00 98.00 323 PHE A O 1
ATOM 2537 N N . ALA A 1 324 ? -4.484 -9.523 -11.743 1.00 97.75 324 ALA A N 1
ATOM 2538 C CA . ALA A 1 324 ? -5.455 -10.399 -12.400 1.00 97.75 324 ALA A CA 1
ATOM 2539 C C . ALA A 1 324 ? -6.910 -9.998 -12.104 1.00 97.75 324 ALA A C 1
ATOM 2541 O O . ALA A 1 324 ? -7.737 -9.985 -13.015 1.00 97.75 324 ALA A O 1
ATOM 2542 N N . VAL A 1 325 ? -7.216 -9.623 -10.856 1.00 97.19 325 VAL A N 1
ATOM 2543 C CA . VAL A 1 325 ? -8.542 -9.096 -10.491 1.00 97.19 325 VAL A CA 1
ATOM 2544 C C . VAL A 1 325 ? -8.820 -7.801 -11.252 1.00 97.19 325 VAL A C 1
ATOM 2546 O O . VAL A 1 325 ? -9.860 -7.677 -11.889 1.00 97.19 325 VAL A O 1
ATOM 2549 N N . LEU A 1 326 ? -7.879 -6.852 -11.261 1.00 95.81 326 LEU A N 1
ATOM 2550 C CA . LEU A 1 326 ? -8.068 -5.576 -11.957 1.00 95.81 326 LEU A CA 1
ATOM 2551 C C . LEU A 1 326 ? -8.193 -5.741 -13.478 1.00 95.81 326 LEU A C 1
ATOM 2553 O O . LEU A 1 326 ? -9.017 -5.069 -14.095 1.00 95.81 326 LEU A O 1
ATOM 2557 N N . GLN A 1 327 ? -7.435 -6.656 -14.083 1.00 95.19 327 GLN A N 1
ATOM 2558 C CA . GLN A 1 327 ? -7.499 -6.945 -15.518 1.00 95.19 327 GLN A CA 1
ATOM 2559 C C . GLN A 1 327 ? -8.862 -7.525 -15.936 1.00 95.19 327 GLN A C 1
ATOM 2561 O O . GLN A 1 327 ? -9.274 -7.345 -17.078 1.00 95.19 327 GLN A O 1
ATOM 2566 N N . ALA A 1 328 ? -9.599 -8.170 -15.025 1.00 94.38 328 ALA A N 1
ATOM 2567 C CA . ALA A 1 328 ? -10.963 -8.626 -15.295 1.00 94.38 328 ALA A CA 1
ATOM 2568 C C . ALA A 1 328 ? -11.996 -7.479 -15.331 1.00 94.38 328 ALA A C 1
ATOM 2570 O O . ALA A 1 328 ? -13.078 -7.649 -15.890 1.00 94.38 328 ALA A O 1
ATOM 2571 N N . HIS A 1 329 ? -11.676 -6.316 -14.750 1.00 90.62 329 HIS A N 1
ATOM 2572 C CA . HIS A 1 329 ? -12.587 -5.171 -14.626 1.00 90.62 329 HIS A CA 1
ATOM 2573 C C . HIS A 1 329 ? -12.235 -3.985 -15.532 1.00 90.62 329 HIS A C 1
ATOM 2575 O O . HIS A 1 329 ? -13.101 -3.160 -15.823 1.00 90.62 329 HIS A O 1
ATOM 2581 N N . PHE A 1 330 ? -10.984 -3.879 -15.976 1.00 91.25 330 PHE A N 1
ATOM 2582 C CA . PHE A 1 330 ? -10.490 -2.751 -16.762 1.00 91.25 330 PHE A CA 1
ATOM 2583 C C . PHE A 1 330 ? -9.845 -3.228 -18.064 1.00 91.25 330 PHE A C 1
ATOM 2585 O O . PHE A 1 330 ? -9.159 -4.247 -18.092 1.00 91.25 330 PHE A O 1
ATOM 2592 N N . SER A 1 331 ? -10.010 -2.455 -19.143 1.00 93.19 331 SER A N 1
ATOM 2593 C CA . SER A 1 331 ? -9.233 -2.678 -20.367 1.00 93.19 331 SER A CA 1
ATOM 2594 C C . SER A 1 331 ? -7.735 -2.476 -20.095 1.00 93.19 331 SER A C 1
ATOM 2596 O O . SER A 1 331 ? -7.376 -1.670 -19.235 1.00 93.19 331 SER A O 1
ATOM 2598 N N . ASP A 1 332 ? -6.846 -3.130 -20.858 1.00 94.38 332 ASP A N 1
ATOM 2599 C CA . ASP A 1 332 ? -5.387 -2.964 -20.692 1.00 94.38 332 ASP A CA 1
ATOM 2600 C C . ASP A 1 332 ? -4.967 -1.479 -20.745 1.00 94.38 332 ASP A C 1
ATOM 2602 O O . ASP A 1 332 ? -4.116 -1.035 -19.975 1.00 94.38 332 ASP A O 1
ATOM 2606 N N . LYS A 1 333 ? -5.601 -0.688 -21.625 1.00 95.06 333 LYS A N 1
ATOM 2607 C CA . LYS A 1 333 ? -5.353 0.756 -21.771 1.00 95.06 333 LYS A CA 1
ATOM 2608 C C . LYS A 1 333 ? -5.817 1.552 -20.551 1.00 95.06 333 LYS A C 1
ATOM 2610 O O . LYS A 1 333 ? -5.114 2.457 -20.099 1.00 95.06 333 LYS A O 1
ATOM 2615 N N . ASP A 1 334 ? -6.999 1.248 -20.022 1.00 93.56 334 ASP A N 1
ATOM 2616 C CA . ASP A 1 334 ? -7.524 1.945 -18.848 1.00 93.56 334 ASP A CA 1
ATOM 2617 C C . ASP A 1 334 ? -6.761 1.581 -17.580 1.00 93.56 334 ASP A C 1
ATOM 2619 O O . ASP A 1 334 ? -6.448 2.470 -16.786 1.00 93.56 334 ASP A O 1
ATOM 2623 N N . LEU A 1 335 ? -6.412 0.304 -17.414 1.00 94.62 335 LEU A N 1
ATOM 2624 C CA . LEU A 1 335 ? -5.636 -0.173 -16.279 1.00 94.62 335 LEU A CA 1
ATOM 2625 C C . LEU A 1 335 ? -4.230 0.433 -16.272 1.00 94.62 335 LEU A C 1
ATOM 2627 O O . LEU A 1 335 ? -3.827 1.003 -15.257 1.00 94.62 335 LEU A O 1
ATOM 2631 N N . ALA A 1 336 ? -3.532 0.419 -17.413 1.00 96.38 336 ALA A N 1
ATOM 2632 C CA . ALA A 1 336 ? -2.206 1.019 -17.531 1.00 96.38 336 ALA A CA 1
ATOM 2633 C C . ALA A 1 336 ? -2.223 2.511 -17.169 1.00 96.38 336 ALA A C 1
ATOM 2635 O O . ALA A 1 336 ? -1.395 2.967 -16.381 1.00 96.38 336 ALA A O 1
ATOM 2636 N N . ARG A 1 337 ? -3.212 3.267 -17.669 1.00 94.50 337 ARG A N 1
ATOM 2637 C CA . ARG A 1 337 ? -3.381 4.688 -17.326 1.00 94.50 337 ARG A CA 1
ATOM 2638 C C . ARG A 1 337 ? -3.600 4.889 -15.825 1.00 94.50 337 ARG A C 1
ATOM 2640 O O . ARG A 1 337 ? -2.968 5.762 -15.236 1.00 94.50 337 ARG A O 1
ATOM 2647 N N . LYS A 1 338 ? -4.476 4.095 -15.200 1.00 93.69 338 LYS A N 1
ATOM 2648 C CA . LYS A 1 338 ? -4.754 4.197 -13.758 1.00 93.69 338 LYS A CA 1
ATOM 2649 C C . LYS A 1 338 ? -3.515 3.876 -12.917 1.00 93.69 338 LYS A C 1
ATOM 2651 O O . LYS A 1 338 ? -3.249 4.599 -11.964 1.00 93.69 338 LYS A O 1
ATOM 2656 N N . ILE A 1 339 ? -2.730 2.865 -13.299 1.00 95.81 339 ILE A N 1
ATOM 2657 C CA . ILE A 1 339 ? -1.467 2.521 -12.628 1.00 95.81 339 ILE A CA 1
ATOM 2658 C C . ILE A 1 339 ? -0.450 3.660 -12.754 1.00 95.81 339 ILE A C 1
ATOM 2660 O O . ILE A 1 339 ? 0.148 4.046 -11.755 1.00 95.81 339 ILE A O 1
ATOM 2664 N N . ILE A 1 340 ? -0.290 4.256 -13.941 1.00 95.00 340 ILE A N 1
ATOM 2665 C CA . ILE A 1 340 ? 0.623 5.394 -14.149 1.00 95.00 340 ILE A CA 1
ATOM 2666 C C . ILE A 1 340 ? 0.247 6.579 -13.248 1.00 95.00 340 ILE A C 1
ATOM 2668 O O . ILE A 1 340 ? 1.121 7.162 -12.607 1.00 95.00 340 ILE A O 1
ATOM 2672 N N . VAL A 1 341 ? -1.045 6.914 -13.161 1.00 93.50 341 VAL A N 1
ATOM 2673 C CA . VAL A 1 341 ? -1.535 7.981 -12.271 1.00 93.50 341 VAL A CA 1
ATOM 2674 C C . VAL A 1 341 ? -1.280 7.628 -10.802 1.00 93.50 341 VAL A C 1
ATOM 2676 O O . VAL A 1 341 ? -0.785 8.462 -10.048 1.00 93.50 341 VAL A O 1
ATOM 2679 N N . ALA A 1 342 ? -1.546 6.383 -10.400 1.00 93.75 342 ALA A N 1
ATOM 2680 C CA . ALA A 1 342 ? -1.324 5.918 -9.034 1.00 93.75 342 ALA A CA 1
ATOM 2681 C C . ALA A 1 342 ? 0.163 5.909 -8.633 1.00 93.75 342 ALA A C 1
ATOM 2683 O O . ALA A 1 342 ? 0.479 6.189 -7.478 1.00 93.75 342 ALA A O 1
ATOM 2684 N N . LYS A 1 343 ? 1.086 5.659 -9.573 1.00 93.88 343 LYS A N 1
ATOM 2685 C CA . LYS A 1 343 ? 2.536 5.759 -9.332 1.00 93.88 343 LYS A CA 1
ATOM 2686 C C . LYS A 1 343 ? 3.003 7.187 -9.046 1.00 93.88 343 LYS A C 1
ATOM 2688 O O . LYS A 1 343 ? 4.022 7.365 -8.398 1.00 93.88 343 LYS A O 1
ATOM 2693 N N . ALA A 1 344 ? 2.284 8.205 -9.518 1.00 90.88 344 ALA A N 1
ATOM 2694 C CA . ALA A 1 344 ? 2.631 9.601 -9.249 1.00 90.88 344 ALA A CA 1
ATOM 2695 C C . ALA A 1 344 ? 2.183 10.084 -7.855 1.00 90.88 344 ALA A C 1
ATOM 2697 O O . ALA A 1 344 ? 2.579 11.168 -7.427 1.00 90.88 344 ALA A O 1
ATOM 2698 N N . ASN A 1 345 ? 1.357 9.308 -7.146 1.00 90.12 345 ASN A N 1
ATOM 2699 C CA . ASN A 1 345 ? 0.857 9.640 -5.817 1.00 90.12 345 ASN A CA 1
ATOM 2700 C C . ASN A 1 345 ? 1.587 8.811 -4.753 1.00 90.12 345 ASN A C 1
ATOM 2702 O O . ASN A 1 345 ? 1.475 7.587 -4.723 1.00 90.12 345 ASN A O 1
ATOM 2706 N N . SER A 1 346 ? 2.279 9.485 -3.830 1.00 90.00 346 SER A N 1
ATOM 2707 C CA . SER A 1 346 ? 3.099 8.847 -2.790 1.00 90.00 346 SER A CA 1
ATOM 2708 C C . SER A 1 346 ? 2.329 7.888 -1.874 1.00 90.00 346 SER A C 1
ATOM 2710 O O . SER A 1 346 ? 2.923 6.976 -1.306 1.00 90.00 346 SER A O 1
ATOM 2712 N N . LYS A 1 347 ? 1.003 8.044 -1.734 1.00 88.31 347 LYS A N 1
ATOM 2713 C CA . LYS A 1 347 ? 0.166 7.124 -0.943 1.00 88.31 347 LYS A CA 1
ATOM 2714 C C . LYS A 1 347 ? -0.087 5.790 -1.648 1.00 88.31 347 LYS A C 1
ATOM 2716 O O . LYS A 1 347 ? -0.330 4.790 -0.979 1.00 88.31 347 LYS A O 1
ATOM 2721 N N . THR A 1 348 ? -0.055 5.773 -2.979 1.00 92.44 348 THR A N 1
ATOM 2722 C CA . THR A 1 348 ? -0.383 4.600 -3.805 1.00 92.44 348 THR A CA 1
ATOM 2723 C C . THR A 1 348 ? 0.811 4.054 -4.582 1.00 92.44 348 THR A C 1
ATOM 2725 O O . THR A 1 348 ? 0.708 2.955 -5.123 1.00 92.44 348 THR A O 1
ATOM 2728 N N . GLU A 1 349 ? 1.939 4.772 -4.596 1.00 93.38 349 GLU A N 1
ATOM 2729 C CA . GLU A 1 349 ? 3.156 4.447 -5.347 1.00 93.38 349 GLU A CA 1
ATOM 2730 C C . GLU A 1 349 ? 3.583 2.989 -5.158 1.00 93.38 349 GLU A C 1
ATOM 2732 O O . GLU A 1 349 ? 3.641 2.245 -6.132 1.00 93.38 349 GLU A O 1
ATOM 2737 N N . GLY A 1 350 ? 3.749 2.532 -3.913 1.00 92.69 350 GLY A N 1
ATOM 2738 C CA . GLY A 1 350 ? 4.209 1.165 -3.646 1.00 92.69 350 GLY A CA 1
ATOM 2739 C C . GLY A 1 350 ? 3.254 0.062 -4.126 1.00 92.69 350 GLY A C 1
ATOM 2740 O O . GLY A 1 350 ? 3.700 -1.014 -4.510 1.00 92.69 350 GLY A O 1
ATOM 2741 N N . VAL A 1 351 ? 1.936 0.303 -4.137 1.00 93.94 351 VAL A N 1
ATOM 2742 C CA . VAL A 1 351 ? 0.968 -0.655 -4.713 1.00 93.94 351 VAL A CA 1
ATOM 2743 C C . VAL A 1 351 ? 1.022 -0.601 -6.240 1.00 93.94 351 VAL A C 1
ATOM 2745 O O . VAL A 1 351 ? 0.975 -1.631 -6.909 1.00 93.94 351 VAL A O 1
ATOM 2748 N N . ALA A 1 352 ? 1.141 0.601 -6.798 1.00 95.94 352 ALA A N 1
ATOM 2749 C CA . ALA A 1 352 ? 1.152 0.821 -8.233 1.00 95.94 352 ALA A CA 1
ATOM 2750 C C . ALA A 1 352 ? 2.436 0.299 -8.907 1.00 95.94 352 ALA A C 1
ATOM 2752 O O . ALA A 1 352 ? 2.366 -0.182 -10.034 1.00 95.94 352 ALA A O 1
ATOM 2753 N N . GLU A 1 353 ? 3.587 0.321 -8.230 1.00 96.25 353 GLU A N 1
ATOM 2754 C CA . GLU A 1 353 ? 4.828 -0.309 -8.705 1.00 96.25 353 GLU A CA 1
ATOM 2755 C C . GLU A 1 353 ? 4.689 -1.829 -8.857 1.00 96.25 353 GLU A C 1
ATOM 2757 O O . GLU A 1 353 ? 5.045 -2.378 -9.902 1.00 96.25 353 GLU A O 1
ATOM 2762 N N . GLY A 1 354 ? 4.112 -2.501 -7.854 1.00 96.50 354 GLY A N 1
ATOM 2763 C CA . GLY A 1 354 ? 3.834 -3.938 -7.918 1.00 96.50 354 GLY A CA 1
ATOM 2764 C C . GLY A 1 354 ? 2.876 -4.288 -9.062 1.00 96.50 354 GLY A C 1
ATOM 2765 O O . GLY A 1 354 ? 3.135 -5.204 -9.848 1.00 96.50 354 GLY A O 1
ATOM 2766 N N . LEU A 1 355 ? 1.806 -3.501 -9.219 1.00 97.75 355 LEU A N 1
ATOM 2767 C CA . LEU A 1 355 ? 0.851 -3.657 -10.320 1.00 97.75 355 LEU A CA 1
ATOM 2768 C C . LEU A 1 355 ? 1.483 -3.407 -11.698 1.00 97.75 355 LEU A C 1
ATOM 2770 O O . LEU A 1 355 ? 1.204 -4.162 -12.627 1.00 97.75 355 LEU A O 1
ATOM 2774 N N . GLU A 1 356 ? 2.343 -2.393 -11.848 1.00 98.00 356 GLU A N 1
ATOM 2775 C CA . GLU A 1 356 ? 3.062 -2.131 -13.104 1.00 98.00 356 GLU A CA 1
ATOM 2776 C C . GLU A 1 356 ? 3.954 -3.316 -13.482 1.00 98.00 356 GLU A C 1
ATOM 2778 O O . GLU A 1 356 ? 3.941 -3.758 -14.631 1.00 98.00 356 GLU A O 1
ATOM 2783 N N . LEU A 1 357 ? 4.698 -3.866 -12.519 1.00 97.62 357 LEU A N 1
ATOM 2784 C CA . LEU A 1 357 ? 5.568 -5.010 -12.768 1.00 97.62 357 LEU A CA 1
ATOM 2785 C C . LEU A 1 357 ? 4.765 -6.257 -13.163 1.00 97.62 357 LEU A C 1
ATOM 2787 O O . LEU A 1 357 ? 5.145 -6.966 -14.097 1.00 97.62 357 LEU A O 1
ATOM 2791 N N . ALA A 1 358 ? 3.643 -6.520 -12.487 1.00 98.19 358 ALA A N 1
ATOM 2792 C CA . ALA A 1 358 ? 2.740 -7.612 -12.843 1.00 98.19 358 ALA A CA 1
ATOM 2793 C C . ALA A 1 358 ? 2.154 -7.431 -14.254 1.00 98.19 358 ALA A C 1
ATOM 2795 O O . ALA A 1 358 ? 2.152 -8.382 -15.039 1.00 98.19 358 ALA A O 1
ATOM 2796 N N . GLN A 1 359 ? 1.741 -6.208 -14.600 1.00 98.31 359 GLN A N 1
ATOM 2797 C CA . GLN A 1 359 ? 1.236 -5.852 -15.925 1.00 98.31 359 GLN A CA 1
ATOM 2798 C C . GLN A 1 359 ? 2.284 -6.072 -17.021 1.00 98.31 359 GLN A C 1
ATOM 2800 O O . GLN A 1 359 ? 2.002 -6.694 -18.043 1.00 98.31 359 GLN A O 1
ATOM 2805 N N . VAL A 1 360 ? 3.513 -5.604 -16.804 1.00 98.31 360 VAL A N 1
ATOM 2806 C CA . VAL A 1 360 ? 4.621 -5.782 -17.749 1.00 98.31 360 VAL A CA 1
ATOM 2807 C C . VAL A 1 360 ? 4.934 -7.263 -17.966 1.00 98.31 360 VAL A C 1
ATOM 2809 O O . VAL A 1 360 ? 5.075 -7.705 -19.109 1.00 98.31 360 VAL A O 1
ATOM 2812 N N . LYS A 1 361 ? 5.002 -8.054 -16.890 1.00 97.69 361 LYS A N 1
ATOM 2813 C CA . LYS A 1 361 ? 5.250 -9.500 -16.981 1.00 97.69 361 LYS A CA 1
ATOM 2814 C C . LYS A 1 361 ? 4.128 -10.233 -17.712 1.00 97.69 361 LYS A C 1
ATOM 2816 O O . LYS A 1 361 ? 4.410 -11.152 -18.482 1.00 97.69 361 LYS A O 1
ATOM 2821 N N . ASP A 1 362 ? 2.877 -9.822 -17.516 1.00 97.69 362 ASP A N 1
ATOM 2822 C CA . ASP A 1 362 ? 1.733 -10.340 -18.270 1.00 97.69 362 ASP A CA 1
ATOM 2823 C C . ASP A 1 362 ? 1.862 -10.032 -19.770 1.00 97.69 362 ASP A C 1
ATOM 2825 O O . ASP A 1 362 ? 1.730 -10.936 -20.596 1.00 97.69 362 ASP A O 1
ATOM 2829 N N . TRP A 1 363 ? 2.219 -8.797 -20.138 1.00 98.31 363 TRP A N 1
ATOM 2830 C CA . TRP A 1 363 ? 2.450 -8.420 -21.536 1.00 98.31 363 TRP A CA 1
ATOM 2831 C C . TRP A 1 363 ? 3.558 -9.241 -22.200 1.00 98.31 363 TRP A C 1
ATOM 2833 O O . TRP A 1 363 ? 3.381 -9.695 -23.332 1.00 98.31 363 TRP A O 1
ATOM 2843 N N . ILE A 1 364 ? 4.674 -9.470 -21.501 1.00 97.38 364 ILE A N 1
ATOM 2844 C CA . ILE A 1 364 ? 5.780 -10.307 -21.991 1.00 97.38 364 ILE A CA 1
ATOM 2845 C C . ILE A 1 364 ? 5.320 -11.757 -22.159 1.00 97.38 364 ILE A C 1
ATOM 2847 O O . ILE A 1 364 ? 5.543 -12.354 -23.210 1.00 97.38 364 ILE A O 1
ATOM 2851 N N . THR A 1 365 ? 4.617 -12.308 -21.165 1.00 97.12 365 THR A N 1
ATOM 2852 C CA . THR A 1 365 ? 4.110 -13.691 -21.203 1.00 97.12 365 THR A CA 1
ATOM 2853 C C . THR A 1 365 ? 3.120 -13.900 -22.352 1.00 97.12 365 THR A C 1
ATOM 2855 O O . THR A 1 365 ? 3.131 -14.942 -23.000 1.00 97.12 365 THR A O 1
ATOM 2858 N N . LYS A 1 366 ? 2.294 -12.890 -22.654 1.00 96.62 366 LYS A N 1
ATOM 2859 C CA . LYS A 1 366 ? 1.359 -12.882 -23.791 1.00 96.62 366 LYS A CA 1
ATOM 2860 C C . LYS A 1 366 ? 2.031 -12.588 -25.139 1.00 96.62 366 LYS A C 1
ATOM 2862 O O . LYS A 1 366 ? 1.332 -12.502 -26.147 1.00 96.62 366 LYS A O 1
ATOM 2867 N N . GLY A 1 367 ? 3.352 -12.389 -25.175 1.00 96.75 367 GLY A N 1
ATOM 2868 C CA . GLY A 1 367 ? 4.090 -12.070 -26.398 1.00 96.75 367 GLY A CA 1
ATOM 2869 C C . GLY A 1 367 ? 3.654 -10.750 -27.038 1.00 96.75 367 GLY A C 1
ATOM 2870 O O . GLY A 1 367 ? 3.661 -10.625 -28.263 1.00 96.75 367 GLY A O 1
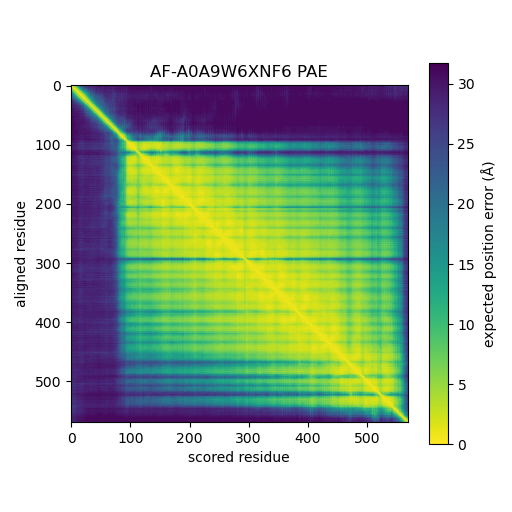ATOM 2871 N N . MET A 1 368 ? 3.213 -9.769 -26.241 1.00 97.06 368 MET A N 1
ATOM 2872 C CA . MET A 1 368 ? 2.789 -8.481 -26.785 1.00 97.06 368 MET A CA 1
ATOM 2873 C C . MET A 1 368 ? 3.963 -7.783 -27.467 1.00 97.06 368 MET A C 1
ATOM 2875 O O . MET A 1 368 ? 5.027 -7.641 -26.879 1.00 97.06 368 MET A O 1
ATOM 2879 N N . THR A 1 369 ? 3.755 -7.312 -28.695 1.00 96.50 369 THR A N 1
ATOM 2880 C CA . THR A 1 369 ? 4.748 -6.527 -29.442 1.00 96.50 369 THR A CA 1
ATOM 2881 C C . THR A 1 369 ? 4.918 -5.130 -28.847 1.00 96.50 369 THR A C 1
ATOM 2883 O O . THR A 1 369 ? 3.936 -4.559 -28.360 1.00 96.50 369 THR A O 1
ATOM 2886 N N . THR A 1 370 ? 6.093 -4.525 -29.033 1.00 96.38 370 THR A N 1
ATOM 2887 C CA . THR A 1 370 ? 6.360 -3.114 -28.711 1.00 96.38 370 THR A CA 1
ATOM 2888 C C . THR A 1 370 ? 5.266 -2.177 -29.221 1.00 96.38 370 THR A C 1
ATOM 2890 O O . THR A 1 370 ? 4.779 -1.347 -28.465 1.00 96.38 370 THR A O 1
ATOM 2893 N N . ASP A 1 371 ? 4.810 -2.352 -30.461 1.00 96.12 371 ASP A N 1
ATOM 2894 C CA . ASP A 1 371 ? 3.766 -1.533 -31.089 1.00 96.12 371 ASP A CA 1
ATOM 2895 C C . ASP A 1 371 ? 2.437 -1.560 -30.337 1.00 96.12 371 ASP A C 1
ATOM 2897 O O . ASP A 1 371 ? 1.778 -0.535 -30.160 1.00 96.12 371 ASP A O 1
ATOM 2901 N N . LYS A 1 372 ? 2.051 -2.743 -29.859 1.00 96.94 372 LYS A N 1
ATOM 2902 C CA . LYS A 1 372 ? 0.842 -2.924 -29.059 1.00 96.94 372 LYS A CA 1
ATOM 2903 C C . LYS A 1 372 ? 0.983 -2.250 -27.694 1.00 96.94 372 LYS A C 1
ATOM 2905 O O . LYS A 1 372 ? 0.076 -1.525 -27.294 1.00 96.94 372 LYS A O 1
ATOM 2910 N N . VAL A 1 373 ? 2.110 -2.451 -27.008 1.00 97.94 373 VAL A N 1
ATOM 2911 C CA . VAL A 1 373 ? 2.383 -1.820 -25.704 1.00 97.94 373 VAL A CA 1
ATOM 2912 C C . VAL A 1 373 ? 2.417 -0.295 -25.837 1.00 97.94 373 VAL A C 1
ATOM 2914 O O . VAL A 1 373 ? 1.802 0.408 -25.041 1.00 97.94 373 VAL A O 1
ATOM 2917 N N . PHE A 1 374 ? 3.044 0.224 -26.892 1.00 96.75 374 PHE A N 1
ATOM 2918 C CA . PHE A 1 374 ? 3.112 1.654 -27.195 1.00 96.75 374 PHE A CA 1
ATOM 2919 C C . PHE A 1 374 ? 1.713 2.281 -27.345 1.00 96.75 374 PHE A C 1
ATOM 2921 O O . PHE A 1 374 ? 1.425 3.311 -26.731 1.00 96.75 374 PHE A O 1
ATOM 2928 N N . LYS A 1 375 ? 0.810 1.603 -28.072 1.00 96.25 375 LYS A N 1
ATOM 2929 C CA . LYS A 1 375 ? -0.602 2.000 -28.231 1.00 96.25 375 LYS A CA 1
ATOM 2930 C C . LYS A 1 375 ? -1.401 1.921 -26.930 1.00 96.25 375 LYS A C 1
ATOM 2932 O O . LYS A 1 375 ? -2.182 2.828 -26.642 1.00 96.25 375 LYS A O 1
ATOM 2937 N N . ILE A 1 376 ? -1.219 0.855 -26.141 1.00 97.44 376 ILE A N 1
ATOM 2938 C CA . ILE A 1 376 ? -1.861 0.690 -24.821 1.00 97.44 376 ILE A CA 1
ATOM 2939 C C . ILE A 1 376 ? -1.480 1.851 -23.900 1.00 97.44 376 ILE A C 1
ATOM 2941 O O . ILE A 1 376 ? -2.344 2.420 -23.238 1.00 97.44 376 ILE A O 1
ATOM 2945 N N . LEU A 1 377 ? -0.206 2.242 -23.912 1.00 97.38 377 LEU A N 1
ATOM 2946 C CA . LEU A 1 377 ? 0.316 3.360 -23.130 1.00 97.38 377 LEU A CA 1
ATOM 2947 C C . LEU A 1 377 ? -0.075 4.738 -23.691 1.00 97.38 377 LEU A C 1
ATOM 2949 O O . LEU A 1 377 ? 0.194 5.749 -23.052 1.00 97.38 377 LEU A O 1
ATOM 2953 N N . GLY A 1 378 ? -0.717 4.796 -24.863 1.00 95.25 378 GLY A N 1
ATOM 2954 C CA . GLY A 1 378 ? -1.169 6.043 -25.483 1.00 95.25 378 GLY A CA 1
ATOM 2955 C C . GLY A 1 378 ? -0.042 6.943 -25.991 1.00 95.25 378 GLY A C 1
ATOM 2956 O O . GLY A 1 378 ? -0.310 8.105 -26.296 1.00 95.25 378 GLY A O 1
ATOM 2957 N N . LEU A 1 379 ? 1.179 6.410 -26.113 1.00 95.50 379 LEU A N 1
ATOM 2958 C CA . LEU A 1 379 ? 2.387 7.166 -26.453 1.00 95.50 379 LEU A CA 1
ATOM 2959 C C . LEU A 1 379 ? 2.336 7.794 -27.855 1.00 95.50 379 LEU A C 1
ATOM 2961 O O . LEU A 1 379 ? 2.986 8.807 -28.089 1.00 95.50 379 LEU A O 1
ATOM 2965 N N . ASP A 1 380 ? 1.512 7.262 -28.763 1.00 91.19 380 ASP A N 1
ATOM 2966 C CA . ASP A 1 380 ? 1.296 7.836 -30.102 1.00 91.19 380 ASP A CA 1
ATOM 2967 C C . ASP A 1 380 ? 0.732 9.271 -30.061 1.00 91.19 380 ASP A C 1
ATOM 2969 O O . ASP A 1 380 ? 0.881 10.021 -31.021 1.00 91.19 380 ASP A O 1
ATOM 2973 N N . ASN A 1 381 ? 0.105 9.675 -28.948 1.00 90.56 381 ASN A N 1
ATOM 2974 C CA . ASN A 1 381 ? -0.510 10.999 -28.799 1.00 90.56 381 ASN A CA 1
ATOM 2975 C C . ASN A 1 381 ? 0.427 12.041 -28.160 1.00 90.56 381 ASN A C 1
ATOM 2977 O O . ASN A 1 381 ? 0.038 13.195 -28.009 1.00 90.56 381 ASN A O 1
ATOM 2981 N N . GLU A 1 382 ? 1.641 11.651 -27.760 1.00 90.06 382 GLU A N 1
ATOM 2982 C CA . GLU A 1 382 ? 2.556 12.499 -26.976 1.00 90.06 382 GLU A CA 1
ATOM 2983 C C . GLU A 1 382 ? 3.452 13.399 -27.850 1.00 90.06 382 GLU A C 1
ATOM 2985 O O . GLU A 1 382 ? 4.073 14.349 -27.361 1.00 90.06 382 GLU A O 1
ATOM 2990 N N . GLY A 1 383 ? 3.541 13.107 -29.154 1.00 87.81 383 GLY A N 1
ATOM 2991 C CA . GLY A 1 383 ? 4.345 13.873 -30.108 1.00 87.81 383 GLY A CA 1
ATOM 2992 C C . GLY A 1 383 ? 5.806 14.018 -29.663 1.00 87.81 383 GLY A C 1
ATOM 2993 O O . GLY A 1 383 ? 6.430 13.056 -29.215 1.00 87.81 383 GLY A O 1
ATOM 2994 N N . GLU A 1 384 ? 6.357 15.228 -29.767 1.00 86.12 384 GLU A N 1
ATOM 2995 C CA . GLU A 1 384 ? 7.752 15.518 -29.399 1.00 86.12 384 GLU A CA 1
ATOM 2996 C C . GLU A 1 384 ? 8.021 15.493 -27.883 1.00 86.12 384 GLU A C 1
ATOM 2998 O O . GLU A 1 384 ? 9.175 15.386 -27.462 1.00 86.12 384 GLU A O 1
ATOM 3003 N N . LYS A 1 385 ? 6.975 15.558 -27.045 1.00 87.25 385 LYS A N 1
ATOM 3004 C CA . LYS A 1 385 ? 7.093 15.547 -25.574 1.00 87.25 385 LYS A CA 1
ATOM 3005 C C . LYS A 1 385 ? 7.148 14.140 -24.982 1.00 87.25 385 LYS A C 1
ATOM 3007 O O . LYS A 1 385 ? 7.294 13.987 -23.772 1.00 87.25 385 LYS A O 1
ATOM 3012 N N . LEU A 1 386 ? 7.100 13.106 -25.821 1.00 93.56 386 LEU A N 1
ATOM 3013 C CA . LEU A 1 386 ? 7.100 11.705 -25.403 1.00 93.56 386 LEU A CA 1
ATOM 3014 C C . LEU A 1 386 ? 8.231 11.354 -24.427 1.00 93.56 386 LEU A C 1
ATOM 3016 O O . LEU A 1 386 ? 8.004 10.596 -23.488 1.00 93.56 386 LEU A O 1
ATOM 3020 N N . LEU A 1 387 ? 9.433 11.916 -24.610 1.00 93.38 387 LEU A N 1
ATOM 3021 C CA . LEU A 1 387 ? 10.587 11.645 -23.736 1.00 93.38 387 LEU A CA 1
ATOM 3022 C C . LEU A 1 387 ? 10.400 12.133 -22.289 1.00 93.38 387 LEU A C 1
ATOM 3024 O O . LEU A 1 387 ? 11.142 11.712 -21.403 1.00 93.38 387 LEU A O 1
ATOM 3028 N N . GLU A 1 388 ? 9.414 12.994 -22.050 1.00 89.62 388 GLU A N 1
ATOM 3029 C CA . GLU A 1 388 ? 9.034 13.513 -20.735 1.00 89.62 388 GLU A CA 1
ATOM 3030 C C . GLU A 1 388 ? 7.797 12.799 -20.163 1.00 89.62 388 GLU A C 1
ATOM 3032 O O . GLU A 1 388 ? 7.494 12.956 -18.978 1.00 89.62 388 GLU A O 1
ATOM 3037 N N . SER A 1 389 ? 7.100 11.990 -20.973 1.00 91.75 389 SER A N 1
ATOM 3038 C CA . SER A 1 389 ? 5.854 11.334 -20.576 1.00 91.75 389 SER A CA 1
ATOM 3039 C C . SER A 1 389 ? 6.084 10.325 -19.442 1.00 91.75 389 SER A C 1
ATOM 3041 O O . SER A 1 389 ? 6.959 9.455 -19.542 1.00 91.75 389 SER A O 1
ATOM 3043 N N . PRO A 1 390 ? 5.266 10.350 -18.374 1.00 92.06 390 PRO A N 1
ATOM 3044 C CA . PRO A 1 390 ? 5.269 9.302 -17.359 1.00 92.06 390 PRO A CA 1
ATOM 3045 C C . PRO A 1 390 ? 5.010 7.906 -17.942 1.00 92.06 390 PRO A C 1
ATOM 3047 O O . PRO A 1 390 ? 5.588 6.935 -17.456 1.00 92.06 390 PRO A O 1
ATOM 3050 N N . ALA A 1 391 ? 4.214 7.799 -19.013 1.00 95.31 391 ALA A N 1
ATOM 3051 C CA . ALA A 1 391 ? 3.909 6.527 -19.669 1.00 95.31 391 ALA A CA 1
ATOM 3052 C C . ALA A 1 391 ? 5.145 5.887 -20.326 1.00 95.31 391 ALA A C 1
ATOM 3054 O O . ALA A 1 391 ? 5.249 4.660 -20.398 1.00 95.31 391 ALA A O 1
ATOM 3055 N N . LEU A 1 392 ? 6.135 6.695 -20.731 1.00 95.69 392 LEU A N 1
ATOM 3056 C CA . LEU A 1 392 ? 7.402 6.185 -21.256 1.00 95.69 392 LEU A CA 1
ATOM 3057 C C . LEU A 1 392 ? 8.163 5.367 -20.207 1.00 95.69 392 LEU A C 1
ATOM 3059 O O . LEU A 1 392 ? 8.873 4.427 -20.559 1.00 95.69 392 LEU A O 1
ATOM 3063 N N . ARG A 1 393 ? 8.005 5.687 -18.916 1.00 93.88 393 ARG A N 1
ATOM 3064 C CA . ARG A 1 393 ? 8.650 4.932 -17.832 1.00 93.88 393 ARG A CA 1
ATOM 3065 C C . ARG A 1 393 ? 8.152 3.491 -17.801 1.00 93.88 393 ARG A C 1
ATOM 3067 O O . ARG A 1 393 ? 8.969 2.589 -17.685 1.00 93.88 393 ARG A O 1
ATOM 3074 N N . THR A 1 394 ? 6.857 3.271 -18.011 1.00 96.94 394 THR A N 1
ATOM 3075 C CA . THR A 1 394 ? 6.283 1.922 -18.094 1.00 96.94 394 THR A CA 1
ATOM 3076 C C . THR A 1 394 ? 6.774 1.166 -19.331 1.00 96.94 394 THR A C 1
ATOM 3078 O O . THR A 1 394 ? 7.095 -0.017 -19.233 1.00 96.94 394 THR A O 1
ATOM 3081 N N . LEU A 1 395 ? 6.922 1.833 -20.485 1.00 97.69 395 LEU A N 1
ATOM 3082 C CA . LEU A 1 395 ? 7.545 1.215 -21.666 1.00 97.69 395 LEU A CA 1
ATOM 3083 C C . LEU A 1 395 ? 9.013 0.837 -21.400 1.00 97.69 395 LEU A C 1
ATOM 3085 O O . LEU A 1 395 ? 9.473 -0.225 -21.814 1.00 97.69 395 LEU A O 1
ATOM 3089 N N . MET A 1 396 ? 9.747 1.687 -20.682 1.00 96.12 396 MET A N 1
ATOM 3090 C CA . MET A 1 396 ? 11.117 1.403 -20.259 1.00 96.12 396 MET A CA 1
ATOM 3091 C C . MET A 1 396 ? 11.192 0.213 -19.296 1.00 96.12 396 MET A C 1
ATOM 3093 O O . MET A 1 396 ? 12.086 -0.615 -19.461 1.00 96.12 396 MET A O 1
ATOM 3097 N N . THR A 1 397 ? 10.252 0.082 -18.351 1.00 96.88 397 THR A N 1
ATOM 3098 C CA . THR A 1 397 ? 10.118 -1.113 -17.500 1.00 96.88 397 THR A CA 1
ATOM 3099 C C . THR A 1 397 ? 9.860 -2.355 -18.353 1.00 96.88 397 THR A C 1
ATOM 3101 O O . THR A 1 397 ? 10.510 -3.377 -18.158 1.00 96.88 397 THR A O 1
ATOM 3104 N N . TYR A 1 398 ? 8.982 -2.258 -19.358 1.00 98.06 398 TYR A N 1
ATOM 3105 C CA . TYR A 1 398 ? 8.733 -3.351 -20.299 1.00 98.06 398 TYR A CA 1
ATOM 3106 C C . TYR A 1 398 ? 9.999 -3.797 -21.038 1.00 98.06 398 TYR A C 1
ATOM 3108 O O . TYR A 1 398 ? 10.297 -4.988 -21.068 1.00 98.06 398 TYR A O 1
ATOM 3116 N N . PHE A 1 399 ? 10.793 -2.867 -21.573 1.00 97.69 399 PHE A N 1
ATOM 3117 C CA . PHE A 1 399 ? 12.057 -3.228 -22.218 1.00 97.69 399 PHE A CA 1
ATOM 3118 C C . PHE A 1 399 ? 13.111 -3.752 -21.248 1.00 97.69 399 PHE A C 1
ATOM 3120 O O . PHE A 1 399 ? 13.933 -4.575 -21.639 1.00 97.69 399 PHE A O 1
ATOM 3127 N N . GLU A 1 400 ? 13.110 -3.285 -20.003 1.00 96.75 400 GLU A N 1
ATOM 3128 C CA . GLU A 1 400 ? 14.022 -3.790 -18.984 1.00 96.75 400 GLU A CA 1
ATOM 3129 C C . GLU A 1 400 ? 13.724 -5.245 -18.609 1.00 96.75 400 GLU A C 1
ATOM 3131 O O . GLU A 1 400 ? 14.657 -6.042 -18.520 1.00 96.75 400 GLU A O 1
ATOM 3136 N N . GLU A 1 401 ? 12.448 -5.599 -18.459 1.00 96.69 401 GLU A N 1
ATOM 3137 C CA . GLU A 1 401 ? 12.023 -6.979 -18.203 1.00 96.69 401 GLU A CA 1
ATOM 3138 C C . GLU A 1 401 ? 12.171 -7.873 -19.448 1.00 96.69 401 GLU A C 1
ATOM 3140 O O . GLU A 1 401 ? 12.434 -9.066 -19.316 1.00 96.69 401 GLU A O 1
ATOM 3145 N N . LEU A 1 402 ? 12.037 -7.311 -20.657 1.00 95.44 402 LEU A N 1
ATOM 3146 C CA . LEU A 1 402 ? 12.195 -8.050 -21.914 1.00 95.44 402 LEU A CA 1
ATOM 3147 C C . LEU A 1 402 ? 13.668 -8.359 -22.233 1.00 95.44 402 LEU A C 1
ATOM 3149 O O . LEU A 1 402 ? 14.002 -9.489 -22.577 1.00 95.44 402 LEU A O 1
ATOM 3153 N N . ASP A 1 403 ? 14.543 -7.351 -22.155 1.00 94.19 403 ASP A N 1
ATOM 3154 C CA . ASP A 1 403 ? 15.988 -7.468 -22.380 1.00 94.19 403 ASP A CA 1
ATOM 3155 C C . ASP A 1 403 ? 16.726 -6.269 -21.756 1.00 94.19 403 ASP A C 1
ATOM 3157 O O . ASP A 1 403 ? 16.978 -5.239 -22.396 1.00 94.19 403 ASP A O 1
ATOM 3161 N N . ARG A 1 404 ? 17.085 -6.401 -20.473 1.00 90.88 404 ARG A N 1
ATOM 3162 C CA . ARG A 1 404 ? 17.751 -5.342 -19.699 1.00 90.88 404 ARG A CA 1
ATOM 3163 C C . ARG A 1 404 ? 18.973 -4.734 -20.413 1.00 90.88 404 ARG A C 1
ATOM 3165 O O . ARG A 1 404 ? 19.042 -3.501 -20.462 1.00 90.88 404 ARG A O 1
ATOM 3172 N N . PRO A 1 405 ? 19.935 -5.512 -20.951 1.00 89.19 405 PRO A N 1
ATOM 3173 C CA . PRO A 1 405 ? 21.066 -4.958 -21.699 1.00 89.19 405 PRO A CA 1
ATOM 3174 C C . PRO A 1 405 ? 20.673 -4.121 -22.923 1.00 89.19 405 PRO A C 1
ATOM 3176 O O . PRO A 1 405 ? 21.328 -3.115 -23.199 1.00 89.19 405 PRO A O 1
ATOM 3179 N N . ARG A 1 406 ? 19.608 -4.502 -23.642 1.00 90.38 406 ARG A N 1
ATOM 3180 C CA . ARG A 1 406 ? 19.181 -3.834 -24.883 1.00 90.38 406 ARG A CA 1
ATOM 3181 C C . ARG A 1 406 ? 18.066 -2.804 -24.706 1.00 90.38 406 ARG A C 1
ATOM 3183 O O . ARG A 1 406 ? 17.621 -2.229 -25.695 1.00 90.38 406 ARG A O 1
ATOM 3190 N N . LYS A 1 407 ? 17.646 -2.464 -23.484 1.00 94.12 407 LYS A N 1
ATOM 3191 C CA . LYS A 1 407 ? 16.488 -1.571 -23.264 1.00 94.12 407 LYS A CA 1
ATOM 3192 C C . LYS A 1 407 ? 16.532 -0.227 -24.011 1.00 94.12 407 LYS A C 1
ATOM 3194 O O . LYS A 1 407 ? 15.528 0.211 -24.564 1.00 94.12 407 LYS A O 1
ATOM 3199 N N . THR A 1 408 ? 17.699 0.420 -24.088 1.00 92.88 408 THR A N 1
ATOM 3200 C CA . THR A 1 408 ? 17.861 1.683 -24.837 1.00 92.88 408 THR A CA 1
ATOM 3201 C C . THR A 1 408 ? 17.855 1.475 -26.353 1.00 92.88 408 THR A C 1
ATOM 3203 O O . THR A 1 408 ? 17.388 2.343 -27.082 1.00 92.88 408 THR A O 1
ATOM 3206 N N . GLU A 1 409 ? 18.376 0.345 -26.834 1.00 93.44 409 GLU A N 1
ATOM 3207 C CA . GLU A 1 409 ? 18.334 -0.039 -28.253 1.00 93.44 409 GLU A CA 1
ATOM 3208 C C . GLU A 1 409 ? 16.896 -0.335 -28.697 1.00 93.44 409 GLU A C 1
ATOM 3210 O O . GLU A 1 409 ? 16.464 0.131 -29.752 1.00 93.44 409 GLU A O 1
ATOM 3215 N N . LEU A 1 410 ? 16.131 -1.036 -27.855 1.00 96.50 410 LEU A N 1
ATOM 3216 C CA . LEU A 1 410 ? 14.712 -1.311 -28.072 1.00 96.50 410 LEU A CA 1
ATOM 3217 C C . LEU A 1 410 ? 13.892 -0.018 -28.120 1.00 96.50 410 LEU A C 1
ATOM 3219 O O . LEU A 1 410 ? 13.117 0.173 -29.058 1.00 96.50 410 LEU A O 1
ATOM 3223 N N . LEU A 1 411 ? 14.116 0.908 -27.176 1.00 97.12 411 LEU A N 1
ATOM 3224 C CA . LEU A 1 411 ? 13.469 2.220 -27.220 1.00 97.12 411 LEU A CA 1
ATOM 3225 C C . LEU A 1 411 ? 13.851 2.998 -28.481 1.00 97.12 411 LEU A C 1
ATOM 3227 O O . LEU A 1 411 ? 12.971 3.532 -29.148 1.00 97.12 411 LEU A O 1
ATOM 3231 N N . PHE A 1 412 ? 15.137 3.053 -28.832 1.00 96.50 412 PHE A N 1
ATOM 3232 C CA . PHE A 1 412 ? 15.579 3.747 -30.040 1.00 96.50 412 PHE A CA 1
ATOM 3233 C C . PHE A 1 412 ? 14.918 3.174 -31.298 1.00 96.50 412 PHE A C 1
ATOM 3235 O O . PHE A 1 412 ? 14.424 3.936 -32.123 1.00 96.50 412 PHE A O 1
ATOM 3242 N N . SER A 1 413 ? 14.850 1.847 -31.417 1.00 95.75 413 SER A N 1
ATOM 3243 C CA . SER A 1 413 ? 14.199 1.169 -32.543 1.00 95.75 413 SER A CA 1
ATOM 3244 C C . SER A 1 413 ? 12.706 1.502 -32.616 1.00 95.75 413 SER A C 1
ATOM 3246 O O . SER A 1 413 ? 12.197 1.815 -33.692 1.00 95.75 413 SER A O 1
ATOM 3248 N N . ALA A 1 414 ? 12.018 1.512 -31.468 1.00 95.75 414 ALA A N 1
ATOM 3249 C CA . ALA A 1 414 ? 10.616 1.909 -31.381 1.00 95.75 414 ALA A CA 1
ATOM 3250 C C . ALA A 1 414 ? 10.409 3.356 -31.853 1.00 95.75 414 ALA A C 1
ATOM 3252 O O . ALA A 1 414 ? 9.537 3.612 -32.678 1.00 95.75 414 ALA A O 1
ATOM 3253 N N . LEU A 1 415 ? 11.245 4.293 -31.396 1.00 96.19 415 LEU A N 1
ATOM 3254 C CA . LEU A 1 415 ? 11.159 5.701 -31.793 1.00 96.19 415 LEU A CA 1
ATOM 3255 C C . LEU A 1 415 ? 11.500 5.905 -33.275 1.00 96.19 415 LEU A C 1
ATOM 3257 O O . LEU A 1 415 ? 10.752 6.572 -33.982 1.00 96.19 415 LEU A O 1
ATOM 3261 N N . LYS A 1 416 ? 12.573 5.284 -33.776 1.00 94.81 416 LYS A N 1
ATOM 3262 C CA . LYS A 1 416 ? 13.001 5.384 -35.181 1.00 94.81 416 LYS A CA 1
ATOM 3263 C C . LYS A 1 416 ? 11.939 4.880 -36.162 1.00 94.81 416 LYS A C 1
ATOM 3265 O O . LYS A 1 416 ? 11.863 5.362 -37.284 1.00 94.81 416 LYS A O 1
ATOM 3270 N N . SER A 1 417 ? 11.111 3.920 -35.749 1.00 94.00 417 SER A N 1
ATOM 3271 C CA . SER A 1 417 ? 10.000 3.430 -36.575 1.00 94.00 417 SER A CA 1
ATOM 3272 C C . SER A 1 417 ? 8.808 4.397 -36.673 1.00 94.00 417 SER A C 1
ATOM 3274 O O . SER A 1 417 ? 7.940 4.195 -37.518 1.00 94.00 417 SER A O 1
ATOM 3276 N N . ARG A 1 418 ? 8.743 5.427 -35.811 1.00 93.81 418 ARG A N 1
ATOM 3277 C CA . ARG A 1 418 ? 7.585 6.335 -35.666 1.00 93.81 418 ARG A CA 1
ATOM 3278 C C . ARG A 1 418 ? 7.879 7.791 -35.965 1.00 93.81 418 ARG A C 1
ATOM 3280 O O . ARG A 1 418 ? 6.976 8.517 -36.363 1.00 93.81 418 ARG A O 1
ATOM 3287 N N . TYR A 1 419 ? 9.116 8.205 -35.748 1.00 93.19 419 TYR A N 1
ATOM 3288 C CA . TYR A 1 419 ? 9.564 9.570 -35.947 1.00 93.19 419 TYR A CA 1
ATOM 3289 C C . TYR A 1 419 ? 10.612 9.585 -37.045 1.00 93.19 419 TYR A C 1
ATOM 3291 O O . TYR A 1 419 ? 11.505 8.734 -37.071 1.00 93.19 419 TYR A O 1
ATOM 3299 N N . ASP A 1 420 ? 10.522 10.574 -37.929 1.00 93.88 420 ASP A N 1
ATOM 3300 C CA . ASP A 1 420 ? 11.629 10.861 -38.826 1.00 93.88 420 ASP A CA 1
ATOM 3301 C C . ASP A 1 420 ? 12.881 11.261 -38.024 1.00 93.88 420 ASP A C 1
ATOM 3303 O O . ASP A 1 420 ? 12.829 11.639 -36.846 1.00 93.88 420 ASP A O 1
ATOM 3307 N N . GLU A 1 421 ? 14.042 11.147 -38.662 1.00 93.38 421 GLU A N 1
ATOM 3308 C CA . GLU A 1 421 ? 15.319 11.364 -37.988 1.00 93.38 421 GLU A CA 1
ATOM 3309 C C . GLU A 1 421 ? 15.499 12.811 -37.499 1.00 93.38 421 GLU A C 1
ATOM 3311 O O . GLU A 1 421 ? 16.120 13.034 -36.455 1.00 93.38 421 GLU A O 1
ATOM 3316 N N . ALA A 1 422 ? 14.936 13.796 -38.206 1.00 93.69 422 ALA A N 1
ATOM 3317 C CA . ALA A 1 422 ? 15.052 15.209 -37.851 1.00 93.69 422 ALA A CA 1
ATOM 3318 C C . ALA A 1 422 ? 14.249 15.533 -36.579 1.00 93.69 422 ALA A C 1
ATOM 3320 O O . ALA A 1 422 ? 14.754 16.200 -35.665 1.00 93.69 422 ALA A O 1
ATOM 3321 N N . VAL A 1 423 ? 13.030 15.001 -36.483 1.00 94.25 423 VAL A N 1
ATOM 3322 C CA . VAL A 1 423 ? 12.171 15.083 -35.300 1.00 94.25 423 VAL A CA 1
ATOM 3323 C C . VAL A 1 423 ? 12.808 14.323 -34.141 1.00 94.25 423 VAL A C 1
ATOM 3325 O O . VAL A 1 423 ? 12.978 14.896 -33.065 1.00 94.25 423 VAL A O 1
ATOM 3328 N N . LEU A 1 424 ? 13.271 13.086 -34.355 1.00 94.62 424 LEU A N 1
ATOM 3329 C CA . LEU A 1 424 ? 13.932 12.295 -33.310 1.00 94.62 424 LEU A CA 1
ATOM 3330 C C . LEU A 1 424 ? 15.184 12.998 -32.760 1.00 94.62 424 LEU A C 1
ATOM 3332 O O . LEU A 1 424 ? 15.390 13.053 -31.546 1.00 94.62 424 LEU A O 1
ATOM 3336 N N . THR A 1 425 ? 15.993 13.601 -33.633 1.00 93.25 425 THR A N 1
ATOM 3337 C CA . THR A 1 425 ? 17.161 14.403 -33.234 1.00 93.25 425 THR A CA 1
ATOM 3338 C C . THR A 1 425 ? 16.747 15.605 -32.385 1.00 93.25 425 THR A C 1
ATOM 3340 O O . THR A 1 425 ? 17.383 15.914 -31.373 1.00 93.25 425 THR A O 1
ATOM 3343 N N . THR A 1 426 ? 15.654 16.274 -32.753 1.00 94.31 426 THR A N 1
ATOM 3344 C CA . THR A 1 426 ? 15.109 17.405 -31.994 1.00 94.31 426 THR A CA 1
ATOM 3345 C C . THR A 1 426 ? 14.597 16.980 -30.621 1.00 94.31 426 THR A C 1
ATOM 3347 O O . THR A 1 426 ? 14.932 17.634 -29.630 1.00 94.31 426 THR A O 1
ATOM 3350 N N . MET A 1 427 ? 13.876 15.860 -30.533 1.00 95.06 427 MET A N 1
ATOM 3351 C CA . MET A 1 427 ? 13.412 15.280 -29.270 1.00 95.06 427 MET A CA 1
ATOM 3352 C C . MET A 1 427 ? 14.587 14.962 -28.339 1.00 95.06 427 MET A C 1
ATOM 3354 O O . MET A 1 427 ? 14.598 15.398 -27.187 1.00 95.06 427 MET A O 1
ATOM 3358 N N . ILE A 1 428 ? 15.618 14.271 -28.845 1.00 94.00 428 ILE A N 1
ATOM 3359 C CA . ILE A 1 428 ? 16.826 13.928 -28.077 1.00 94.00 428 ILE A CA 1
ATOM 3360 C C . ILE A 1 428 ? 17.525 15.198 -27.581 1.00 94.00 428 ILE A C 1
ATOM 3362 O O . ILE A 1 428 ? 17.812 15.322 -26.390 1.00 94.00 428 ILE A O 1
ATOM 3366 N N . ARG A 1 429 ? 17.748 16.183 -28.459 1.00 90.25 429 ARG A N 1
ATOM 3367 C CA . ARG A 1 429 ? 18.396 17.454 -28.102 1.00 90.25 429 ARG A CA 1
ATOM 3368 C C . ARG A 1 429 ? 17.615 18.225 -27.040 1.00 90.25 429 ARG A C 1
ATOM 3370 O O . ARG A 1 429 ? 18.225 18.835 -26.162 1.00 90.25 429 ARG A O 1
ATOM 3377 N N . THR A 1 430 ? 16.287 18.228 -27.112 1.00 92.25 430 THR A N 1
ATOM 3378 C CA . THR A 1 430 ? 15.432 18.863 -26.101 1.00 92.25 430 THR A CA 1
ATOM 3379 C C . THR A 1 430 ? 15.543 18.130 -24.767 1.00 92.25 430 THR A C 1
ATOM 3381 O O . THR A 1 430 ? 15.839 18.766 -23.754 1.00 92.25 430 THR A O 1
ATOM 3384 N N . ALA A 1 431 ? 15.452 16.799 -24.768 1.00 92.75 431 ALA A N 1
ATOM 3385 C CA . ALA A 1 431 ? 15.603 15.983 -23.565 1.00 92.75 431 ALA A CA 1
ATOM 3386 C C . ALA A 1 431 ? 17.006 16.086 -22.927 1.00 92.75 431 ALA A C 1
ATOM 3388 O O . ALA A 1 431 ? 17.142 16.004 -21.710 1.00 92.75 431 ALA A O 1
ATOM 3389 N N . MET A 1 432 ? 18.065 16.359 -23.698 1.00 88.69 432 MET A N 1
ATOM 3390 C CA . MET A 1 432 ? 19.402 16.615 -23.135 1.00 88.69 432 MET A CA 1
ATOM 3391 C C . MET A 1 432 ? 19.461 17.862 -22.232 1.00 88.69 432 MET A C 1
ATOM 3393 O O . MET A 1 432 ? 20.316 17.934 -21.339 1.00 88.69 432 MET A O 1
ATOM 3397 N N . LYS A 1 433 ? 18.568 18.842 -22.439 1.00 89.06 433 LYS A N 1
ATOM 3398 C CA . LYS A 1 433 ? 18.527 20.081 -21.645 1.00 89.06 433 LYS A CA 1
ATOM 3399 C C . LYS A 1 433 ? 17.996 19.834 -20.232 1.00 89.06 433 LYS A C 1
ATOM 3401 O O . LYS A 1 433 ? 18.526 20.410 -19.282 1.00 89.06 433 LYS A O 1
ATOM 3406 N N . SER A 1 434 ? 17.008 18.954 -20.078 1.00 89.25 434 SER A N 1
ATOM 3407 C CA . SER A 1 434 ? 16.408 18.637 -18.778 1.00 89.25 434 SER A CA 1
ATOM 3408 C C . SER A 1 434 ? 17.276 17.671 -17.973 1.00 89.25 434 SER A C 1
ATOM 3410 O O . SER A 1 434 ? 17.754 16.665 -18.487 1.00 89.25 434 SER A O 1
ATOM 3412 N N . THR A 1 435 ? 17.469 17.944 -16.682 1.00 87.56 435 THR A N 1
ATOM 3413 C CA . THR A 1 435 ? 18.224 17.064 -15.775 1.00 87.56 435 THR A CA 1
ATOM 3414 C C . THR A 1 435 ? 17.584 15.684 -15.627 1.00 87.56 435 THR A C 1
ATOM 3416 O O . THR A 1 435 ? 18.314 14.698 -15.539 1.00 87.56 435 THR A O 1
ATOM 3419 N N . SER A 1 436 ? 16.250 15.600 -15.644 1.00 87.38 436 SER A N 1
ATOM 3420 C CA . SER A 1 436 ? 15.507 14.354 -15.425 1.00 87.38 436 SER A CA 1
ATOM 3421 C C . SER A 1 436 ? 15.545 13.399 -16.621 1.00 87.38 436 SER A C 1
ATOM 3423 O O . SER A 1 436 ? 15.505 12.187 -16.429 1.00 87.38 436 SER A O 1
ATOM 3425 N N . THR A 1 437 ? 15.665 13.914 -17.849 1.00 91.50 437 THR A N 1
ATOM 3426 C CA . THR A 1 437 ? 15.654 13.104 -19.083 1.00 91.50 437 THR A CA 1
ATOM 3427 C C . THR A 1 437 ? 17.024 13.000 -19.759 1.00 91.50 437 THR A C 1
ATOM 3429 O O . THR A 1 437 ? 17.207 12.174 -20.656 1.00 91.50 437 THR A O 1
ATOM 3432 N N . ARG A 1 438 ? 18.031 13.746 -19.279 1.00 88.62 438 ARG A N 1
ATOM 3433 C CA . ARG A 1 438 ? 19.387 13.784 -19.850 1.00 88.62 438 ARG A CA 1
ATOM 3434 C C . ARG A 1 438 ? 20.015 12.412 -20.044 1.00 88.62 438 ARG A C 1
ATOM 3436 O O . ARG A 1 438 ? 20.561 12.150 -21.108 1.00 88.62 438 ARG A O 1
ATOM 3443 N N . SER A 1 439 ? 19.956 11.542 -19.037 1.00 87.50 439 SER A N 1
ATOM 3444 C CA . SER A 1 439 ? 20.601 10.224 -19.116 1.00 87.50 439 SER A CA 1
ATOM 3445 C C . SER A 1 439 ? 19.983 9.349 -20.212 1.00 87.50 439 SER A C 1
ATOM 3447 O O . SER A 1 439 ? 20.708 8.720 -20.985 1.00 87.50 439 SER A O 1
ATOM 3449 N N . LEU A 1 440 ? 18.652 9.368 -20.337 1.00 91.50 440 LEU A N 1
ATOM 3450 C CA . LEU A 1 440 ? 17.947 8.666 -21.405 1.00 91.50 440 LEU A CA 1
ATOM 3451 C C . LEU A 1 440 ? 18.312 9.243 -22.778 1.00 91.50 440 LEU A C 1
ATOM 3453 O O . LEU A 1 440 ? 18.650 8.491 -23.692 1.00 91.50 440 LEU A O 1
ATOM 3457 N N . ALA A 1 441 ? 18.315 10.573 -22.898 1.00 92.56 441 ALA A N 1
ATOM 3458 C CA . ALA A 1 441 ? 18.665 11.275 -24.128 1.00 92.56 441 ALA A CA 1
ATOM 3459 C C . ALA A 1 441 ? 20.100 10.971 -24.587 1.00 92.56 441 ALA A C 1
ATOM 3461 O O . ALA A 1 441 ? 20.323 10.711 -25.763 1.00 92.56 441 ALA A O 1
ATOM 3462 N N . GLN A 1 442 ? 21.067 10.909 -23.667 1.00 88.62 442 GLN A N 1
ATOM 3463 C CA . GLN A 1 442 ? 22.446 10.494 -23.962 1.00 88.62 442 GLN A CA 1
ATOM 3464 C C . GLN A 1 442 ? 22.507 9.058 -24.497 1.00 88.62 442 GLN A C 1
ATOM 3466 O O . GLN A 1 442 ? 23.227 8.769 -25.455 1.00 88.62 442 GLN A O 1
ATOM 3471 N N . GLY A 1 443 ? 21.728 8.153 -23.898 1.00 90.19 443 GLY A N 1
ATOM 3472 C CA . GLY A 1 443 ? 21.603 6.777 -24.365 1.00 90.19 443 GLY A CA 1
ATOM 3473 C C . GLY A 1 443 ? 21.079 6.694 -25.801 1.00 90.19 443 GLY A C 1
ATOM 3474 O O . GLY A 1 443 ? 21.668 5.977 -26.614 1.00 90.19 443 GLY A O 1
ATOM 3475 N N . LEU A 1 444 ? 20.018 7.450 -26.103 1.00 94.56 444 LEU A N 1
ATOM 3476 C CA . LEU A 1 444 ? 19.401 7.541 -27.430 1.00 94.56 444 LEU A CA 1
ATOM 3477 C C . LEU A 1 444 ? 20.316 8.215 -28.458 1.00 94.56 444 LEU A C 1
ATOM 3479 O O . LEU A 1 444 ? 20.426 7.720 -29.574 1.00 94.56 444 LEU A O 1
ATOM 3483 N N . GLN A 1 445 ? 21.033 9.275 -28.076 1.00 93.06 445 GLN A N 1
ATOM 3484 C CA . GLN A 1 445 ? 22.026 9.928 -28.932 1.00 93.06 445 GLN A CA 1
ATOM 3485 C C . GLN A 1 445 ? 23.113 8.942 -29.371 1.00 93.06 445 GLN A C 1
ATOM 3487 O O . GLN A 1 445 ? 23.482 8.906 -30.542 1.00 93.06 445 GLN A O 1
ATOM 3492 N N . GLY A 1 446 ? 23.587 8.098 -28.449 1.00 91.06 446 GLY A N 1
ATOM 3493 C CA . GLY A 1 446 ? 24.535 7.039 -28.779 1.00 91.06 446 GLY A CA 1
ATOM 3494 C C . GLY A 1 446 ? 23.962 6.016 -29.765 1.00 91.06 446 GLY A C 1
ATOM 3495 O O . GLY A 1 446 ? 24.669 5.599 -30.671 1.00 91.06 446 GLY A O 1
ATOM 3496 N N . GLN A 1 447 ? 22.688 5.630 -29.630 1.00 93.12 447 GLN A N 1
ATOM 3497 C CA . GLN A 1 447 ? 22.037 4.726 -30.593 1.00 93.12 447 GLN A CA 1
ATOM 3498 C C . GLN A 1 447 ? 21.863 5.375 -31.975 1.00 93.12 447 GLN A C 1
ATOM 3500 O O . GLN A 1 447 ? 22.086 4.725 -32.995 1.00 93.12 447 GLN A O 1
ATOM 3505 N N . LEU A 1 448 ? 21.545 6.671 -32.013 1.00 93.62 448 LEU A N 1
ATOM 3506 C CA . LEU A 1 448 ? 21.467 7.444 -33.251 1.00 93.62 448 LEU A CA 1
ATOM 3507 C C . LEU A 1 448 ? 22.824 7.500 -33.964 1.00 93.62 448 LEU A C 1
ATOM 3509 O O . LEU A 1 448 ? 22.909 7.238 -35.161 1.00 93.62 448 LEU A O 1
ATOM 3513 N N . TRP A 1 449 ? 23.902 7.758 -33.224 1.00 94.56 449 TRP A N 1
ATOM 3514 C CA . TRP A 1 449 ? 25.261 7.723 -33.762 1.00 94.56 449 TRP A CA 1
ATOM 3515 C C . TRP A 1 449 ? 25.656 6.342 -34.296 1.00 94.56 449 TRP A C 1
ATOM 3517 O O . TRP A 1 449 ? 26.201 6.266 -35.396 1.00 94.56 449 TRP A O 1
ATOM 3527 N N . LEU A 1 450 ? 25.319 5.256 -33.584 1.00 91.81 450 LEU A N 1
ATOM 3528 C CA . LEU A 1 450 ? 25.547 3.889 -34.073 1.00 91.81 450 LEU A CA 1
ATOM 3529 C C . LEU A 1 450 ? 24.795 3.637 -35.387 1.00 91.81 450 LEU A C 1
ATOM 3531 O O . LEU A 1 450 ? 25.377 3.130 -36.344 1.00 91.81 450 LEU A O 1
ATOM 3535 N N . SER A 1 451 ? 23.518 4.028 -35.446 1.00 92.12 451 SER A N 1
ATOM 3536 C CA . SER A 1 451 ? 22.674 3.925 -36.644 1.00 92.12 451 SER A CA 1
ATOM 3537 C C . SER A 1 451 ? 23.288 4.655 -37.840 1.00 92.12 451 SER A C 1
ATOM 3539 O O . SER A 1 451 ? 23.287 4.127 -38.952 1.00 92.12 451 SER A O 1
ATOM 3541 N N . ASN A 1 452 ? 23.850 5.839 -37.600 1.00 93.00 452 ASN A N 1
ATOM 3542 C CA . ASN A 1 452 ? 24.437 6.687 -38.634 1.00 93.00 452 ASN A CA 1
ATOM 3543 C C . ASN A 1 452 ? 25.920 6.380 -38.886 1.00 93.00 452 ASN A C 1
ATOM 3545 O O . ASN A 1 452 ? 26.568 7.079 -39.659 1.00 93.00 452 ASN A O 1
ATOM 3549 N N . LYS A 1 453 ? 26.456 5.320 -38.261 1.00 93.31 453 LYS A N 1
ATOM 3550 C CA . LYS A 1 453 ? 27.857 4.883 -38.375 1.00 93.31 453 LYS A CA 1
ATOM 3551 C C . LYS A 1 453 ? 28.864 5.992 -38.040 1.00 93.31 453 LYS A C 1
ATOM 3553 O O . LYS A 1 453 ? 29.954 6.033 -38.605 1.00 93.31 453 LYS A O 1
ATOM 3558 N N . VAL A 1 454 ? 28.504 6.871 -37.106 1.00 94.31 454 VAL A N 1
ATOM 3559 C CA . VAL A 1 454 ? 29.358 7.970 -36.645 1.00 94.31 454 VAL A CA 1
ATOM 3560 C C . VAL A 1 454 ? 30.611 7.384 -36.000 1.00 94.31 454 VAL A C 1
ATOM 3562 O O . VAL A 1 454 ? 30.531 6.542 -35.102 1.00 94.31 454 VAL A O 1
ATOM 3565 N N . SER A 1 455 ? 31.787 7.816 -36.442 1.00 93.25 455 SER A N 1
ATOM 3566 C CA . SER A 1 455 ? 33.043 7.314 -35.874 1.00 93.25 455 SER A CA 1
ATOM 3567 C C . SER A 1 455 ? 33.254 7.808 -34.437 1.00 93.25 455 SER A C 1
ATOM 3569 O O . SER A 1 455 ? 32.670 8.806 -34.008 1.00 93.25 455 SER A O 1
ATOM 3571 N N . ALA A 1 456 ? 34.132 7.140 -33.682 1.00 91.94 456 ALA A N 1
ATOM 3572 C CA . ALA A 1 456 ? 34.551 7.629 -32.369 1.00 91.94 456 ALA A CA 1
ATOM 3573 C C . ALA A 1 456 ? 35.099 9.068 -32.458 1.00 91.94 456 ALA A C 1
ATOM 3575 O O . ALA A 1 456 ? 34.721 9.922 -31.659 1.00 91.94 456 ALA A O 1
ATOM 3576 N N . ASP A 1 457 ? 35.924 9.364 -33.462 1.00 91.75 457 ASP A N 1
ATOM 3577 C CA . ASP A 1 457 ? 36.502 10.696 -33.665 1.00 91.75 457 ASP A CA 1
ATOM 3578 C C . ASP A 1 457 ? 35.462 11.764 -34.000 1.00 91.75 457 ASP A C 1
ATOM 3580 O O . ASP A 1 457 ? 35.536 12.889 -33.507 1.00 91.75 457 ASP A O 1
ATOM 3584 N N . GLU A 1 458 ? 34.485 11.426 -34.833 1.00 93.75 458 GLU A N 1
ATOM 3585 C CA . GLU A 1 458 ? 33.402 12.338 -35.183 1.00 93.75 458 GLU A CA 1
ATOM 3586 C C . GLU A 1 458 ? 32.508 12.624 -33.972 1.00 93.75 458 GLU A C 1
ATOM 3588 O O . GLU A 1 458 ? 32.236 13.787 -33.679 1.00 93.75 458 GLU A O 1
ATOM 3593 N N . ALA A 1 459 ? 32.139 11.600 -33.194 1.00 92.50 459 ALA A N 1
ATOM 3594 C CA . ALA A 1 459 ? 31.398 11.785 -31.946 1.00 92.50 459 ALA A CA 1
ATOM 3595 C C . ALA A 1 459 ? 32.173 12.657 -30.939 1.00 92.50 459 ALA A C 1
ATOM 3597 O O . ALA A 1 459 ? 31.579 13.505 -30.271 1.00 92.50 459 ALA A O 1
ATOM 3598 N N . PHE A 1 460 ? 33.500 12.501 -30.862 1.00 91.75 460 PHE A N 1
ATOM 3599 C CA . PHE A 1 460 ? 34.368 13.332 -30.019 1.00 91.75 460 PHE A CA 1
ATOM 3600 C C . PHE A 1 460 ? 34.286 14.818 -30.410 1.00 91.75 460 PHE A C 1
ATOM 3602 O O . PHE A 1 460 ? 34.163 15.689 -29.545 1.00 91.75 460 PHE A O 1
ATOM 3609 N N . LYS A 1 461 ? 34.288 15.107 -31.720 1.00 92.00 461 LYS A N 1
ATOM 3610 C CA . LYS A 1 461 ? 34.134 16.463 -32.275 1.00 92.00 461 LYS A CA 1
ATOM 3611 C C . LYS A 1 461 ? 32.730 17.027 -32.059 1.00 92.00 461 LYS A C 1
ATOM 3613 O O . LYS A 1 461 ? 32.598 18.177 -31.647 1.00 92.00 461 LYS A O 1
ATOM 3618 N N . LEU A 1 462 ? 31.681 16.229 -32.281 1.00 89.88 462 LEU A N 1
ATOM 3619 C CA . LEU A 1 462 ? 30.283 16.637 -32.065 1.00 89.88 462 LEU A CA 1
ATOM 3620 C C . LEU A 1 462 ? 30.019 17.035 -30.607 1.00 89.88 462 LEU A C 1
ATOM 3622 O O . LEU A 1 462 ? 29.267 17.972 -30.341 1.00 89.88 462 LEU A O 1
ATOM 3626 N N . LEU A 1 463 ? 30.687 16.363 -29.668 1.00 88.00 463 LEU A N 1
ATOM 3627 C CA . LEU A 1 463 ? 30.659 16.683 -28.242 1.00 88.00 463 LEU A CA 1
ATOM 3628 C C . LEU A 1 463 ? 31.558 17.867 -27.849 1.00 88.00 463 LEU A C 1
ATOM 3630 O O . LEU A 1 463 ? 31.559 18.253 -26.684 1.00 88.00 463 LEU A O 1
ATOM 3634 N N . LYS A 1 464 ? 32.289 18.460 -28.805 1.00 89.44 464 LYS A N 1
ATOM 3635 C CA . LYS A 1 464 ? 33.208 19.600 -28.631 1.00 89.44 464 LYS A CA 1
ATOM 3636 C C . LYS A 1 464 ? 34.343 19.354 -27.630 1.00 89.44 464 LYS A C 1
ATOM 3638 O O . LYS A 1 464 ? 34.956 20.308 -27.157 1.00 89.44 464 LYS A O 1
ATOM 3643 N N . LEU A 1 465 ? 34.674 18.088 -27.376 1.00 89.31 465 LEU A N 1
ATOM 3644 C CA . LEU A 1 465 ? 35.680 17.682 -26.389 1.00 89.31 465 LEU A CA 1
ATOM 3645 C C . LEU A 1 465 ? 37.090 18.181 -26.735 1.00 89.31 465 LEU A C 1
ATOM 3647 O O . LEU A 1 465 ? 37.888 18.457 -25.847 1.00 89.31 465 LEU A O 1
ATOM 3651 N N . GLU A 1 466 ? 37.384 18.380 -28.022 1.00 86.00 466 GLU A N 1
ATOM 3652 C CA . GLU A 1 466 ? 38.666 18.918 -28.503 1.00 86.00 466 GLU A CA 1
ATOM 3653 C C . GLU A 1 466 ? 38.976 20.336 -27.990 1.00 86.00 466 GLU A C 1
ATOM 3655 O O . GLU A 1 466 ? 40.132 20.748 -27.978 1.00 86.00 466 GLU A O 1
ATOM 3660 N N . ARG A 1 467 ? 37.951 21.086 -27.564 1.00 84.94 467 ARG A N 1
ATOM 3661 C CA . ARG A 1 467 ? 38.076 22.484 -27.127 1.00 84.94 467 ARG A CA 1
ATOM 3662 C C . ARG A 1 467 ? 38.158 22.632 -25.608 1.00 84.94 467 ARG A C 1
ATOM 3664 O O . ARG A 1 467 ? 38.306 23.748 -25.125 1.00 84.94 467 ARG A O 1
ATOM 3671 N N . GLU A 1 468 ? 38.036 21.534 -24.861 1.00 83.81 468 GLU A N 1
ATOM 3672 C CA . GLU A 1 468 ? 37.914 21.555 -23.396 1.00 83.81 468 GLU A CA 1
ATOM 3673 C C . GLU A 1 468 ? 39.268 21.494 -22.665 1.00 83.81 468 GLU A C 1
ATOM 3675 O O . GLU A 1 468 ? 39.321 21.688 -21.450 1.00 83.81 468 GLU A O 1
ATOM 3680 N N . GLY A 1 469 ? 40.373 21.263 -23.385 1.00 82.12 469 GLY A N 1
ATOM 3681 C CA . GLY A 1 469 ? 41.718 21.217 -22.802 1.00 82.12 469 GLY A CA 1
ATOM 3682 C C . GLY A 1 469 ? 41.811 20.222 -21.638 1.00 82.12 469 GLY A C 1
ATOM 3683 O O . GLY A 1 469 ? 41.306 19.107 -21.725 1.00 82.12 469 GLY A O 1
ATOM 3684 N N . THR A 1 470 ? 42.421 20.626 -20.521 1.00 77.81 470 THR A N 1
ATOM 3685 C CA . THR A 1 470 ? 42.493 19.809 -19.291 1.00 77.81 470 THR A CA 1
ATOM 3686 C C . THR A 1 470 ? 41.136 19.638 -18.598 1.00 77.81 470 THR A C 1
ATOM 3688 O O . THR A 1 470 ? 40.932 18.642 -17.903 1.00 77.81 470 THR A O 1
ATOM 3691 N N . GLY A 1 471 ? 40.180 20.545 -18.834 1.00 82.00 471 GLY A N 1
ATOM 3692 C CA . GLY A 1 471 ? 38.816 20.476 -18.296 1.00 82.00 471 GLY A CA 1
ATOM 3693 C C . GLY A 1 471 ? 38.000 19.292 -18.823 1.00 82.00 471 GLY A C 1
ATOM 3694 O O . GLY A 1 471 ? 37.012 18.902 -18.200 1.00 82.00 471 GLY A O 1
ATOM 3695 N N . ILE A 1 472 ? 38.453 18.654 -19.911 1.00 86.50 472 ILE A N 1
ATOM 3696 C CA . ILE A 1 472 ? 37.831 17.456 -20.488 1.00 86.50 472 ILE A CA 1
ATOM 3697 C C . ILE A 1 472 ? 37.664 16.322 -19.463 1.00 86.50 472 ILE A C 1
ATOM 3699 O O . ILE A 1 472 ? 36.692 15.573 -19.524 1.00 86.50 472 ILE A O 1
ATOM 3703 N N . LEU A 1 473 ? 38.576 16.199 -18.489 1.00 84.50 473 LEU A N 1
ATOM 3704 C CA . LEU A 1 473 ? 38.563 15.110 -17.506 1.00 84.50 473 LEU A CA 1
ATOM 3705 C C . LEU A 1 473 ? 37.345 15.168 -16.576 1.00 84.50 473 LEU A C 1
ATOM 3707 O O . LEU A 1 473 ? 36.818 14.131 -16.167 1.00 84.50 473 LEU A O 1
ATOM 3711 N N . GLU A 1 474 ? 36.860 16.373 -16.282 1.00 82.06 474 GLU A N 1
ATOM 3712 C CA . GLU A 1 474 ? 35.669 16.595 -15.458 1.00 82.06 474 GLU A CA 1
ATOM 3713 C C . GLU A 1 474 ? 34.384 16.689 -16.300 1.00 82.06 474 GLU A C 1
ATOM 3715 O O . GLU A 1 474 ? 33.279 16.757 -15.760 1.00 82.06 474 GLU A O 1
ATOM 3720 N N . SER A 1 475 ? 34.510 16.641 -17.628 1.00 84.62 475 SER A N 1
ATOM 3721 C CA . SER A 1 475 ? 33.406 16.850 -18.555 1.00 84.62 475 SER A CA 1
ATOM 3722 C C . SER A 1 475 ? 32.369 15.723 -18.503 1.00 84.62 475 SER A C 1
ATOM 3724 O O . SER A 1 475 ? 32.693 14.544 -18.707 1.00 84.62 475 SER A O 1
ATOM 3726 N N . PRO A 1 476 ? 31.076 16.047 -18.327 1.00 81.50 476 PRO A N 1
ATOM 3727 C CA . PRO A 1 476 ? 29.998 15.083 -18.516 1.00 81.50 476 PRO A CA 1
ATOM 3728 C C . PRO A 1 476 ? 29.953 14.523 -19.944 1.00 81.50 476 PRO A C 1
ATOM 3730 O O . PRO A 1 476 ? 29.536 13.380 -20.137 1.00 81.50 476 PRO A O 1
ATOM 3733 N N . ASN A 1 477 ? 30.405 15.297 -20.939 1.00 85.56 477 ASN A N 1
ATOM 3734 C CA . ASN A 1 477 ? 30.414 14.886 -22.342 1.00 85.56 477 ASN A CA 1
ATOM 3735 C C . ASN A 1 477 ? 31.459 13.801 -22.614 1.00 85.56 477 ASN A C 1
ATOM 3737 O O . ASN A 1 477 ? 31.197 12.883 -23.392 1.00 85.56 477 ASN A O 1
ATOM 3741 N N . LEU A 1 478 ? 32.599 13.840 -21.917 1.00 88.44 478 LEU A N 1
ATOM 3742 C CA . LEU A 1 478 ? 33.617 12.798 -22.019 1.00 88.44 478 LEU A CA 1
ATOM 3743 C C . LEU A 1 478 ? 33.038 11.429 -21.636 1.00 88.44 478 LEU A C 1
ATOM 3745 O O . LEU A 1 478 ? 33.278 10.435 -22.318 1.00 88.44 478 LEU A O 1
ATOM 3749 N N . ARG A 1 479 ? 32.197 11.373 -20.597 1.00 84.50 479 ARG A N 1
ATOM 3750 C CA . ARG A 1 479 ? 31.540 10.128 -20.176 1.00 84.50 479 ARG A CA 1
ATOM 3751 C C . ARG A 1 479 ? 30.585 9.573 -21.236 1.00 84.50 479 ARG A C 1
ATOM 3753 O O . ARG A 1 479 ? 30.530 8.357 -21.428 1.00 84.50 479 ARG A O 1
ATOM 3760 N N . ILE A 1 480 ? 29.847 10.447 -21.925 1.00 84.38 480 ILE A N 1
ATOM 3761 C CA . ILE A 1 480 ? 28.976 10.059 -23.049 1.00 84.38 480 ILE A CA 1
ATOM 3762 C C . ILE A 1 480 ? 29.826 9.426 -24.149 1.00 84.38 480 ILE A C 1
ATOM 3764 O O . ILE A 1 480 ? 29.494 8.350 -24.645 1.00 84.38 480 ILE A O 1
ATOM 3768 N N . TRP A 1 481 ? 30.940 10.074 -24.492 1.00 90.75 481 TRP A N 1
ATOM 3769 C CA . TRP A 1 481 ? 31.845 9.598 -25.525 1.00 90.75 481 TRP A CA 1
ATOM 3770 C C . TRP A 1 481 ? 32.461 8.238 -25.185 1.00 90.75 481 TRP A C 1
ATOM 3772 O O . TRP A 1 481 ? 32.369 7.316 -25.989 1.00 90.75 481 TRP A O 1
ATOM 3782 N N . ILE A 1 482 ? 32.992 8.066 -23.969 1.00 88.62 482 ILE A N 1
ATOM 3783 C CA . ILE A 1 482 ? 33.535 6.783 -23.492 1.00 88.62 482 ILE A CA 1
ATOM 3784 C C . ILE A 1 482 ? 32.478 5.677 -23.598 1.00 88.62 482 ILE A C 1
ATOM 3786 O O . ILE A 1 482 ? 32.752 4.590 -24.105 1.00 88.62 482 ILE A O 1
ATOM 3790 N N . SER A 1 483 ? 31.244 5.957 -23.161 1.00 84.94 483 SER A N 1
ATOM 3791 C CA . SER A 1 483 ? 30.145 4.998 -23.279 1.00 84.94 483 SER A CA 1
ATOM 3792 C C . SER A 1 483 ? 29.805 4.668 -24.734 1.00 84.94 483 SER A C 1
ATOM 3794 O O . SER A 1 483 ? 29.367 3.550 -25.000 1.00 84.94 483 SER A O 1
ATOM 3796 N N . TYR A 1 484 ? 29.953 5.616 -25.657 1.00 89.81 484 TYR A N 1
ATOM 3797 C CA . TYR A 1 484 ? 29.713 5.403 -27.079 1.00 89.81 484 TYR A CA 1
ATOM 3798 C C . TYR A 1 484 ? 30.810 4.547 -27.722 1.00 89.81 484 TYR A C 1
ATOM 3800 O O . TYR A 1 484 ? 30.495 3.572 -28.402 1.00 89.81 484 TYR A O 1
ATOM 3808 N N . VAL A 1 485 ? 32.082 4.837 -27.437 1.00 90.75 485 VAL A N 1
ATOM 3809 C CA . VAL A 1 485 ? 33.223 4.031 -27.902 1.00 90.75 485 VAL A CA 1
ATOM 3810 C C . VAL A 1 485 ? 33.113 2.594 -27.401 1.00 90.75 485 VAL A C 1
ATOM 3812 O O . VAL A 1 485 ? 33.264 1.663 -28.187 1.00 90.75 485 VAL A O 1
ATOM 3815 N N . ALA A 1 486 ? 32.738 2.401 -26.133 1.00 87.75 486 ALA A N 1
ATOM 3816 C CA . ALA A 1 486 ? 32.476 1.069 -25.597 1.00 87.75 486 ALA A CA 1
ATOM 3817 C C . ALA A 1 486 ? 31.379 0.331 -26.386 1.00 87.75 486 ALA A C 1
ATOM 3819 O O . ALA A 1 486 ? 31.485 -0.868 -26.607 1.00 87.75 486 ALA A O 1
ATOM 3820 N N . LYS A 1 487 ? 30.327 1.017 -26.853 1.00 84.94 487 LYS A N 1
ATOM 3821 C CA . LYS A 1 487 ? 29.295 0.384 -27.693 1.00 84.94 487 LYS A CA 1
ATOM 3822 C C . LYS A 1 487 ? 29.824 0.022 -29.084 1.00 84.94 487 LYS A C 1
ATOM 3824 O O . LYS A 1 487 ? 29.543 -1.080 -29.551 1.00 84.94 487 LYS A O 1
ATOM 3829 N N . LEU A 1 488 ? 30.604 0.904 -29.720 1.00 88.38 488 LEU A N 1
ATOM 3830 C CA . LEU A 1 488 ? 31.261 0.626 -31.009 1.00 88.38 488 LEU A CA 1
ATOM 3831 C C . LEU A 1 488 ? 32.141 -0.630 -30.934 1.00 88.38 488 LEU A C 1
ATOM 3833 O O . LEU A 1 488 ? 32.165 -1.435 -31.863 1.00 88.38 488 LEU A O 1
ATOM 3837 N N . SER A 1 489 ? 32.793 -0.840 -29.794 1.00 85.88 489 SER A N 1
ATOM 3838 C CA . SER A 1 489 ? 33.674 -1.975 -29.528 1.00 85.88 489 SER A CA 1
ATOM 3839 C C . SER A 1 489 ? 32.958 -3.221 -28.992 1.00 85.88 489 SER A C 1
ATOM 3841 O O . SER A 1 489 ? 33.565 -4.057 -28.321 1.00 85.88 489 SER A O 1
ATOM 3843 N N . LYS A 1 490 ? 31.652 -3.369 -29.268 1.00 82.94 490 LYS A N 1
ATOM 3844 C CA . LYS A 1 490 ? 30.808 -4.482 -28.785 1.00 82.94 490 LYS A CA 1
ATOM 3845 C C . LYS A 1 490 ? 30.826 -4.628 -27.256 1.00 82.94 490 LYS A C 1
ATOM 3847 O O . LYS A 1 490 ? 30.881 -5.732 -26.720 1.00 82.94 490 LYS A O 1
ATOM 3852 N N . ASN A 1 491 ? 30.743 -3.501 -26.555 1.00 77.44 491 ASN A N 1
ATOM 3853 C CA . ASN A 1 491 ? 30.801 -3.370 -25.096 1.00 77.44 491 ASN A CA 1
ATOM 3854 C C . ASN A 1 491 ? 32.160 -3.719 -24.469 1.00 77.44 491 ASN A C 1
ATOM 3856 O O . ASN A 1 491 ? 32.224 -4.003 -23.268 1.00 77.44 491 ASN A O 1
ATOM 3860 N N . ASN A 1 492 ? 33.260 -3.637 -25.228 1.00 78.38 492 ASN A N 1
ATOM 3861 C CA . ASN A 1 492 ? 34.592 -3.658 -24.636 1.00 78.38 492 ASN A CA 1
ATOM 3862 C C . ASN A 1 492 ? 34.841 -2.347 -23.869 1.00 78.38 492 ASN A C 1
ATOM 3864 O O . ASN A 1 492 ? 35.203 -1.315 -24.436 1.00 78.38 492 ASN A O 1
ATOM 3868 N N . LYS A 1 493 ? 34.664 -2.407 -22.544 1.00 68.50 493 LYS A N 1
ATOM 3869 C CA . LYS A 1 493 ? 34.857 -1.278 -21.618 1.00 68.50 493 LYS A CA 1
ATOM 3870 C C . LYS A 1 493 ? 36.294 -0.751 -21.558 1.00 68.50 493 LYS A C 1
ATOM 3872 O O . LYS A 1 493 ? 36.502 0.283 -20.940 1.00 68.50 493 LYS A O 1
ATOM 3877 N N . TYR A 1 494 ? 37.262 -1.449 -22.147 1.00 69.44 494 TYR A N 1
ATOM 3878 C CA . TYR A 1 494 ? 38.682 -1.090 -22.118 1.00 69.44 494 TYR A CA 1
ATOM 3879 C C . TYR A 1 494 ? 39.254 -0.939 -23.528 1.00 69.44 494 TYR A C 1
ATOM 3881 O O . TYR A 1 494 ? 40.427 -1.217 -23.753 1.00 69.44 494 TYR A O 1
ATOM 3889 N N . ASP A 1 495 ? 38.416 -0.546 -24.488 1.00 79.44 495 ASP A N 1
ATOM 3890 C CA . ASP A 1 495 ? 38.882 -0.259 -25.838 1.00 79.44 495 ASP A CA 1
ATOM 3891 C C . ASP A 1 495 ? 39.942 0.858 -25.813 1.00 79.44 495 ASP A C 1
ATOM 3893 O O . ASP A 1 495 ? 39.691 1.965 -25.321 1.00 79.44 495 ASP A O 1
ATOM 3897 N N . SER A 1 496 ? 41.130 0.558 -26.344 1.00 84.06 496 SER A N 1
ATOM 3898 C CA . SER A 1 496 ? 42.274 1.473 -26.357 1.00 84.06 496 SER A CA 1
ATOM 3899 C C . SER A 1 496 ? 42.027 2.723 -27.199 1.00 84.06 496 SER A C 1
ATOM 3901 O O . SER A 1 496 ? 42.713 3.720 -27.001 1.00 84.06 496 SER A O 1
ATOM 3903 N N . THR A 1 497 ? 40.993 2.743 -28.050 1.00 88.19 497 THR A N 1
ATOM 3904 C CA . THR A 1 497 ? 40.534 3.933 -28.785 1.00 88.19 497 THR A CA 1
ATOM 3905 C C . THR A 1 497 ? 40.314 5.126 -27.854 1.00 88.19 497 THR A C 1
ATOM 3907 O O . THR A 1 497 ? 40.655 6.251 -28.218 1.00 88.19 497 THR A O 1
ATOM 3910 N N . VAL A 1 498 ? 39.792 4.900 -26.639 1.00 90.38 498 VAL A N 1
ATOM 3911 C CA . VAL A 1 498 ? 39.569 5.977 -25.659 1.00 90.38 498 VAL A CA 1
ATOM 3912 C C . VAL A 1 498 ? 40.889 6.622 -25.238 1.00 90.38 498 VAL A C 1
ATOM 3914 O O . VAL A 1 498 ? 41.029 7.843 -25.310 1.00 90.38 498 VAL A O 1
ATOM 3917 N N . ILE A 1 499 ? 41.857 5.809 -24.813 1.00 90.69 499 ILE A N 1
ATOM 3918 C CA . ILE A 1 499 ? 43.144 6.297 -24.307 1.00 90.69 499 ILE A CA 1
ATOM 3919 C C . ILE A 1 499 ? 44.002 6.838 -25.440 1.00 90.69 499 ILE A C 1
ATOM 3921 O O . ILE A 1 499 ? 44.448 7.973 -25.339 1.00 90.69 499 ILE A O 1
ATOM 3925 N N . ASN A 1 500 ? 44.129 6.121 -26.556 1.00 89.88 500 ASN A N 1
ATOM 3926 C CA . ASN A 1 500 ? 44.899 6.566 -27.720 1.00 89.88 500 ASN A CA 1
ATOM 3927 C C . ASN A 1 500 ? 44.443 7.946 -28.216 1.00 89.88 500 ASN A C 1
ATOM 3929 O O . ASN A 1 500 ? 45.264 8.802 -28.567 1.00 89.88 500 ASN A O 1
ATOM 3933 N N . LYS A 1 501 ? 43.126 8.200 -28.208 1.00 91.50 501 LYS A N 1
ATOM 3934 C CA . LYS A 1 501 ? 42.583 9.509 -28.570 1.00 91.50 501 LYS A CA 1
ATOM 3935 C C . LYS A 1 501 ? 43.012 10.597 -27.593 1.00 91.50 501 LYS A C 1
ATOM 3937 O O . LYS A 1 501 ? 43.462 11.655 -28.029 1.00 91.50 501 LYS A O 1
ATOM 3942 N N . LEU A 1 502 ? 42.880 10.345 -26.292 1.00 90.56 502 LEU A N 1
ATOM 3943 C CA . LEU A 1 502 ? 43.261 11.311 -25.265 1.00 90.56 502 LEU A CA 1
ATOM 3944 C C . LEU A 1 502 ? 44.770 11.559 -25.264 1.00 90.56 502 LEU A C 1
ATOM 3946 O O . LEU A 1 502 ? 45.185 12.708 -25.201 1.00 90.56 502 LEU A O 1
ATOM 3950 N N . GLU A 1 503 ? 45.601 10.535 -25.424 1.00 90.38 503 GLU A N 1
ATOM 3951 C CA . GLU A 1 503 ? 47.053 10.703 -25.543 1.00 90.38 503 GLU A CA 1
ATOM 3952 C C . GLU A 1 503 ? 47.413 11.600 -26.722 1.00 90.38 503 GLU A C 1
ATOM 3954 O O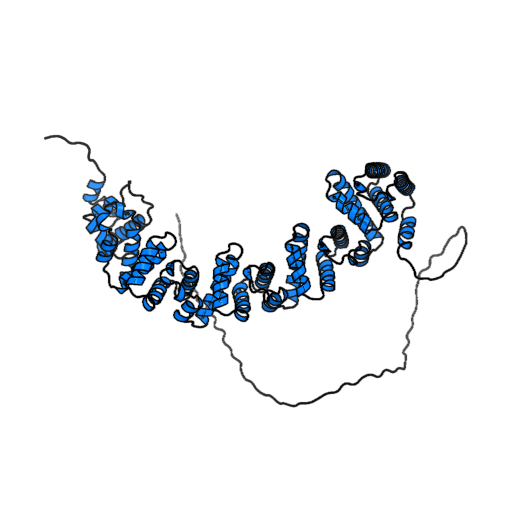 . GLU A 1 503 ? 48.212 12.522 -26.573 1.00 90.38 503 GLU A O 1
ATOM 3959 N N . THR A 1 504 ? 46.757 11.403 -27.868 1.00 88.94 504 THR A N 1
ATOM 3960 C CA . THR A 1 504 ? 46.920 12.286 -29.028 1.00 88.94 504 THR A CA 1
ATOM 3961 C C . THR A 1 504 ? 46.516 13.724 -28.687 1.00 88.94 504 THR A C 1
ATOM 3963 O O . THR A 1 504 ? 47.256 14.658 -28.987 1.00 88.94 504 THR A O 1
ATOM 3966 N N . SER A 1 505 ? 45.377 13.921 -28.015 1.00 86.31 505 SER A N 1
ATOM 3967 C CA . SER A 1 505 ? 44.883 15.249 -27.621 1.00 86.31 505 SER A CA 1
ATOM 3968 C C . SER A 1 505 ? 45.761 15.958 -26.584 1.00 86.31 505 SER A C 1
ATOM 3970 O O . SER A 1 505 ? 45.884 17.178 -26.633 1.00 86.31 505 SER A O 1
ATOM 3972 N N . PHE A 1 506 ? 46.388 15.220 -25.666 1.00 85.00 506 PHE A N 1
ATOM 3973 C CA . PHE A 1 506 ? 47.280 15.760 -24.633 1.00 85.00 506 PHE A CA 1
ATOM 3974 C C . PHE A 1 506 ? 48.757 15.811 -25.068 1.00 85.00 506 PHE A C 1
ATOM 3976 O O . PHE A 1 506 ? 49.602 16.326 -24.334 1.00 85.00 506 PHE A O 1
ATOM 3983 N N . GLY A 1 507 ? 49.077 15.334 -26.276 1.00 85.31 507 GLY A N 1
ATOM 3984 C CA . GLY A 1 507 ? 50.415 15.399 -26.865 1.00 85.31 507 GLY A CA 1
ATOM 3985 C C . GLY A 1 507 ? 51.387 14.328 -26.364 1.00 85.31 507 GLY A C 1
ATOM 3986 O O . GLY A 1 507 ? 52.586 14.609 -26.281 1.00 85.31 507 GLY A O 1
ATOM 3987 N N . GLY A 1 508 ? 50.875 13.149 -26.003 1.00 86.25 508 GLY A N 1
ATOM 3988 C CA . GLY A 1 508 ? 51.629 11.952 -25.624 1.00 86.25 508 GLY A CA 1
ATOM 3989 C C . GLY A 1 508 ? 51.046 11.213 -24.414 1.00 86.25 508 GLY A C 1
ATOM 3990 O O . GLY A 1 508 ? 50.319 11.791 -23.602 1.00 86.25 508 GLY A O 1
ATOM 3991 N N . ASP A 1 509 ? 51.425 9.943 -24.263 1.00 84.62 509 ASP A N 1
ATOM 3992 C CA . ASP A 1 509 ? 51.071 9.078 -23.127 1.00 84.62 509 ASP A CA 1
ATOM 3993 C C . ASP A 1 509 ? 51.540 9.660 -21.785 1.00 84.62 509 ASP A C 1
ATOM 3995 O O . ASP A 1 509 ? 50.763 9.748 -20.831 1.00 84.62 509 ASP A O 1
ATOM 3999 N N . MET A 1 510 ? 52.774 10.163 -21.735 1.00 82.25 510 MET A N 1
ATOM 4000 C CA . MET A 1 510 ? 53.366 10.763 -20.536 1.00 82.25 510 MET A CA 1
ATOM 4001 C C . MET A 1 510 ? 52.718 12.099 -20.155 1.00 82.25 510 MET A C 1
ATOM 4003 O O . MET A 1 510 ? 52.554 12.400 -18.971 1.00 82.25 510 MET A O 1
ATOM 4007 N N . LYS A 1 511 ? 52.295 12.904 -21.140 1.00 83.81 511 LYS A N 1
ATOM 4008 C CA . LYS A 1 511 ? 51.569 14.155 -20.872 1.00 83.81 511 LYS A CA 1
ATOM 4009 C C . LYS A 1 511 ? 50.157 13.880 -20.366 1.00 83.81 511 LYS A C 1
ATOM 4011 O O . LYS A 1 511 ? 49.733 14.532 -19.418 1.00 83.81 511 LYS A O 1
ATOM 4016 N N . LEU A 1 512 ? 49.459 12.888 -20.925 1.00 87.12 512 LEU A N 1
ATOM 4017 C CA . LEU A 1 512 ? 48.172 12.441 -20.387 1.00 87.12 512 LEU A CA 1
ATOM 4018 C C . LEU A 1 512 ? 48.323 11.915 -18.950 1.00 87.12 512 LEU A C 1
ATOM 4020 O O . LEU A 1 512 ? 47.525 12.276 -18.086 1.00 87.12 512 LEU A O 1
ATOM 4024 N N . ALA A 1 513 ? 49.366 11.123 -18.674 1.00 85.38 513 ALA A N 1
ATOM 4025 C CA . ALA A 1 513 ? 49.664 10.634 -17.329 1.00 85.38 513 ALA A CA 1
ATOM 4026 C C . ALA A 1 513 ? 49.912 11.788 -16.339 1.00 85.38 513 ALA A C 1
ATOM 4028 O O . ALA A 1 513 ? 49.307 11.809 -15.269 1.00 85.38 513 ALA A O 1
ATOM 4029 N N . ARG A 1 514 ? 50.706 12.805 -16.711 1.00 80.81 514 ARG A N 1
ATOM 4030 C CA . ARG A 1 514 ? 50.906 14.014 -15.886 1.00 80.81 514 ARG A CA 1
ATOM 4031 C C . ARG A 1 514 ? 49.577 14.632 -15.463 1.00 80.81 514 ARG A C 1
ATOM 4033 O O . ARG A 1 514 ? 49.407 14.978 -14.301 1.00 80.81 514 ARG A O 1
ATOM 4040 N N . VAL A 1 515 ? 48.638 14.768 -16.399 1.00 84.12 515 VAL A N 1
ATOM 4041 C CA . VAL A 1 515 ? 47.336 15.377 -16.108 1.00 84.12 515 VAL A CA 1
ATOM 4042 C C . VAL A 1 515 ? 46.483 14.443 -15.242 1.00 84.12 515 VAL A C 1
ATOM 4044 O O . VAL A 1 515 ? 45.970 14.881 -14.221 1.00 84.12 515 VAL A O 1
ATOM 4047 N N . LEU A 1 516 ? 46.360 13.153 -15.577 1.00 83.94 516 LEU A N 1
ATOM 4048 C CA . LEU A 1 516 ? 45.518 12.208 -14.825 1.00 83.94 516 LEU A CA 1
ATOM 4049 C C . LEU A 1 516 ? 45.985 11.983 -13.379 1.00 83.94 516 LEU A C 1
ATOM 4051 O O . LEU A 1 516 ? 45.156 11.771 -12.489 1.00 83.94 516 LEU A O 1
ATOM 4055 N N . TYR A 1 517 ? 47.295 11.993 -13.141 1.00 82.31 517 TYR A N 1
ATOM 4056 C CA . TYR A 1 517 ? 47.899 11.725 -11.834 1.00 82.31 517 TYR A CA 1
ATOM 4057 C C . TYR A 1 517 ? 48.339 12.997 -11.090 1.00 82.31 517 TYR A C 1
ATOM 4059 O O . TYR A 1 517 ? 48.902 12.878 -10.005 1.00 82.31 517 TYR A O 1
ATOM 4067 N N . SER A 1 518 ? 48.042 14.189 -11.624 1.00 77.62 518 SER A N 1
ATOM 4068 C CA . SER A 1 518 ? 48.321 15.463 -10.953 1.00 77.62 518 SER A CA 1
ATOM 4069 C C . SER A 1 518 ? 47.595 15.563 -9.599 1.00 77.62 518 SER A C 1
ATOM 4071 O O . SER A 1 518 ? 46.423 15.175 -9.516 1.00 77.62 518 SER A O 1
ATOM 4073 N N . PRO A 1 519 ? 48.243 16.116 -8.554 1.00 69.56 519 PRO A N 1
ATOM 4074 C CA . PRO A 1 519 ? 47.612 16.360 -7.256 1.00 69.56 519 PRO A CA 1
ATOM 4075 C C . PRO A 1 519 ? 46.429 17.342 -7.327 1.00 69.56 519 PRO A C 1
ATOM 4077 O O . PRO A 1 519 ? 45.538 17.269 -6.482 1.00 69.56 519 PRO A O 1
ATOM 4080 N N . ASP A 1 520 ? 46.377 18.203 -8.350 1.00 68.25 520 ASP A N 1
ATOM 4081 C CA . ASP A 1 520 ? 45.308 19.195 -8.543 1.00 68.25 520 ASP A CA 1
ATOM 4082 C C . ASP A 1 520 ? 44.045 18.612 -9.200 1.00 68.25 520 ASP A C 1
ATOM 4084 O O . ASP A 1 520 ? 42.973 19.221 -9.168 1.00 68.25 520 ASP A O 1
ATOM 4088 N N . VAL A 1 521 ? 44.140 17.424 -9.807 1.00 70.06 521 VAL A N 1
ATOM 4089 C CA . VAL A 1 521 ? 42.981 16.737 -10.384 1.00 70.06 521 VAL A CA 1
ATOM 4090 C C . VAL A 1 521 ? 42.241 16.000 -9.280 1.00 70.06 521 VAL A C 1
ATOM 4092 O O . VAL A 1 521 ? 42.830 15.225 -8.529 1.00 70.06 521 VAL A O 1
ATOM 4095 N N . LYS A 1 522 ? 40.914 16.173 -9.211 1.00 68.62 522 LYS A N 1
ATOM 4096 C CA . LYS A 1 522 ? 40.058 15.418 -8.285 1.00 68.62 522 LYS A CA 1
ATOM 4097 C C . LYS A 1 522 ? 40.171 13.922 -8.581 1.00 68.62 522 LYS A C 1
ATOM 4099 O O . LYS A 1 522 ? 39.454 13.373 -9.417 1.00 68.62 522 LYS A O 1
ATOM 4104 N N . THR A 1 523 ? 41.050 13.243 -7.851 1.00 58.28 523 THR A N 1
ATOM 4105 C CA . THR A 1 523 ? 41.383 11.820 -8.020 1.00 58.28 523 THR A CA 1
ATOM 4106 C C . THR A 1 523 ? 40.189 10.881 -7.813 1.00 58.28 523 THR A C 1
ATOM 4108 O O . THR A 1 523 ? 40.212 9.747 -8.289 1.00 58.28 523 THR A O 1
ATOM 4111 N N . ASN A 1 524 ? 39.119 11.376 -7.180 1.00 57.09 524 ASN A N 1
ATOM 4112 C CA . ASN A 1 524 ? 37.855 10.672 -6.952 1.00 57.09 524 ASN A CA 1
ATOM 4113 C C . ASN A 1 524 ? 36.790 10.922 -8.039 1.00 57.09 524 ASN A C 1
ATOM 4115 O O . ASN A 1 524 ? 35.661 10.448 -7.917 1.00 57.09 524 ASN A O 1
ATOM 4119 N N . GLY A 1 525 ? 37.106 11.670 -9.101 1.00 69.06 525 GLY A N 1
ATOM 4120 C CA . GLY A 1 525 ? 36.212 11.827 -10.244 1.00 69.06 525 GLY A CA 1
ATOM 4121 C C . GLY A 1 525 ? 36.039 10.501 -10.989 1.00 69.06 525 GLY A C 1
ATOM 4122 O O . GLY A 1 525 ? 37.021 9.900 -11.418 1.00 69.06 525 GLY A O 1
ATOM 4123 N N . VAL A 1 526 ? 34.791 10.058 -11.188 1.00 73.25 526 VAL A N 1
ATOM 4124 C CA . VAL A 1 526 ? 34.460 8.773 -11.847 1.00 73.25 526 VAL A CA 1
ATOM 4125 C C . VAL A 1 526 ? 35.159 8.621 -13.206 1.00 73.25 526 VAL A C 1
ATOM 4127 O O . VAL A 1 526 ? 35.663 7.548 -13.524 1.00 73.25 526 VAL A O 1
ATOM 4130 N N . ASN A 1 527 ? 35.244 9.699 -13.993 1.00 81.50 527 ASN A N 1
ATOM 4131 C CA . ASN A 1 527 ? 35.952 9.698 -15.276 1.00 81.50 527 ASN A CA 1
ATOM 4132 C C . ASN A 1 527 ? 37.458 9.453 -15.104 1.00 81.50 527 ASN A C 1
ATOM 4134 O O . ASN A 1 527 ? 38.029 8.642 -15.823 1.00 81.50 527 ASN A O 1
ATOM 4138 N N . VAL A 1 528 ? 38.095 10.124 -14.141 1.00 85.31 528 VAL A N 1
ATOM 4139 C CA . VAL A 1 528 ? 39.539 10.016 -13.883 1.00 85.31 528 VAL A CA 1
ATOM 4140 C C . VAL A 1 528 ? 39.902 8.596 -13.456 1.00 85.31 528 VAL A C 1
ATOM 4142 O O . VAL A 1 528 ? 40.893 8.057 -13.938 1.00 85.31 528 VAL A O 1
ATOM 4145 N N . GLN A 1 529 ? 39.085 7.957 -12.614 1.00 83.94 529 GLN A N 1
ATOM 4146 C CA . GLN A 1 529 ? 39.298 6.562 -12.213 1.00 83.94 529 GLN A CA 1
ATOM 4147 C C . GLN A 1 529 ? 39.218 5.606 -13.409 1.00 83.94 529 GLN A C 1
ATOM 4149 O O . GLN A 1 529 ? 40.134 4.812 -13.617 1.00 83.94 529 GLN A O 1
ATOM 4154 N N . ILE A 1 530 ? 38.181 5.740 -14.244 1.00 84.56 530 ILE A N 1
ATOM 4155 C CA . ILE A 1 530 ? 38.021 4.936 -15.466 1.00 84.56 530 ILE A CA 1
ATOM 4156 C C . ILE A 1 530 ? 39.217 5.129 -16.406 1.00 84.56 530 ILE A C 1
ATOM 4158 O O . ILE A 1 530 ? 39.767 4.154 -16.916 1.00 84.56 530 ILE A O 1
ATOM 4162 N N . LEU A 1 531 ? 39.645 6.374 -16.622 1.00 88.88 531 LEU A N 1
ATOM 4163 C CA . LEU A 1 531 ? 40.768 6.680 -17.504 1.00 88.88 531 LEU A CA 1
ATOM 4164 C C . LEU A 1 531 ? 42.102 6.159 -16.962 1.00 88.88 531 LEU A C 1
ATOM 4166 O O . LEU A 1 531 ? 42.888 5.631 -17.740 1.00 88.88 531 LEU A O 1
ATOM 4170 N N . LYS A 1 532 ? 42.347 6.232 -15.647 1.00 87.81 532 LYS A N 1
ATOM 4171 C CA . LYS A 1 532 ? 43.533 5.623 -15.018 1.00 87.81 532 LYS A CA 1
ATOM 4172 C C . LYS A 1 532 ? 43.560 4.110 -15.212 1.00 87.81 532 LYS A C 1
ATOM 4174 O O . LYS A 1 532 ? 44.595 3.561 -15.578 1.00 87.81 532 LYS A O 1
ATOM 4179 N N . GLU A 1 533 ? 42.428 3.433 -15.007 1.00 87.12 533 GLU A N 1
ATOM 4180 C CA . GLU A 1 533 ? 42.322 1.990 -15.255 1.00 87.12 533 GLU A CA 1
ATOM 4181 C C . GLU A 1 533 ? 42.590 1.640 -16.721 1.00 87.12 533 GLU A C 1
ATOM 4183 O O . GLU A 1 533 ? 43.316 0.687 -17.009 1.00 87.12 533 GLU A O 1
ATOM 4188 N N . MET A 1 534 ? 42.013 2.400 -17.654 1.00 88.38 534 MET A N 1
ATOM 4189 C CA . MET A 1 534 ? 42.234 2.192 -19.083 1.00 88.38 534 MET A CA 1
ATOM 4190 C C . MET A 1 534 ? 43.695 2.456 -19.471 1.00 88.38 534 MET A C 1
ATOM 4192 O O . MET A 1 534 ? 44.261 1.648 -20.200 1.00 88.38 534 MET A O 1
ATOM 4196 N N . GLN A 1 535 ? 44.322 3.523 -18.962 1.00 87.56 535 GLN A N 1
ATOM 4197 C CA . GLN A 1 535 ? 45.723 3.852 -19.247 1.00 87.56 535 GLN A CA 1
ATOM 4198 C C . GLN A 1 535 ? 46.673 2.780 -18.700 1.00 87.56 535 GLN A C 1
ATOM 4200 O O . GLN A 1 535 ? 47.570 2.330 -19.408 1.00 87.56 535 GLN A O 1
ATOM 4205 N N . PHE A 1 536 ? 46.430 2.297 -17.478 1.00 86.06 536 PHE A N 1
ATOM 4206 C CA . PHE A 1 536 ? 47.198 1.197 -16.892 1.00 86.06 536 PHE A CA 1
ATOM 4207 C C . PHE A 1 536 ? 47.120 -0.074 -17.745 1.00 86.06 536 PHE A C 1
ATOM 4209 O O . PHE A 1 536 ? 48.130 -0.733 -17.989 1.00 86.06 536 PHE A O 1
ATOM 4216 N N . LYS A 1 537 ? 45.917 -0.424 -18.214 1.00 84.00 537 LYS A N 1
ATOM 4217 C CA . LYS A 1 537 ? 45.715 -1.586 -19.086 1.00 84.00 537 LYS A CA 1
ATOM 4218 C C . LYS A 1 537 ? 46.371 -1.400 -20.445 1.00 84.00 537 LYS A C 1
ATOM 4220 O O . LYS A 1 537 ? 46.970 -2.340 -20.949 1.00 84.00 537 LYS A O 1
ATOM 4225 N N . ASP A 1 538 ? 46.276 -0.212 -21.024 1.00 86.00 538 ASP A N 1
ATOM 4226 C CA . ASP A 1 538 ? 46.904 0.081 -22.306 1.00 86.00 538 ASP A CA 1
ATOM 4227 C C . ASP A 1 538 ? 48.436 -0.051 -22.227 1.00 86.00 538 ASP A C 1
ATOM 4229 O O . ASP A 1 538 ? 49.044 -0.725 -23.061 1.00 86.00 538 ASP A O 1
ATOM 4233 N N . TRP A 1 539 ? 49.052 0.460 -21.155 1.00 85.19 539 TRP A N 1
ATOM 4234 C CA . TRP A 1 539 ? 50.474 0.245 -20.876 1.00 85.19 539 TRP A CA 1
ATOM 4235 C C . TRP A 1 539 ? 50.836 -1.235 -20.755 1.00 85.19 539 TRP A C 1
ATOM 4237 O O . TRP A 1 539 ? 51.745 -1.695 -21.448 1.00 85.19 539 TRP A O 1
ATOM 4247 N N . ALA A 1 540 ? 50.095 -1.984 -19.937 1.00 80.94 540 ALA A N 1
ATOM 4248 C CA . ALA A 1 540 ? 50.392 -3.386 -19.663 1.00 80.94 540 ALA A CA 1
ATOM 4249 C C . ALA A 1 540 ? 50.184 -4.303 -20.881 1.00 80.94 540 ALA A C 1
ATOM 4251 O O . ALA A 1 540 ? 50.988 -5.203 -21.115 1.00 80.94 540 ALA A O 1
ATOM 4252 N N . TYR A 1 541 ? 49.104 -4.101 -21.642 1.00 80.75 541 TYR A N 1
ATOM 4253 C CA . TYR A 1 541 ? 48.662 -5.052 -22.666 1.00 80.75 541 TYR A CA 1
ATOM 4254 C C . TYR A 1 541 ? 48.993 -4.631 -24.099 1.00 80.75 541 TYR A C 1
ATOM 4256 O O . TYR A 1 541 ? 49.214 -5.507 -24.930 1.00 80.75 541 TYR A O 1
ATOM 4264 N N . ASN A 1 542 ? 49.051 -3.329 -24.397 1.00 79.88 542 ASN A N 1
ATOM 4265 C CA . ASN A 1 542 ? 49.266 -2.842 -25.766 1.00 79.88 542 ASN A CA 1
ATOM 4266 C C . ASN A 1 542 ? 50.664 -2.250 -25.975 1.00 79.88 542 ASN A C 1
ATOM 4268 O O . ASN A 1 542 ? 51.207 -2.356 -27.072 1.00 79.88 542 ASN A O 1
ATOM 4272 N N . LYS A 1 543 ? 51.261 -1.643 -24.940 1.00 80.75 543 LYS A N 1
ATOM 4273 C CA . LYS A 1 543 ? 52.572 -0.971 -25.040 1.00 80.75 543 LYS A CA 1
ATOM 4274 C C . LYS A 1 543 ? 53.727 -1.736 -24.394 1.00 80.75 543 LYS A C 1
ATOM 4276 O O . LYS A 1 543 ? 54.871 -1.314 -24.534 1.00 80.75 543 LYS A O 1
ATOM 4281 N N . GLY A 1 544 ? 53.451 -2.840 -23.696 1.00 74.38 544 GLY A N 1
ATOM 4282 C CA . GLY A 1 544 ? 54.478 -3.658 -23.039 1.00 74.38 544 GLY A CA 1
ATOM 4283 C C . GLY A 1 544 ? 55.248 -2.915 -21.940 1.00 74.38 544 GLY A C 1
ATOM 4284 O O . GLY A 1 544 ? 56.397 -3.246 -21.662 1.00 74.38 544 GLY A O 1
ATOM 4285 N N . VAL A 1 545 ? 54.634 -1.894 -21.340 1.00 73.88 545 VAL A N 1
ATOM 4286 C CA . VAL A 1 545 ? 55.206 -1.107 -20.246 1.00 73.88 545 VAL A CA 1
ATOM 4287 C C . VAL A 1 545 ? 54.678 -1.677 -18.937 1.00 73.88 545 VAL A C 1
ATOM 4289 O O . VAL A 1 545 ? 53.467 -1.676 -18.723 1.00 73.88 545 VAL A O 1
ATOM 4292 N N . ASP A 1 546 ? 55.567 -2.141 -18.051 1.00 68.06 546 ASP A N 1
ATOM 4293 C CA . ASP A 1 546 ? 55.176 -2.468 -16.677 1.00 68.06 546 ASP A CA 1
ATOM 4294 C C . ASP A 1 546 ? 54.862 -1.158 -15.940 1.00 68.06 546 ASP A C 1
ATOM 4296 O O . ASP A 1 546 ? 55.760 -0.330 -15.747 1.00 68.06 546 ASP A O 1
ATOM 4300 N N . PRO A 1 547 ? 53.614 -0.940 -15.493 1.00 59.38 547 PRO A N 1
ATOM 4301 C CA . PRO A 1 547 ? 53.270 0.284 -14.791 1.00 59.38 547 PRO A CA 1
ATOM 4302 C C . PRO A 1 547 ? 54.025 0.471 -13.464 1.00 59.38 547 PRO A C 1
ATOM 4304 O O . PRO A 1 547 ? 54.091 1.582 -12.946 1.00 59.38 547 PRO A O 1
ATOM 4307 N N . ARG A 1 548 ? 54.616 -0.593 -12.903 1.00 60.06 548 ARG A N 1
ATOM 4308 C CA . ARG A 1 548 ? 55.482 -0.537 -11.709 1.00 60.06 548 ARG A CA 1
ATOM 4309 C C . ARG A 1 548 ? 56.881 -0.001 -12.013 1.00 60.06 548 ARG A C 1
ATOM 4311 O O . ARG A 1 548 ? 57.587 0.407 -11.099 1.00 60.06 548 ARG A O 1
ATOM 4318 N N . GLU A 1 549 ? 57.260 0.014 -13.287 1.00 61.91 549 GLU A N 1
ATOM 4319 C CA . GLU A 1 549 ? 58.546 0.498 -13.791 1.00 61.91 549 GLU A CA 1
ATOM 4320 C C . GLU A 1 549 ? 58.430 1.913 -14.393 1.00 61.91 549 GLU A C 1
ATOM 4322 O O . GLU A 1 549 ? 59.430 2.493 -14.812 1.00 61.91 549 GLU A O 1
ATOM 4327 N N . LEU A 1 550 ? 57.226 2.509 -14.404 1.00 62.09 550 LEU A N 1
ATOM 4328 C CA . LEU A 1 550 ? 56.991 3.879 -14.883 1.00 62.09 550 LEU A CA 1
ATOM 4329 C C . LEU A 1 550 ? 57.809 4.922 -14.119 1.00 62.09 550 LEU A C 1
ATOM 4331 O O . LEU A 1 550 ? 58.280 5.872 -14.734 1.00 62.09 550 LEU A O 1
ATOM 4335 N N . SER A 1 551 ? 58.043 4.707 -12.820 1.00 55.16 551 SER A N 1
ATOM 4336 C CA . SER A 1 551 ? 58.901 5.557 -11.983 1.00 55.16 551 SER A CA 1
ATOM 4337 C C . SER A 1 551 ? 60.379 5.535 -12.384 1.00 55.16 551 SER A C 1
ATOM 4339 O O . SER A 1 551 ? 61.148 6.326 -11.861 1.00 55.16 551 SER A O 1
ATOM 4341 N N . LYS A 1 552 ? 60.796 4.636 -13.288 1.00 54.41 552 LYS A N 1
ATOM 4342 C CA . LYS A 1 552 ? 62.180 4.526 -13.780 1.00 54.41 552 LYS A CA 1
ATOM 4343 C C . LYS A 1 552 ? 62.371 5.118 -15.178 1.00 54.41 552 LYS A C 1
ATOM 4345 O O . LYS A 1 552 ? 63.492 5.143 -15.689 1.00 54.41 552 LYS A O 1
ATOM 4350 N N . LYS A 1 553 ? 61.298 5.571 -15.840 1.00 57.69 553 LYS A N 1
ATOM 4351 C CA . LYS A 1 553 ? 61.426 6.354 -17.075 1.00 57.69 553 LYS A CA 1
ATOM 4352 C C . LYS A 1 553 ? 61.933 7.749 -16.702 1.00 57.69 553 LYS A C 1
ATOM 4354 O O . LYS A 1 553 ? 61.263 8.454 -15.959 1.00 57.69 553 LYS A O 1
ATOM 4359 N N . LYS A 1 554 ? 63.028 8.198 -17.328 1.00 50.44 554 LYS A N 1
ATOM 4360 C CA . LYS A 1 554 ? 63.568 9.575 -17.222 1.00 50.44 554 LYS A CA 1
ATOM 4361 C C . LYS A 1 554 ? 62.513 10.676 -17.409 1.00 50.44 554 LYS A C 1
ATOM 4363 O O . LYS A 1 554 ? 62.642 11.773 -16.878 1.00 50.44 554 LYS A O 1
ATOM 4368 N N . GLU A 1 555 ? 61.473 10.392 -18.189 1.00 52.44 555 GLU A N 1
ATOM 4369 C CA . GLU A 1 555 ? 60.350 11.303 -18.417 1.00 52.44 555 GLU A CA 1
ATOM 4370 C C . GLU A 1 555 ? 59.446 11.462 -17.183 1.00 52.44 555 GLU A C 1
ATOM 4372 O O . GLU A 1 555 ? 58.831 12.512 -17.071 1.00 52.44 555 GLU A O 1
ATOM 4377 N N . PHE A 1 556 ? 59.396 10.483 -16.265 1.00 49.75 556 PHE A N 1
ATOM 4378 C CA . PHE A 1 556 ? 58.774 10.559 -14.928 1.00 49.75 556 PHE A CA 1
ATOM 4379 C C . PHE A 1 556 ? 59.670 11.266 -13.897 1.00 49.75 556 PHE A C 1
ATOM 4381 O O . PHE A 1 556 ? 59.156 11.963 -13.031 1.00 49.75 556 PHE A O 1
ATOM 4388 N N . ASP A 1 557 ? 60.995 11.211 -14.043 1.00 45.25 557 ASP A N 1
ATOM 4389 C CA . ASP A 1 557 ? 61.918 11.979 -13.187 1.00 45.25 557 ASP A CA 1
ATOM 4390 C C . ASP A 1 557 ? 61.855 13.493 -13.476 1.00 45.25 557 ASP A C 1
ATOM 4392 O O . ASP A 1 557 ? 61.948 14.322 -12.574 1.00 45.25 557 ASP A O 1
ATOM 4396 N N . LEU A 1 558 ? 61.601 13.877 -14.734 1.00 45.19 558 LEU A N 1
ATOM 4397 C CA . LEU A 1 558 ? 61.261 15.256 -15.122 1.00 45.19 558 LEU A CA 1
ATOM 4398 C C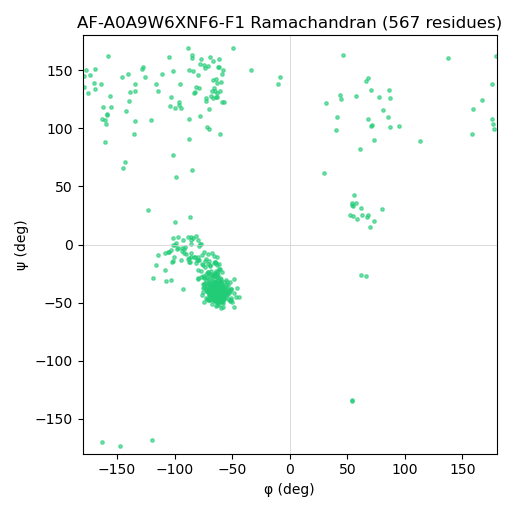 . LEU A 1 558 ? 59.847 15.681 -14.664 1.00 45.19 558 LEU A C 1
ATOM 4400 O O . LEU A 1 558 ? 59.476 16.844 -14.829 1.00 45.19 558 LEU A O 1
ATOM 4404 N N . LEU A 1 559 ? 59.038 14.754 -14.130 1.00 45.75 559 LEU A N 1
ATOM 4405 C CA . LEU A 1 559 ? 57.658 14.979 -13.681 1.00 45.75 559 LEU A CA 1
ATOM 4406 C C . LEU A 1 559 ? 57.527 15.287 -12.179 1.00 45.75 559 LEU A C 1
ATOM 4408 O O . LEU A 1 559 ? 56.466 15.764 -11.784 1.00 45.75 559 LEU A O 1
ATOM 4412 N N . GLU A 1 560 ? 58.566 15.080 -11.360 1.00 39.97 560 GLU A N 1
ATOM 4413 C CA . GLU A 1 560 ? 58.550 15.415 -9.921 1.00 39.97 560 GLU A CA 1
ATOM 4414 C C . GLU A 1 560 ? 58.934 16.868 -9.596 1.00 39.97 560 GLU A C 1
ATOM 4416 O O . GLU A 1 560 ? 58.774 17.293 -8.457 1.00 39.97 560 GLU A O 1
ATOM 4421 N N . GLY A 1 561 ? 59.388 17.662 -10.571 1.00 36.91 561 GLY A N 1
ATOM 4422 C CA . GLY A 1 561 ? 59.641 19.091 -10.372 1.00 36.91 561 GLY A CA 1
ATOM 4423 C C . GLY A 1 561 ? 60.695 19.398 -9.301 1.00 36.91 561 GLY A C 1
ATOM 4424 O O . GLY A 1 561 ? 60.378 19.827 -8.196 1.00 36.91 561 GLY A O 1
ATOM 4425 N N . LYS A 1 562 ? 61.973 19.325 -9.682 1.00 35.84 562 LYS A N 1
ATOM 4426 C CA . LYS A 1 562 ? 62.953 20.324 -9.235 1.00 35.84 562 LYS A CA 1
ATOM 4427 C C . LYS A 1 562 ? 63.192 21.310 -10.374 1.00 35.84 562 LYS A C 1
ATOM 4429 O O . LYS A 1 562 ? 64.216 21.253 -11.039 1.00 35.84 562 LYS A O 1
ATOM 4434 N N . ASP A 1 563 ? 62.248 22.222 -10.575 1.00 45.34 563 ASP A N 1
ATOM 4435 C CA . ASP A 1 563 ? 62.624 23.573 -10.988 1.00 45.34 563 ASP A CA 1
ATOM 4436 C C . ASP A 1 563 ? 62.890 24.346 -9.701 1.00 45.34 563 ASP A C 1
ATOM 4438 O O . ASP A 1 563 ? 61.968 24.882 -9.100 1.00 45.34 563 ASP A O 1
ATOM 4442 N N . LEU A 1 564 ? 64.141 24.328 -9.243 1.00 41.28 564 LEU A N 1
ATOM 4443 C CA . LEU A 1 564 ? 64.753 25.390 -8.450 1.00 41.28 564 LEU A CA 1
ATOM 4444 C C . LEU A 1 564 ? 66.274 25.203 -8.521 1.00 41.28 564 LEU A C 1
ATOM 4446 O O . LEU A 1 564 ? 66.811 24.191 -8.079 1.00 41.28 564 LEU A O 1
ATOM 4450 N N . GLU A 1 565 ? 66.912 26.235 -9.072 1.00 40.62 565 GLU A N 1
ATOM 4451 C CA . GLU A 1 565 ? 68.338 26.555 -9.002 1.00 40.62 565 GLU A CA 1
ATOM 4452 C C . GLU A 1 565 ? 69.298 25.662 -9.798 1.00 40.62 565 GLU A C 1
ATOM 4454 O O . GLU A 1 565 ? 69.747 24.627 -9.327 1.00 40.62 565 GLU A O 1
ATOM 4459 N N . HIS A 1 566 ? 69.759 26.170 -10.944 1.00 33.78 566 HIS A N 1
ATOM 4460 C CA . HIS A 1 566 ? 71.151 26.624 -11.058 1.00 33.78 566 HIS A CA 1
ATOM 4461 C C . HIS A 1 566 ? 71.297 27.595 -12.240 1.00 33.78 566 HIS A C 1
ATOM 4463 O O . HIS A 1 566 ? 71.333 27.217 -13.409 1.00 33.78 566 HIS A O 1
ATOM 4469 N N . ARG A 1 567 ? 71.385 28.886 -11.892 1.00 36.66 567 ARG A N 1
ATOM 4470 C CA . ARG A 1 567 ? 72.281 29.814 -12.584 1.00 36.66 567 ARG A CA 1
ATOM 4471 C C . ARG A 1 567 ? 73.704 29.285 -12.398 1.00 36.66 567 ARG A C 1
ATOM 4473 O O . ARG A 1 567 ? 74.052 28.990 -11.264 1.00 36.66 567 ARG A O 1
ATOM 4480 N N . GLU A 1 568 ? 74.465 29.214 -13.486 1.00 35.44 568 GLU A N 1
ATOM 4481 C CA . GLU A 1 568 ? 75.870 29.649 -13.634 1.00 35.44 568 GLU A CA 1
ATOM 4482 C C . GLU A 1 568 ? 76.528 28.917 -14.814 1.00 35.44 568 GLU A C 1
ATOM 4484 O O . GLU A 1 568 ? 76.990 27.785 -14.691 1.00 35.44 568 GLU A O 1
ATOM 4489 N N . ALA A 1 569 ? 76.521 29.564 -15.982 1.00 35.78 569 ALA A N 1
ATOM 4490 C CA . ALA A 1 569 ? 77.711 30.109 -16.647 1.00 35.78 569 ALA A CA 1
ATOM 4491 C C . ALA A 1 569 ? 77.262 30.999 -17.815 1.00 35.78 569 ALA A C 1
ATOM 4493 O O . ALA A 1 569 ? 76.457 30.513 -18.644 1.00 35.78 569 ALA A O 1
#

Secondary structure (DSSP, 8-state):
--------------------------------------------------------PPP---------------------SHHHHHHHHHHS---HHHHHHHHHHHHTTGGG--S-GGGSHHHHHHHHHHHHHTTT-HHHHHHHHHHHHHHHS-HHHHHHHHHHHHSSHHHHHHHHHHHHHHHHHHHHTT--HHHHHHHTTTTT--S-GGG-TTHHHHHHHHHHTT--HHHHHHHHHHHHH-SHHHHHHHHHHHHHSTTTHHHHHHHHHHHHHHHHHTT--HHHHHHHTTTTTSS-GGG-TTHHHHHHHHHHH-TTTHHHHHHHHHHHHS-HHHHHHHHHHHHTSTTTHHHHHHHHHHHHHHHHHTT--HHHHHHHTTGGG-GGGGGG-HHHHHHHHHHHHHHGGGHHHHHHHHHHTTS-HHHHHHHHHHHHHSTTTHHHHHHHHHHHHHHTT--HHHHHHHTTGGG-GGGGGG-HHHHHHHHHHHHHTTT-TT-THHHHHHHHHHTSHHHHHHHHT-TTS-TT-HHHHHHHHHHHHHHHHTS---TTSGGGSHHHHTTS---------

Sequence (569 aa):
MAKPTTRFRSTLLLSVVALLACVPVASVAGSTSSTEPTSQSLHSDQHDVQAKRQLRSYSWEVVDADDNTTEERALEKFTTPVKNLAEKVKLKMTSDNQQATNKLFEKLNLGAVKSNVFESPQFQTWTTKVTKAYKKKPELGELAMVATLRANHDDDVVAGMITAAKDVSDTKTLADKLEEALLKTWAKDDETVDAVFKLLKLDQVKENLLQSPSLSIWAAYVTKLGKNADELLFAELKARYKTDEALASMLVSAKETSKTHLIAKRLEEIQLQNWLKDGKTAGDAFKILELNKDGNLFENTALITWVGYVRKLDKERSDKMMFAVLQAHFSDKDLARKIIVAKANSKTEGVAEGLELAQVKDWITKGMTTDKVFKILGLDNEGEKLLESPALRTLMTYFEELDRPRKTELLFSALKSRYDEAVLTTMIRTAMKSTSTRSLAQGLQGQLWLSNKVSADEAFKLLKLEREGTGILESPNLRIWISYVAKLSKNNKYDSTVINKLETSFGGDMKLARVLYSPDVKTNGVNVQILKEMQFKDWAYNKGVDPRELSKKKEFDLLEGKDLEHREA

Mean predicted aligned error: 15.04 Å

Nearest PDB structures (foldseek):
  5zc3-assembly1_B  TM=7.204E-01  e=2.282E-12  Phytophthora capsici
  5zc3-assembly1_A  TM=6.266E-01  e=1.386E-12  Phytophthora capsici
  7xvi-assembly1_A  TM=7.029E-01  e=7.210E-11  Phytophthora infestans
  7xvk-assembly1_B  TM=4.823E-01  e=2.035E-13  Phytophthora sojae
  8dtg-assembly1_A  TM=1.640E-01  e=7.452E-01  Arabidopsis thaliana

InterPro domains:
  IPR031825 RXLR phytopathogen effector protein [PF16810] (7-109)
  IPR054463 RxLR effector PexRD54, WY domain [PF22748] (271-310)